Protein AF-0000000078960563 (afdb_homodimer)

Solvent-accessible surface area (backbone atoms only — not comparable to full-atom values): 40072 Å² total; per-residue (Å²): 140,73,87,80,63,81,76,69,83,75,74,80,77,63,75,64,65,69,50,65,76,62,58,70,76,70,68,79,70,72,67,72,71,74,77,72,70,44,61,44,62,70,74,85,68,85,67,76,83,75,88,74,78,86,80,68,83,91,73,51,47,57,34,28,35,35,28,43,32,47,38,6,56,62,42,49,52,45,48,50,51,44,36,58,54,59,65,54,68,64,42,76,47,76,32,71,73,55,59,25,87,86,74,74,37,65,25,67,65,56,54,50,45,35,56,72,46,26,30,30,37,38,39,25,53,56,68,72,50,44,52,47,46,31,61,77,54,44,32,47,31,36,37,35,51,26,50,45,48,61,64,51,76,41,84,46,86,52,36,54,30,34,35,36,20,35,61,52,43,23,55,62,58,58,46,66,45,76,78,45,94,56,35,25,29,32,37,27,38,36,38,48,69,62,30,37,55,50,27,52,48,53,54,45,35,31,60,41,38,70,42,58,37,39,34,42,36,33,52,36,91,58,35,51,61,28,37,29,48,42,51,47,28,39,52,58,46,47,67,78,42,66,92,69,44,48,79,44,80,37,47,42,42,55,45,46,21,41,49,63,64,43,38,60,76,42,39,32,38,35,24,50,24,66,60,22,48,38,49,45,29,37,44,14,17,41,36,37,29,44,38,58,22,18,24,33,35,36,31,94,55,33,41,37,25,26,44,60,46,66,35,53,65,88,51,36,92,63,47,45,61,59,48,52,2,46,51,45,14,47,22,53,50,26,47,64,70,68,37,49,69,53,17,47,49,49,46,48,23,53,44,45,42,32,56,76,44,82,76,26,28,51,87,65,76,33,78,35,33,29,65,54,51,41,49,50,36,33,52,47,39,51,57,68,76,104,138,73,85,80,63,83,73,70,84,77,73,80,76,62,75,64,64,70,49,65,76,62,56,70,76,71,67,78,70,73,65,74,71,74,77,70,68,43,64,46,62,69,74,83,67,88,68,76,83,74,89,75,79,85,79,68,84,92,71,52,47,57,35,29,34,35,29,43,31,46,37,6,57,61,42,49,51,44,47,52,50,43,36,57,55,59,64,52,67,63,43,74,47,77,34,70,74,54,60,25,86,86,75,74,38,63,24,65,66,56,53,50,44,35,56,72,45,26,31,30,38,38,39,25,53,56,68,71,50,44,52,47,47,30,61,77,54,44,32,47,32,35,38,35,52,26,50,44,48,63,64,51,76,43,84,45,86,53,37,54,30,33,36,36,19,35,60,52,43,22,56,62,57,59,46,66,46,76,77,45,93,56,35,23,31,31,37,27,38,36,40,48,70,61,30,36,53,50,27,52,48,52,55,45,36,30,61,42,38,70,43,57,38,41,34,42,37,34,50,38,90,59,36,50,61,28,38,29,46,42,50,48,28,40,50,57,48,47,66,77,41,67,90,70,40,48,78,45,81,37,46,42,41,55,44,44,21,40,49,63,65,43,38,59,77,43,40,34,39,34,24,50,24,66,60,22,48,38,50,44,30,37,44,14,18,41,35,39,29,44,37,57,22,18,26,33,34,38,29,94,56,34,40,37,26,26,44,60,46,66,34,52,64,89,50,36,91,63,47,44,61,57,49,53,2,46,50,45,14,46,22,54,50,26,45,65,70,70,37,49,68,54,16,48,48,51,45,48,23,52,44,45,42,34,56,75,44,84,76,26,27,50,87,67,74,33,80,34,32,30,65,54,51,43,49,51,36,30,50,46,41,54,55,69,75,105

pLDDT: mean 85.2, std 23.64, range [19.58, 98.81]

Radius of gyration: 28.05 Å; Cα contacts (8 Å, |Δi|>4): 1538; chains: 2; bounding box: 62×88×78 Å

Organism: Drosophila grimshawi (NCBI:txid7222)

Nearest PDB structures (foldseek):
  8grd-assembly1_A  TM=9.483E-01  e=1.585E-38  Homo sapiens
  8grb-assembly3_K  TM=9.244E-01  e=5.266E-38  Homo sapiens
  6l59-assembly1_A  TM=9.302E-01  e=7.009E-38  Homo sapiens
  6l57-assembly1_A  TM=9.479E-01  e=1.030E-36  Homo sapiens
  5gre-assembly1_A  TM=9.416E-01  e=6.519E-37  Homo sapiens

InterPro domains:
  IPR024084 Isopropylmalate dehydrogenase-like domain [PF00180] (63-377)
  IPR024084 Isopropylmalate dehydrogenase-like domain [SM01329] (62-377)

Sequence (772 aa):
MNTIRKIRSIRRIDASQLLYYSTEKGSKESKKCSDLKAIAVPKPDKKKPQKKEPPKSKDQKRVTLIQGDGVGCELTTALRQVFESAKVPVKWEVFVDYKDCETNKISPKLVESLKRNKVGIKGPMDPVFLKQLRKAFDLYAFVAVCRNLKGQKSVYDKLDCVVIRDVIEGEYSGIEHNVVPGILQSIKVCTSLNADRIARYVFKYAKENQRKKITVAHKANIMQLTDGNFLESMRQEATKHFGSVTFEERYMDTACLNLVMQPGLSDVLVASSMYGDVLVMMASGIMGGKSLCPGFGVSKHGLIYDTLNKINMNLAGKDIINPTGMFLSAALMLRTLKLNSHADIIQCAVEQLFQDTDIRTPDVGGTAKCSELTKAVCDIISNMEEMNTIRKIRSIRRIDASQLLYYSTEKGSKESKKCSDLKAIAVPKPDKKKPQKKEPPKSKDQKRVTLIQGDGVGCELTTALRQVFESAKVPVKWEVFVDYKDCETNKISPKLVESLKRNKVGIKGPMDPVFLKQLRKAFDLYAFVAVCRNLKGQKSVYDKLDCVVIRDVIEGEYSGIEHNVVPGILQSIKVCTSLNADRIARYVFKYAKENQRKKITVAHKANIMQLTDGNFLESMRQEATKHFGSVTFEERYMDTACLNLVMQPGLSDVLVASSMYGDVLVMMASGIMGGKSLCPGFGVSKHGLIYDTLNKINMNLAGKDIINPTGMFLSAALMLRTLKLNSHADIIQCAVEQLFQDTDIRTPDVGGTAKCSELTKAVCDIISNMEE

Structure (mmCIF, N/CA/C/O backbone):
data_AF-0000000078960563-model_v1
#
loop_
_entity.id
_entity.type
_entity.pdbx_description
1 polymer 'isocitrate dehydrogenase (NAD(+))'
#
loop_
_atom_site.group_PDB
_atom_site.id
_atom_site.type_symbol
_atom_site.label_atom_id
_atom_site.label_alt_id
_atom_site.label_comp_id
_atom_site.label_asym_id
_atom_site.label_entity_id
_atom_site.label_seq_id
_atom_site.pdbx_PDB_ins_code
_atom_site.Cartn_x
_atom_site.Cartn_y
_atom_site.Cartn_z
_atom_site.occupancy
_atom_site.B_iso_or_equiv
_atom_site.auth_seq_id
_atom_site.auth_comp_id
_atom_site.auth_asym_id
_atom_site.auth_atom_id
_atom_site.pdbx_PDB_model_num
ATOM 1 N N . MET A 1 1 ? -33.438 -2.762 -22.031 1 19.91 1 MET A N 1
ATOM 2 C CA . MET A 1 1 ? -32.812 -2.734 -23.359 1 19.91 1 MET A CA 1
ATOM 3 C C . MET A 1 1 ? -31.828 -1.59 -23.484 1 19.91 1 MET A C 1
ATOM 5 O O . MET A 1 1 ? -30.641 -1.812 -23.781 1 19.91 1 MET A O 1
ATOM 9 N N . ASN A 1 2 ? -32.219 -0.371 -24.031 1 19.58 2 ASN A N 1
ATOM 10 C CA . ASN A 1 2 ? -31.578 0.59 -24.938 1 19.58 2 ASN A CA 1
ATOM 11 C C . ASN A 1 2 ? -30.734 1.604 -24.172 1 19.58 2 ASN A C 1
ATOM 13 O O . ASN A 1 2 ? -30.422 2.672 -24.688 1 19.58 2 ASN A O 1
ATOM 17 N N . THR A 1 3 ? -30.938 1.777 -22.922 1 22.33 3 THR A N 1
ATOM 18 C CA . THR A 1 3 ? -30.625 3.049 -22.281 1 22.33 3 THR A CA 1
ATOM 19 C C . THR A 1 3 ? -29.109 3.281 -22.234 1 22.33 3 THR A C 1
ATOM 21 O O . THR A 1 3 ? -28.625 4.008 -21.375 1 22.33 3 THR A O 1
ATOM 24 N N . ILE A 1 4 ? -28.297 2.322 -22.859 1 21.42 4 ILE A N 1
ATOM 25 C CA . ILE A 1 4 ? -26.844 2.336 -22.828 1 21.42 4 ILE A CA 1
ATOM 26 C C . ILE A 1 4 ? -26.312 3.512 -23.656 1 21.42 4 ILE A C 1
ATOM 28 O O . ILE A 1 4 ? -25.109 3.613 -23.906 1 21.42 4 ILE A O 1
ATOM 32 N N . ARG A 1 5 ? -27.219 4.18 -24.531 1 22.69 5 ARG A N 1
ATOM 33 C CA . ARG A 1 5 ? -26.766 4.902 -25.703 1 22.69 5 ARG A CA 1
ATOM 34 C C . ARG A 1 5 ? -25.922 6.109 -25.328 1 22.69 5 ARG A C 1
ATOM 36 O O . ARG A 1 5 ? -24.938 6.43 -26.016 1 22.69 5 ARG A O 1
ATOM 43 N N . LYS A 1 6 ? -26.469 7.129 -24.672 1 23.02 6 LYS A N 1
ATOM 44 C CA . LYS A 1 6 ? -26.109 8.508 -25 1 23.02 6 LYS A CA 1
ATOM 45 C C . LYS A 1 6 ? -24.766 8.875 -24.406 1 23.02 6 LYS A C 1
ATOM 47 O O . LYS A 1 6 ? -24.688 9.391 -23.281 1 23.02 6 LYS A O 1
ATOM 52 N N . ILE A 1 7 ? -23.75 8.047 -24.422 1 22.47 7 ILE A N 1
ATOM 53 C CA . ILE A 1 7 ? -22.453 8.477 -23.906 1 22.47 7 ILE A CA 1
ATOM 54 C C . ILE A 1 7 ? -21.922 9.617 -24.766 1 22.47 7 ILE A C 1
ATOM 56 O O . ILE A 1 7 ? -21.406 9.383 -25.875 1 22.47 7 ILE A O 1
ATOM 60 N N . ARG A 1 8 ? -22.75 10.703 -25.016 1 21.91 8 ARG A N 1
ATOM 61 C CA . ARG A 1 8 ? -22.469 11.82 -25.906 1 21.91 8 ARG A CA 1
ATOM 62 C C . ARG A 1 8 ? -21.016 12.258 -25.781 1 21.91 8 ARG A C 1
ATOM 64 O O . ARG A 1 8 ? -20.297 11.812 -24.891 1 21.91 8 ARG A O 1
ATOM 71 N N . SER A 1 9 ? -20.844 13.703 -25.984 1 23.17 9 SER A N 1
ATOM 72 C CA . SER A 1 9 ? -19.891 14.648 -26.562 1 23.17 9 SER A CA 1
ATOM 73 C C . SER A 1 9 ? -18.672 14.828 -25.672 1 23.17 9 SER A C 1
ATOM 75 O O . SER A 1 9 ? -18.781 15.305 -24.547 1 23.17 9 SER A O 1
ATOM 77 N N . ILE A 1 10 ? -17.844 13.992 -25.656 1 26.47 10 ILE A N 1
ATOM 78 C CA . ILE A 1 10 ? -16.562 14.062 -24.938 1 26.47 10 ILE A CA 1
ATOM 79 C C . ILE A 1 10 ? -15.773 15.281 -25.422 1 26.47 10 ILE A C 1
ATOM 81 O O . ILE A 1 10 ? -15.398 15.367 -26.594 1 26.47 10 ILE A O 1
ATOM 85 N N . ARG A 1 11 ? -16.047 16.484 -24.859 1 26.12 11 ARG A N 1
ATOM 86 C CA . ARG A 1 11 ? -15.336 17.719 -25.188 1 26.12 11 ARG A CA 1
ATOM 87 C C . ARG A 1 11 ? -13.828 17.484 -25.219 1 26.12 11 ARG A C 1
ATOM 89 O O . ARG A 1 11 ? -13.281 16.797 -24.344 1 26.12 11 ARG A O 1
ATOM 96 N N . ARG A 1 12 ? -13.234 17.609 -26.422 1 27.34 12 ARG A N 1
ATOM 97 C CA . ARG A 1 12 ? -11.805 17.75 -26.672 1 27.34 12 ARG A CA 1
ATOM 98 C C . ARG A 1 12 ? -11.156 18.719 -25.688 1 27.34 12 ARG A C 1
ATOM 100 O O . ARG A 1 12 ? -11.453 19.906 -25.703 1 27.34 12 ARG A O 1
ATOM 107 N N . ILE A 1 13 ? -11.062 18.438 -24.531 1 26.47 13 ILE A N 1
ATOM 108 C CA . ILE A 1 13 ? -10.391 19.375 -23.641 1 26.47 13 ILE A CA 1
ATOM 109 C C . ILE A 1 13 ? -9 19.703 -24.188 1 26.47 13 ILE A C 1
ATOM 111 O O . ILE A 1 13 ? -8.195 18.797 -24.453 1 26.47 13 ILE A O 1
ATOM 115 N N . ASP A 1 14 ? -8.828 20.906 -24.906 1 25.84 14 ASP A N 1
ATOM 116 C CA . ASP A 1 14 ? -7.672 21.594 -25.469 1 25.84 14 ASP A CA 1
ATOM 117 C C . ASP A 1 14 ? -6.508 21.609 -24.484 1 25.84 14 ASP A C 1
ATOM 119 O O . ASP A 1 14 ? -6.711 21.734 -23.266 1 25.84 14 ASP A O 1
ATOM 123 N N . ALA A 1 15 ? -5.398 21.094 -24.891 1 29.17 15 ALA A N 1
ATOM 124 C CA . ALA A 1 15 ? -4.07 21.156 -24.297 1 29.17 15 ALA A CA 1
ATOM 125 C C . ALA A 1 15 ? -3.797 22.531 -23.688 1 29.17 15 ALA A C 1
ATOM 127 O O . ALA A 1 15 ? -2.84 22.703 -22.938 1 29.17 15 ALA A O 1
ATOM 128 N N . SER A 1 16 ? -4.508 23.609 -24.219 1 28.78 16 SER A N 1
ATOM 129 C CA . SER A 1 16 ? -4.238 24.969 -23.781 1 28.78 16 SER A CA 1
ATOM 130 C C . SER A 1 16 ? -4.488 25.141 -22.297 1 28.78 16 SER A C 1
ATOM 132 O O . SER A 1 16 ? -4.023 26.109 -21.688 1 28.78 16 SER A O 1
ATOM 134 N N . GLN A 1 17 ? -5.34 24.359 -21.797 1 28.91 17 GLN A N 1
ATOM 135 C CA . GLN A 1 17 ? -5.645 24.609 -20.391 1 28.91 17 GLN A CA 1
ATOM 136 C C . GLN A 1 17 ? -4.477 24.203 -19.484 1 28.91 17 GLN A C 1
ATOM 138 O O . GLN A 1 17 ? -4.453 24.531 -18.297 1 28.91 17 GLN A O 1
ATOM 143 N N . LEU A 1 18 ? -3.65 23.391 -20.047 1 29.67 18 LEU A N 1
ATOM 144 C CA . LEU A 1 18 ? -2.484 23.047 -19.234 1 29.67 18 LEU A CA 1
ATOM 145 C C . LEU A 1 18 ? -1.569 24.25 -19.062 1 29.67 18 LEU A C 1
ATOM 147 O O . LEU A 1 18 ? -0.781 24.297 -18.109 1 29.67 18 LEU A O 1
ATOM 151 N N . LEU A 1 19 ? -1.663 25.281 -20.062 1 28.66 19 LEU A N 1
ATOM 152 C CA . LEU A 1 19 ? -0.785 26.453 -20.062 1 28.66 19 LEU A CA 1
ATOM 153 C C . LEU A 1 19 ? -1.168 27.406 -18.938 1 28.66 19 LEU A C 1
ATOM 155 O O . LEU A 1 19 ? -0.469 28.391 -18.703 1 28.66 19 LEU A O 1
ATOM 159 N N . TYR A 1 20 ? -2.438 27.391 -18.594 1 29.56 20 TYR A N 1
ATOM 160 C CA . TYR A 1 20 ? -2.82 28.469 -17.703 1 29.56 20 TYR A CA 1
ATOM 161 C C . TYR A 1 20 ? -1.971 28.469 -16.438 1 29.56 20 TYR A C 1
ATOM 163 O O . TYR A 1 20 ? -1.915 29.469 -15.711 1 29.56 20 TYR A O 1
ATOM 171 N N . TYR A 1 21 ? -1.549 27.312 -16.094 1 27.97 21 TYR A N 1
ATOM 172 C CA . TYR A 1 21 ? -0.861 27.453 -14.82 1 27.97 21 TYR A CA 1
ATOM 173 C C . TYR A 1 21 ? 0.483 28.156 -14.992 1 27.97 21 TYR A C 1
ATOM 175 O O . TYR A 1 21 ? 1.097 28.578 -14.016 1 27.97 21 TYR A O 1
ATOM 183 N N . SER A 1 22 ? 0.985 28.141 -16.312 1 27.16 22 SER A N 1
ATOM 184 C CA . SER A 1 22 ? 2.396 28.516 -16.344 1 27.16 22 SER A CA 1
ATOM 185 C C . SER A 1 22 ? 2.568 30.031 -16.438 1 27.16 22 SER A C 1
ATOM 187 O O . SER A 1 22 ? 3.688 30.531 -16.359 1 27.16 22 SER A O 1
ATOM 189 N N . THR A 1 23 ? 1.604 30.734 -17.062 1 27.66 23 THR A N 1
ATOM 190 C CA . THR A 1 23 ? 2.125 31.984 -17.594 1 27.66 23 THR A CA 1
ATOM 191 C C . THR A 1 23 ? 2.318 33.031 -16.484 1 27.66 23 THR A C 1
ATOM 193 O O . THR A 1 23 ? 2.555 34.188 -16.766 1 27.66 23 THR A O 1
ATOM 196 N N . GLU A 1 24 ? 1.789 32.938 -15.391 1 23.72 24 GLU A N 1
ATOM 197 C CA . GLU A 1 24 ? 2.102 34.219 -14.758 1 23.72 24 GLU A CA 1
ATOM 198 C C . GLU A 1 24 ? 3.602 34.5 -14.789 1 23.72 24 GLU A C 1
ATOM 200 O O . GLU A 1 24 ? 4.406 33.656 -14.398 1 23.72 24 GLU A O 1
ATOM 205 N N . LYS A 1 25 ? 4.094 35.312 -15.742 1 26.19 25 LYS A N 1
ATOM 206 C CA . LYS A 1 25 ? 5.418 35.906 -15.75 1 26.19 25 LYS A CA 1
ATOM 207 C C . LYS A 1 25 ? 5.859 36.281 -14.336 1 26.19 25 LYS A C 1
ATOM 209 O O . LYS A 1 25 ? 5.242 37.156 -13.695 1 26.19 25 LYS A O 1
ATOM 214 N N . GLY A 1 26 ? 6.316 35.312 -13.555 1 23.12 26 GLY A N 1
ATOM 215 C CA . GLY A 1 26 ? 6.898 35.531 -12.242 1 23.12 26 GLY A CA 1
ATOM 216 C C . GLY A 1 26 ? 7.895 36.688 -12.227 1 23.12 26 GLY A C 1
ATOM 217 O O . GLY A 1 26 ? 8.828 36.719 -13.023 1 23.12 26 GLY A O 1
ATOM 218 N N . SER A 1 27 ? 7.414 37.969 -12.266 1 23.64 27 SER A N 1
ATOM 219 C CA . SER A 1 27 ? 8.414 38.938 -11.859 1 23.64 27 SER A CA 1
ATOM 220 C C . SER A 1 27 ? 9.398 38.344 -10.859 1 23.64 27 SER A C 1
ATOM 222 O O . SER A 1 27 ? 9.008 37.594 -9.969 1 23.64 27 SER A O 1
ATOM 224 N N . LYS A 1 28 ? 10.656 38.25 -11.305 1 27.05 28 LYS A N 1
ATOM 225 C CA . LYS A 1 28 ? 11.828 37.781 -10.57 1 27.05 28 LYS A CA 1
ATOM 226 C C . LYS A 1 28 ? 11.875 38.406 -9.172 1 27.05 28 LYS A C 1
ATOM 228 O O . LYS A 1 28 ? 12.953 38.5 -8.578 1 27.05 28 LYS A O 1
ATOM 233 N N . GLU A 1 29 ? 10.773 39.156 -8.844 1 22.45 29 GLU A N 1
ATOM 234 C CA . GLU A 1 29 ? 11.133 39.594 -7.496 1 22.45 29 GLU A CA 1
ATOM 235 C C . GLU A 1 29 ? 11.234 38.406 -6.543 1 22.45 29 GLU A C 1
ATOM 237 O O . GLU A 1 29 ? 10.305 37.625 -6.434 1 22.45 29 GLU A O 1
ATOM 242 N N . SER A 1 30 ? 12.336 37.844 -6.344 1 25.12 30 SER A N 1
ATOM 243 C CA . SER A 1 30 ? 12.82 36.906 -5.344 1 25.12 30 SER A CA 1
ATOM 244 C C . SER A 1 30 ? 12.18 37.156 -3.984 1 25.12 30 SER A C 1
ATOM 246 O O . SER A 1 30 ? 12.688 37.938 -3.191 1 25.12 30 SER A O 1
ATOM 248 N N . LYS A 1 31 ? 10.906 37.5 -3.945 1 27.44 31 LYS A N 1
ATOM 249 C CA . LYS A 1 31 ? 10.57 37.625 -2.529 1 27.44 31 LYS A CA 1
ATOM 250 C C . LYS A 1 31 ? 10.93 36.344 -1.773 1 27.44 31 LYS A C 1
ATOM 252 O O . LYS A 1 31 ? 10.656 35.25 -2.244 1 27.44 31 LYS A O 1
ATOM 257 N N . LYS A 1 32 ? 11.883 36.406 -0.937 1 24.36 32 LYS A N 1
ATOM 258 C CA . LYS A 1 32 ? 12.312 35.469 0.098 1 24.36 32 LYS A CA 1
ATOM 259 C C . LYS A 1 32 ? 11.117 34.719 0.701 1 24.36 32 LYS A C 1
ATOM 261 O O . LYS A 1 32 ? 10.172 35.344 1.188 1 24.36 32 LYS A O 1
ATOM 266 N N . CYS A 1 33 ? 10.602 33.719 -0.028 1 26.53 33 CYS A N 1
ATOM 267 C CA . CYS A 1 33 ? 9.68 32.812 0.642 1 26.53 33 CYS A CA 1
ATOM 268 C C . CYS A 1 33 ? 9.883 32.844 2.152 1 26.53 33 CYS A C 1
ATOM 270 O O . CYS A 1 33 ? 10.977 32.562 2.643 1 26.53 33 CYS A O 1
ATOM 272 N N . SER A 1 34 ? 9.227 33.719 2.779 1 25.78 34 SER A N 1
ATOM 273 C CA . SER A 1 34 ? 9.266 33.719 4.238 1 25.78 34 SER A CA 1
ATOM 274 C C . SER A 1 34 ? 9.414 32.281 4.785 1 25.78 34 SER A C 1
ATOM 276 O O . SER A 1 34 ? 8.758 31.359 4.316 1 25.78 34 SER A O 1
ATOM 278 N N . ASP A 1 35 ? 10.562 31.953 5.27 1 28.11 35 ASP A N 1
ATOM 279 C CA . ASP A 1 35 ? 11.078 30.766 5.953 1 28.11 35 ASP A CA 1
ATOM 280 C C . ASP A 1 35 ? 10.031 30.188 6.906 1 28.11 35 ASP A C 1
ATOM 282 O O . ASP A 1 35 ? 9.836 30.703 8.008 1 28.11 35 ASP A O 1
ATOM 286 N N . LEU A 1 36 ? 8.875 29.844 6.449 1 28.94 36 LEU A N 1
ATOM 287 C CA . LEU A 1 36 ? 8.047 29.141 7.414 1 28.94 36 LEU A CA 1
ATOM 288 C C . LEU A 1 36 ? 8.844 28.031 8.094 1 28.94 36 LEU A C 1
ATOM 290 O O . LEU A 1 36 ? 9.359 27.125 7.426 1 28.94 36 LEU A O 1
ATOM 294 N N . LYS A 1 37 ? 9.359 28.312 9.188 1 31.06 37 LYS A N 1
ATOM 295 C CA . LYS A 1 37 ? 10.062 27.359 10.039 1 31.06 37 LYS A CA 1
ATOM 296 C C . LYS A 1 37 ? 9.273 26.062 10.18 1 31.06 37 LYS A C 1
ATOM 298 O O . LYS A 1 37 ? 8.062 26.078 10.398 1 31.06 37 LYS A O 1
ATOM 303 N N . ALA A 1 38 ? 9.742 25.109 9.555 1 31.84 38 ALA A N 1
ATOM 304 C CA . ALA A 1 38 ? 9.234 23.75 9.781 1 31.84 38 ALA A CA 1
ATOM 305 C C . ALA A 1 38 ? 9.016 23.484 11.266 1 31.84 38 ALA A C 1
ATOM 307 O O . ALA A 1 38 ? 9.922 23.703 12.078 1 31.84 38 ALA A O 1
ATOM 308 N N . ILE A 1 39 ? 7.895 23.5 11.695 1 32.81 39 ILE A N 1
ATOM 309 C CA . ILE A 1 39 ? 7.551 23.297 13.102 1 32.81 39 ILE A CA 1
ATOM 310 C C . ILE A 1 39 ? 8.164 22 13.602 1 32.81 39 ILE A C 1
ATOM 312 O O . ILE A 1 39 ? 7.949 20.938 13.008 1 32.81 39 ILE A O 1
ATOM 316 N N . ALA A 1 40 ? 9.195 22.109 14.344 1 32.84 40 ALA A N 1
ATOM 317 C CA . ALA A 1 40 ? 9.773 21 15.094 1 32.84 40 ALA A CA 1
ATOM 318 C C . ALA A 1 40 ? 8.727 20.312 15.961 1 32.84 40 ALA A C 1
ATOM 320 O O . ALA A 1 40 ? 8.031 20.969 16.734 1 32.84 40 ALA A O 1
ATOM 321 N N . VAL A 1 41 ? 8.242 19.297 15.57 1 34.16 41 VAL A N 1
ATOM 322 C CA . VAL A 1 41 ? 7.43 18.547 16.531 1 34.16 41 VAL A CA 1
ATOM 323 C C . VAL A 1 41 ? 8.305 18.078 17.688 1 34.16 41 VAL A C 1
ATOM 325 O O . VAL A 1 41 ? 9.18 17.219 17.5 1 34.16 41 VAL A O 1
ATOM 328 N N . PRO A 1 42 ? 8.516 18.875 18.703 1 34.5 42 PRO A N 1
ATOM 329 C CA . PRO A 1 42 ? 9.391 18.453 19.797 1 34.5 42 PRO A CA 1
ATOM 330 C C . PRO A 1 42 ? 8.938 17.141 20.438 1 34.5 42 PRO A C 1
ATOM 332 O O . PRO A 1 42 ? 7.746 16.828 20.453 1 34.5 42 PRO A O 1
ATOM 335 N N . LYS A 1 43 ? 9.812 16.266 20.688 1 36 43 LYS A N 1
ATOM 336 C CA . LYS A 1 43 ? 9.539 15.141 21.578 1 36 43 LYS A CA 1
ATOM 337 C C . LYS A 1 43 ? 8.992 15.625 22.922 1 36 43 LYS A C 1
ATOM 339 O O . LYS A 1 43 ? 9.391 16.672 23.422 1 36 43 LYS A O 1
ATOM 344 N N . PRO A 1 44 ? 7.934 14.961 23.422 1 34.34 44 PRO A N 1
ATOM 345 C CA . PRO A 1 44 ? 7.391 15.406 24.703 1 34.34 44 PRO A CA 1
ATOM 346 C C . PRO A 1 44 ? 8.438 15.43 25.812 1 34.34 44 PRO A C 1
ATOM 348 O O . PRO A 1 44 ? 9.18 14.453 25.984 1 34.34 44 PRO A O 1
ATOM 351 N N . ASP A 1 45 ? 9.016 16.516 26.156 1 35.25 45 ASP A N 1
ATOM 352 C CA . ASP A 1 45 ? 9.773 16.578 27.406 1 35.25 45 ASP A CA 1
ATOM 353 C C . ASP A 1 45 ? 8.906 16.203 28.594 1 35.25 45 ASP A C 1
ATOM 355 O O . ASP A 1 45 ? 7.75 16.609 28.688 1 35.25 45 ASP A O 1
ATOM 359 N N . LYS A 1 46 ? 9.203 15.219 29.375 1 38.34 46 LYS A N 1
ATOM 360 C CA . LYS A 1 46 ? 8.57 14.75 30.609 1 38.34 46 LYS A CA 1
ATOM 361 C C . LYS A 1 46 ? 8.32 15.898 31.578 1 38.34 46 LYS A C 1
ATOM 363 O O . LYS A 1 46 ? 8.102 15.688 32.75 1 38.34 46 LYS A O 1
ATOM 368 N N . LYS A 1 47 ? 8.781 17.016 31.344 1 37.31 47 LYS A N 1
ATOM 369 C CA . LYS A 1 47 ? 8.648 17.875 32.5 1 37.31 47 LYS A CA 1
ATOM 370 C C . LYS A 1 47 ? 7.191 18.266 32.75 1 37.31 47 LYS A C 1
ATOM 372 O O . LYS A 1 47 ? 6.449 18.5 31.781 1 37.31 47 LYS A O 1
ATOM 377 N N . LYS A 1 48 ? 6.723 18.203 33.938 1 40.97 48 LYS A N 1
ATOM 378 C CA . LYS A 1 48 ? 5.422 18.562 34.469 1 40.97 48 LYS A CA 1
ATOM 379 C C . LYS A 1 48 ? 4.98 19.953 34 1 40.97 48 LYS A C 1
ATOM 381 O O . LYS A 1 48 ? 5.738 20.922 34.094 1 40.97 48 LYS A O 1
ATOM 386 N N . PRO A 1 49 ? 3.928 20.016 33.25 1 37.72 49 PRO A N 1
ATOM 387 C CA . PRO A 1 49 ? 3.43 21.297 32.75 1 37.72 49 PRO A CA 1
ATOM 388 C C . PRO A 1 49 ? 3.182 22.312 33.844 1 37.72 49 PRO A C 1
ATOM 390 O O . PRO A 1 49 ? 2.59 21.984 34.875 1 37.72 49 PRO A O 1
ATOM 393 N N . GLN A 1 50 ? 4.078 23.281 34.062 1 35.91 50 GLN A N 1
ATOM 394 C CA . GLN A 1 50 ? 3.871 24.328 35.062 1 35.91 50 GLN A CA 1
ATOM 395 C C . GLN A 1 50 ? 2.58 25.094 34.781 1 35.91 50 GLN A C 1
ATOM 397 O O . GLN A 1 50 ? 2.211 25.312 33.625 1 35.91 50 GLN A O 1
ATOM 402 N N . LYS A 1 51 ? 1.751 25.344 35.75 1 38.69 51 LYS A N 1
ATOM 403 C CA . LYS A 1 51 ? 0.47 26.031 35.812 1 38.69 51 LYS A CA 1
ATOM 404 C C . LYS A 1 51 ? 0.583 27.453 35.281 1 38.69 51 LYS A C 1
ATOM 406 O O . LYS A 1 51 ? 1.222 28.312 35.906 1 38.69 51 LYS A O 1
ATOM 411 N N . LYS A 1 52 ? 0.781 27.812 34.031 1 43.91 52 LYS A N 1
ATOM 412 C CA . LYS A 1 52 ? 0.915 29.234 33.719 1 43.91 52 LYS A CA 1
ATOM 413 C C . LYS A 1 52 ? -0.43 29.938 33.844 1 43.91 52 LYS A C 1
ATOM 415 O O . LYS A 1 52 ? -1.483 29.312 33.719 1 43.91 52 LYS A O 1
ATOM 420 N N . GLU A 1 53 ? -0.504 31.266 34.25 1 39.97 53 GLU A N 1
ATOM 421 C CA . GLU A 1 53 ? -1.502 32.312 34.438 1 39.97 53 GLU A CA 1
ATOM 422 C C . GLU A 1 53 ? -2.305 32.562 33.156 1 39.97 53 GLU A C 1
ATOM 424 O O . GLU A 1 53 ? -1.787 32.375 32.062 1 39.97 53 GLU A O 1
ATOM 429 N N . PRO A 1 54 ? -3.646 32.719 33.156 1 44.34 54 PRO A N 1
ATOM 430 C CA . PRO A 1 54 ? -4.527 32.969 32 1 44.34 54 PRO A CA 1
ATOM 431 C C . PRO A 1 54 ? -4.043 34.125 31.141 1 44.34 54 PRO A C 1
ATOM 433 O O . PRO A 1 54 ? -3.613 35.156 31.656 1 44.34 54 PRO A O 1
ATOM 436 N N . PRO A 1 55 ? -3.666 33.969 29.828 1 45.09 55 PRO A N 1
ATOM 437 C CA . PRO A 1 55 ? -3.166 35.031 28.969 1 45.09 55 PRO A CA 1
ATOM 438 C C . PRO A 1 55 ? -4.117 36.219 28.891 1 45.09 55 PRO A C 1
ATOM 440 O O . PRO A 1 55 ? -5.332 36.062 29.031 1 45.09 55 PRO A O 1
ATOM 443 N N . LYS A 1 56 ? -3.725 37.438 28.953 1 46.16 56 LYS A N 1
ATOM 444 C CA . LYS A 1 56 ? -4.457 38.656 28.719 1 46.16 56 LYS A CA 1
ATOM 445 C C . LYS A 1 56 ? -5.074 38.688 27.328 1 46.16 56 LYS A C 1
ATOM 447 O O . LYS A 1 56 ? -4.578 38 26.406 1 46.16 56 LYS A O 1
ATOM 452 N N . SER A 1 57 ? -6.379 39.25 27.031 1 48.47 57 SER A N 1
ATOM 453 C CA . SER A 1 57 ? -7.277 39.406 25.891 1 48.47 57 SER A CA 1
ATOM 454 C C . SER A 1 57 ? -6.504 39.719 24.609 1 48.47 57 SER A C 1
ATOM 456 O O . SER A 1 57 ? -6.848 39.219 23.547 1 48.47 57 SER A O 1
ATOM 458 N N . LYS A 1 58 ? -5.621 40.656 24.516 1 53.19 58 LYS A N 1
ATOM 459 C CA . LYS A 1 58 ? -4.992 41.219 23.328 1 53.19 58 LYS A CA 1
ATOM 460 C C . LYS A 1 58 ? -4.129 40.188 22.609 1 53.19 58 LYS A C 1
ATOM 462 O O . LYS A 1 58 ? -3.727 40.406 21.469 1 53.19 58 LYS A O 1
ATOM 467 N N . ASP A 1 59 ? -3.809 39.031 23.172 1 63.16 59 ASP A N 1
ATOM 468 C CA . ASP A 1 59 ? -2.742 38.156 22.688 1 63.16 59 ASP A CA 1
ATOM 469 C C . ASP A 1 59 ? -3.309 36.844 22.141 1 63.16 59 ASP A C 1
ATOM 471 O O . ASP A 1 59 ? -2.578 35.875 22 1 63.16 59 ASP A O 1
ATOM 475 N N . GLN A 1 60 ? -4.637 36.875 21.703 1 78.88 60 GLN A N 1
ATOM 476 C CA . GLN A 1 60 ? -5.184 35.625 21.219 1 78.88 60 GLN A CA 1
ATOM 477 C C . GLN A 1 60 ? -4.828 35.406 19.766 1 78.88 60 GLN A C 1
ATOM 479 O O . GLN A 1 60 ? -4.863 36.344 18.953 1 78.88 60 GLN A O 1
ATOM 484 N N . LYS A 1 61 ? -4.43 34.188 19.484 1 91.19 61 LYS A N 1
ATOM 485 C CA . LYS A 1 61 ? -4.113 33.781 18.125 1 91.19 61 LYS A CA 1
ATOM 486 C C . LYS A 1 61 ? -5.379 33.406 17.359 1 91.19 61 LYS A C 1
ATOM 488 O O . LYS A 1 61 ? -6.227 32.688 17.875 1 91.19 61 LYS A O 1
ATOM 493 N N . ARG A 1 62 ? -5.574 33.969 16.219 1 95.75 62 ARG A N 1
ATOM 494 C CA . ARG A 1 62 ? -6.73 33.656 15.391 1 95.75 62 ARG A CA 1
ATOM 495 C C . ARG A 1 62 ? -6.488 32.375 14.578 1 95.75 62 ARG A C 1
ATOM 497 O O . ARG A 1 62 ? -5.422 32.219 13.984 1 95.75 62 ARG A O 1
ATOM 504 N N . VAL A 1 63 ? -7.449 31.484 14.586 1 98.12 63 VAL A N 1
ATOM 505 C CA . VAL A 1 63 ? -7.352 30.234 13.859 1 98.12 63 VAL A CA 1
ATOM 506 C C . VAL A 1 63 ? -8.625 30 13.047 1 98.12 63 VAL A C 1
ATOM 508 O O . VAL A 1 63 ? -9.734 30.203 13.547 1 98.12 63 VAL A O 1
ATOM 511 N N . THR A 1 64 ? -8.477 29.625 11.789 1 98.38 64 THR A N 1
ATOM 512 C CA . THR A 1 64 ? -9.625 29.266 10.953 1 98.38 64 THR A CA 1
ATOM 513 C C . THR A 1 64 ? -10.078 27.844 11.234 1 98.38 64 THR A C 1
ATOM 515 O O . THR A 1 64 ? -9.273 26.906 11.18 1 98.38 64 THR A O 1
ATOM 518 N N . LEU A 1 65 ? -11.336 27.672 11.602 1 98.5 65 LEU A N 1
ATOM 519 C CA . LEU A 1 65 ? -11.922 26.359 11.828 1 98.5 65 LEU A CA 1
ATOM 520 C C . LEU A 1 65 ? -12.961 26.031 10.75 1 98.5 65 LEU A C 1
ATOM 522 O O . LEU A 1 65 ? -13.938 26.766 10.594 1 98.5 65 LEU A O 1
ATOM 526 N N . ILE A 1 66 ? -12.711 24.969 10.008 1 98.06 66 ILE A N 1
ATOM 527 C CA . ILE A 1 66 ? -13.68 24.469 9.039 1 98.06 66 ILE A CA 1
ATOM 528 C C . ILE A 1 66 ? -14.383 23.234 9.594 1 98.06 66 ILE A C 1
ATOM 530 O O . ILE A 1 66 ? -13.75 22.188 9.805 1 98.06 66 ILE A O 1
ATOM 534 N N . GLN A 1 67 ? -15.617 23.312 9.773 1 97 67 GLN A N 1
ATOM 535 C CA . GLN A 1 67 ? -16.344 22.203 10.391 1 97 67 GLN A CA 1
ATOM 536 C C . GLN A 1 67 ? -16.297 20.953 9.516 1 97 67 GLN A C 1
ATOM 538 O O . GLN A 1 67 ? -16.109 19.844 10.016 1 97 67 GLN A O 1
ATOM 543 N N . GLY A 1 68 ? -16.453 21.188 8.211 1 95.62 68 GLY A N 1
ATOM 544 C CA . GLY A 1 68 ? -16.469 20.062 7.289 1 95.62 68 GLY A CA 1
ATOM 545 C C . GLY A 1 68 ? -17.828 19.391 7.199 1 95.62 68 GLY A C 1
ATOM 546 O O . GLY A 1 68 ? -18.859 20 7.508 1 95.62 68 GLY A O 1
ATOM 547 N N . ASP A 1 69 ? -17.844 18.172 6.715 1 95.44 69 ASP A N 1
ATOM 548 C CA . ASP A 1 69 ? -19.078 17.453 6.398 1 95.44 69 ASP A CA 1
ATOM 549 C C . ASP A 1 69 ? -19.188 16.172 7.234 1 95.44 69 ASP A C 1
ATOM 551 O O . ASP A 1 69 ? -18.203 15.727 7.828 1 95.44 69 ASP A O 1
ATOM 555 N N . GLY A 1 70 ? -20.438 15.633 7.277 1 95.88 70 GLY A N 1
ATOM 556 C CA . GLY A 1 70 ? -20.656 14.367 7.961 1 95.88 70 GLY A CA 1
ATOM 557 C C . GLY A 1 70 ? -20.281 14.414 9.43 1 95.88 70 GLY A C 1
ATOM 558 O O . GLY A 1 70 ? -20.812 15.242 10.18 1 95.88 70 GLY A O 1
ATOM 559 N N . VAL A 1 71 ? -19.25 13.664 9.766 1 97.12 71 VAL A N 1
ATOM 560 C CA . VAL A 1 71 ? -18.859 13.539 11.172 1 97.12 71 VAL A CA 1
ATOM 561 C C . VAL A 1 71 ? -18.062 14.773 11.594 1 97.12 71 VAL A C 1
ATOM 563 O O . VAL A 1 71 ? -17.594 14.852 12.734 1 97.12 71 VAL A O 1
ATOM 566 N N . GLY A 1 72 ? -17.938 15.711 10.711 1 97.06 72 GLY A N 1
ATOM 567 C CA . GLY A 1 72 ? -17.188 16.922 11.016 1 97.06 72 GLY A CA 1
ATOM 568 C C . GLY A 1 72 ? -17.734 17.688 12.195 1 97.06 72 GLY A C 1
ATOM 569 O O . GLY A 1 72 ? -16.984 18.281 12.969 1 97.06 72 GLY A O 1
ATOM 570 N N . CYS A 1 73 ? -19.031 17.719 12.336 1 96.12 73 CYS A N 1
ATOM 571 C CA . CYS A 1 73 ? -19.672 18.438 13.43 1 96.12 73 CYS A CA 1
ATOM 572 C C . CYS A 1 73 ? -19.281 17.844 14.773 1 96.12 73 CYS A C 1
ATOM 574 O O . CYS A 1 73 ? -18.891 18.578 15.688 1 96.12 73 CYS A O 1
ATOM 576 N N . GLU A 1 74 ? -19.328 16.531 14.883 1 97.88 74 GLU A N 1
ATOM 577 C CA . GLU A 1 74 ? -18.938 15.859 16.125 1 97.88 74 GLU A CA 1
ATOM 578 C C . GLU A 1 74 ? -17.469 16.078 16.438 1 97.88 74 GLU A C 1
ATOM 580 O O . GLU A 1 74 ? -17.109 16.359 17.578 1 97.88 74 GLU A O 1
ATOM 585 N N . LEU A 1 75 ? -16.656 16.031 15.422 1 98.31 75 LEU A N 1
ATOM 586 C CA . LEU A 1 75 ? -15.211 16.172 15.609 1 98.31 75 LEU A CA 1
ATOM 587 C C . LEU A 1 75 ? -14.859 17.578 16.062 1 98.31 75 LEU A C 1
ATOM 589 O O . LEU A 1 75 ? -14.07 17.75 17 1 98.31 75 LEU A O 1
ATOM 593 N N . THR A 1 76 ? -15.445 18.594 15.438 1 97.75 76 THR A N 1
ATOM 594 C CA . THR A 1 76 ? -15.078 19.969 15.758 1 97.75 76 THR A CA 1
ATOM 595 C C . THR A 1 76 ? -15.703 20.406 17.078 1 97.75 76 THR A C 1
ATOM 597 O O . THR A 1 76 ? -15.117 21.203 17.812 1 97.75 76 THR A O 1
ATOM 600 N N . THR A 1 77 ? -16.844 19.875 17.391 1 97.56 77 THR A N 1
ATOM 601 C CA . THR A 1 77 ? -17.438 20.125 18.703 1 97.56 77 THR A CA 1
ATOM 602 C C . THR A 1 77 ? -16.562 19.547 19.812 1 97.56 77 THR A C 1
ATOM 604 O O . THR A 1 77 ? -16.297 20.219 20.812 1 97.56 77 THR A O 1
ATOM 607 N N . ALA A 1 78 ? -16.141 18.344 19.594 1 98.56 78 ALA A N 1
ATOM 608 C CA . ALA A 1 78 ? -15.234 17.703 20.547 1 98.56 78 ALA A CA 1
ATOM 609 C C . ALA A 1 78 ? -13.961 18.531 20.719 1 98.56 78 ALA A C 1
ATOM 611 O O . ALA A 1 78 ? -13.484 18.719 21.828 1 98.56 78 ALA A O 1
ATOM 612 N N . LEU A 1 79 ? -13.461 18.953 19.609 1 98.56 79 LEU A N 1
ATOM 613 C CA . LEU A 1 79 ? -12.242 19.766 19.625 1 98.56 79 LEU A CA 1
ATOM 614 C C . LEU A 1 79 ? -12.43 21.016 20.484 1 98.56 79 LEU A C 1
ATOM 616 O O . LEU A 1 79 ? -11.57 21.328 21.312 1 98.56 79 LEU A O 1
ATOM 620 N N . ARG A 1 80 ? -13.469 21.703 20.312 1 97.81 80 ARG A N 1
ATOM 621 C CA . ARG A 1 80 ? -13.711 22.953 21.031 1 97.81 80 ARG A CA 1
ATOM 622 C C . ARG A 1 80 ? -13.875 22.703 22.531 1 97.81 80 ARG A C 1
ATOM 624 O O . ARG A 1 80 ? -13.445 23.516 23.344 1 97.81 80 ARG A O 1
ATOM 631 N N . GLN A 1 81 ? -14.477 21.609 22.844 1 98.38 81 GLN A N 1
ATOM 632 C CA . GLN A 1 81 ? -14.617 21.25 24.25 1 98.38 81 GLN A CA 1
ATOM 633 C C . GLN A 1 81 ? -13.25 21.047 24.906 1 98.38 81 GLN A C 1
ATOM 635 O O . GLN A 1 81 ? -13.016 21.5 26.031 1 98.38 81 GLN A O 1
ATOM 640 N N . VAL A 1 82 ? -12.43 20.344 24.219 1 98.69 82 VAL A N 1
ATOM 641 C CA . VAL A 1 82 ? -11.094 20.078 24.75 1 98.69 82 VAL A CA 1
ATOM 642 C C . VAL A 1 82 ? -10.305 21.375 24.875 1 98.69 82 VAL A C 1
ATOM 644 O O . VAL A 1 82 ? -9.57 21.562 25.844 1 98.69 82 VAL A O 1
ATOM 647 N N . PHE A 1 83 ? -10.461 22.281 23.922 1 98.31 83 PHE A N 1
ATOM 648 C CA . PHE A 1 83 ? -9.781 23.562 23.969 1 98.31 83 PHE A CA 1
ATOM 649 C C . PHE A 1 83 ? -10.258 24.391 25.156 1 98.31 83 PHE A C 1
ATOM 651 O O . PHE A 1 83 ? -9.461 25.062 25.812 1 98.31 83 PHE A O 1
ATOM 658 N N . GLU A 1 84 ? -11.547 24.312 25.406 1 97.31 84 GLU A N 1
ATOM 659 C CA . GLU A 1 84 ? -12.102 25.031 26.562 1 97.31 84 GLU A CA 1
ATOM 660 C C . GLU A 1 84 ? -11.555 24.469 27.875 1 97.31 84 GLU A C 1
ATOM 662 O O . GLU A 1 84 ? -11.156 25.219 28.75 1 97.31 84 GLU A O 1
ATOM 667 N N . SER A 1 85 ? -11.531 23.203 27.891 1 97.75 85 SER A N 1
ATOM 668 C CA . SER A 1 85 ? -11.039 22.547 29.094 1 97.75 85 SER A CA 1
ATOM 669 C C . SER A 1 85 ? -9.57 22.875 29.344 1 97.75 85 SER A C 1
ATOM 671 O O . SER A 1 85 ? -9.141 23.016 30.484 1 97.75 85 SER A O 1
ATOM 673 N N . ALA A 1 86 ? -8.812 22.984 28.281 1 97.62 86 ALA A N 1
ATOM 674 C CA . ALA A 1 86 ? -7.379 23.25 28.391 1 97.62 86 ALA A CA 1
ATOM 675 C C . ALA A 1 86 ? -7.098 24.734 28.422 1 97.62 86 ALA A C 1
ATOM 677 O O . ALA A 1 86 ? -5.938 25.156 28.469 1 97.62 86 ALA A O 1
ATOM 678 N N . LYS A 1 87 ? -8.125 25.609 28.375 1 96.06 87 LYS A N 1
ATOM 679 C CA . LYS A 1 87 ? -8.039 27.062 28.422 1 96.06 87 LYS A CA 1
ATOM 680 C C . LYS A 1 87 ? -7.094 27.594 27.359 1 96.06 87 LYS A C 1
ATOM 682 O O . LYS A 1 87 ? -6.211 28.406 27.641 1 96.06 87 LYS A O 1
ATOM 687 N N . VAL A 1 88 ? -7.23 27.047 26.172 1 97 88 VAL A N 1
ATOM 688 C CA . VAL A 1 88 ? -6.379 27.453 25.062 1 97 88 VAL A CA 1
ATOM 689 C C . VAL A 1 88 ? -6.762 28.859 24.609 1 97 88 VAL A C 1
ATOM 691 O O . VAL A 1 88 ? -7.934 29.141 24.344 1 97 88 VAL A O 1
ATOM 694 N N . PRO A 1 89 ? -5.789 29.766 24.5 1 96.06 89 PRO A N 1
ATOM 695 C CA . PRO A 1 89 ? -6.082 31.156 24.125 1 96.06 89 PRO A CA 1
ATOM 696 C C . PRO A 1 89 ? -6.164 31.359 22.609 1 96.06 89 PRO A C 1
ATOM 698 O O . PRO A 1 89 ? -5.344 32.062 22.031 1 96.06 89 PRO A O 1
ATOM 701 N N . VAL A 1 90 ? -7.234 30.797 22 1 95.88 90 VAL A N 1
ATOM 702 C CA . VAL A 1 90 ? -7.426 30.953 20.562 1 95.88 90 VAL A CA 1
ATOM 703 C C . VAL A 1 90 ? -8.805 31.547 20.281 1 95.88 90 VAL A C 1
ATOM 705 O O . VAL A 1 90 ? -9.773 31.25 21 1 95.88 90 VAL A O 1
ATOM 708 N N . LYS A 1 91 ? -8.758 32.438 19.312 1 96.25 91 LYS A N 1
ATOM 709 C CA . LYS A 1 91 ? -10.016 32.938 18.766 1 96.25 91 LYS A CA 1
ATOM 710 C C . LYS A 1 91 ? -10.352 32.219 17.453 1 96.25 91 LYS A C 1
ATOM 712 O O . LYS A 1 91 ? -9.617 32.344 16.469 1 96.25 91 LYS A O 1
ATOM 717 N N . TRP A 1 92 ? -11.469 31.625 17.406 1 97 92 TRP A N 1
ATOM 718 C CA . TRP A 1 92 ? -11.859 30.828 16.25 1 97 92 TRP A CA 1
ATOM 719 C C . TRP A 1 92 ? -12.57 31.703 15.211 1 97 92 TRP A C 1
ATOM 721 O O . TRP A 1 92 ? -13.406 32.531 15.57 1 97 92 TRP A O 1
ATOM 731 N N . GLU A 1 93 ? -12.227 31.531 14.016 1 97.56 93 GLU A N 1
ATOM 732 C CA . GLU A 1 93 ? -13.07 31.891 12.883 1 97.56 93 GLU A CA 1
ATOM 733 C C . GLU A 1 93 ? -13.695 30.656 12.242 1 97.56 93 GLU A C 1
ATOM 735 O O . GLU A 1 93 ? -13.039 29.969 11.453 1 97.56 93 GLU A O 1
ATOM 740 N N . VAL A 1 94 ? -14.945 30.5 12.547 1 97.12 94 VAL A N 1
ATOM 741 C CA . VAL A 1 94 ? -15.57 29.203 12.258 1 97.12 94 VAL A CA 1
ATOM 742 C C . VAL A 1 94 ? -16.328 29.281 10.93 1 97.12 94 VAL A C 1
ATOM 744 O O . VAL A 1 94 ? -17.062 30.234 10.688 1 97.12 94 VAL A O 1
ATOM 747 N N . PHE A 1 95 ? -16.078 28.312 10.094 1 97 95 PHE A N 1
ATOM 748 C CA . PHE A 1 95 ? -16.812 28.141 8.852 1 97 95 PHE A CA 1
ATOM 749 C C . PHE A 1 95 ? -17.594 26.828 8.867 1 97 95 PHE A C 1
ATOM 751 O O . PHE A 1 95 ? -17.031 25.75 8.633 1 97 95 PHE A O 1
ATOM 758 N N . VAL A 1 96 ? -18.906 26.969 9.062 1 93.5 96 VAL A N 1
ATOM 759 C CA . VAL A 1 96 ? -19.812 25.812 8.984 1 93.5 96 VAL A CA 1
ATOM 760 C C . VAL A 1 96 ? -20.188 25.547 7.527 1 93.5 96 VAL A C 1
ATOM 762 O O . VAL A 1 96 ? -20.125 24.406 7.066 1 93.5 96 VAL A O 1
ATOM 765 N N . ASP A 1 97 ? -20.609 26.594 6.895 1 88.38 97 ASP A N 1
ATOM 766 C CA . ASP A 1 97 ? -20.812 26.547 5.453 1 88.38 97 ASP A CA 1
ATOM 767 C C . ASP A 1 97 ? -19.609 27.125 4.703 1 88.38 97 ASP A C 1
ATOM 769 O O . ASP A 1 97 ? -19.328 28.312 4.816 1 88.38 97 ASP A O 1
ATOM 773 N N . TYR A 1 98 ? -18.922 26.266 3.996 1 90 98 TYR A N 1
ATOM 774 C CA . TYR A 1 98 ? -17.719 26.719 3.303 1 90 98 TYR A CA 1
ATOM 775 C C . TYR A 1 98 ? -17.984 26.875 1.81 1 90 98 TYR A C 1
ATOM 777 O O . TYR A 1 98 ? -17.047 27.094 1.029 1 90 98 TYR A O 1
ATOM 785 N N . LYS A 1 99 ? -19.219 26.719 1.442 1 89.5 99 LYS A N 1
ATOM 786 C CA . LYS A 1 99 ? -19.625 26.891 0.05 1 89.5 99 LYS A CA 1
ATOM 787 C C . LYS A 1 99 ? -20.141 28.312 -0.202 1 89.5 99 LYS A C 1
ATOM 789 O O . LYS A 1 99 ? -20.812 28.891 0.651 1 89.5 99 LYS A O 1
ATOM 794 N N . ASP A 1 100 ? -19.75 28.75 -1.318 1 86.75 100 ASP A N 1
ATOM 795 C CA . ASP A 1 100 ? -20.375 29.984 -1.782 1 86.75 100 ASP A CA 1
ATOM 796 C C . ASP A 1 100 ? -21.75 29.719 -2.377 1 86.75 100 ASP A C 1
ATOM 798 O O . ASP A 1 100 ? -21.875 28.938 -3.322 1 86.75 100 ASP A O 1
ATOM 802 N N . CYS A 1 101 ? -22.688 30.391 -1.934 1 81.94 101 CYS A N 1
ATOM 803 C CA . CYS A 1 101 ? -24.078 30.109 -2.305 1 81.94 101 CYS A CA 1
ATOM 804 C C . CYS A 1 101 ? -24.328 30.469 -3.766 1 81.94 101 CYS A C 1
ATOM 806 O O . CYS A 1 101 ? -25.188 29.859 -4.418 1 81.94 101 CYS A O 1
ATOM 808 N N . GLU A 1 102 ? -23.625 31.328 -4.277 1 83.5 102 GLU A N 1
ATOM 809 C CA . GLU A 1 102 ? -23.859 31.797 -5.637 1 83.5 102 GLU A CA 1
ATOM 810 C C . GLU A 1 102 ? -23.141 30.938 -6.66 1 83.5 102 GLU A C 1
ATOM 812 O O . GLU A 1 102 ? -23.719 30.562 -7.688 1 83.5 102 GLU A O 1
ATOM 817 N N . THR A 1 103 ? -21.953 30.5 -6.414 1 85.38 103 THR A N 1
ATOM 818 C CA . THR A 1 103 ? -21.109 29.844 -7.418 1 85.38 103 THR A CA 1
ATOM 819 C C . THR A 1 103 ? -21.016 28.344 -7.16 1 85.38 103 THR A C 1
ATOM 821 O O . THR A 1 103 ? -20.578 27.594 -8.023 1 85.38 103 THR A O 1
ATOM 824 N N . ASN A 1 104 ? -21.469 27.891 -6.027 1 84.69 104 ASN A N 1
ATOM 825 C CA . ASN A 1 104 ? -21.344 26.5 -5.613 1 84.69 104 ASN A CA 1
ATOM 826 C C . ASN A 1 104 ? -19.891 26.047 -5.617 1 84.69 104 ASN A C 1
ATOM 828 O O . ASN A 1 104 ? -19.578 24.922 -6.027 1 84.69 104 ASN A O 1
ATOM 832 N N . LYS A 1 105 ? -19.047 27.047 -5.344 1 91.62 105 LYS A N 1
ATOM 833 C CA . LYS A 1 105 ? -17.609 26.812 -5.176 1 91.62 105 LYS A CA 1
ATOM 834 C C . LYS A 1 105 ? -17.172 27.141 -3.754 1 91.62 105 LYS A C 1
ATOM 836 O O . LYS A 1 105 ? -17.984 27.562 -2.924 1 91.62 105 LYS A O 1
ATOM 841 N N . ILE A 1 106 ? -15.945 26.859 -3.447 1 94.19 106 ILE A N 1
ATOM 842 C CA . ILE A 1 106 ? -15.406 27.156 -2.127 1 94.19 106 ILE A CA 1
ATOM 843 C C . ILE A 1 106 ? -15.531 28.656 -1.853 1 94.19 106 ILE A C 1
ATOM 845 O O . ILE A 1 106 ? -15.352 29.484 -2.754 1 94.19 106 ILE A O 1
ATOM 849 N N . SER A 1 107 ? -15.883 29.047 -0.705 1 93.38 107 SER A N 1
ATOM 850 C CA . SER A 1 107 ? -16.109 30.438 -0.334 1 93.38 107 SER A CA 1
ATOM 851 C C . SER A 1 107 ? -14.812 31.234 -0.373 1 93.38 107 SER A C 1
ATOM 853 O O . SER A 1 107 ? -13.836 30.891 0.288 1 93.38 107 SER A O 1
ATOM 855 N N . PRO A 1 108 ? -14.836 32.344 -1.087 1 93.44 108 PRO A N 1
ATOM 856 C CA . PRO A 1 108 ? -13.656 33.219 -1.053 1 93.44 108 PRO A CA 1
ATOM 857 C C . PRO A 1 108 ? -13.336 33.719 0.352 1 93.44 108 PRO A C 1
ATOM 859 O O . PRO A 1 108 ? -12.172 33.938 0.681 1 93.44 108 PRO A O 1
ATOM 862 N N . LYS A 1 109 ? -14.359 33.875 1.142 1 95 109 LYS A N 1
ATOM 863 C CA . LYS A 1 109 ? -14.164 34.312 2.52 1 95 109 LYS A CA 1
ATOM 864 C C . LYS A 1 109 ? -13.336 33.312 3.309 1 95 109 LYS A C 1
ATOM 866 O O . LYS A 1 109 ? -12.523 33.688 4.152 1 95 109 LYS A O 1
ATOM 871 N N . LEU A 1 110 ? -13.617 32.094 3.068 1 96.62 110 LEU A N 1
ATOM 872 C CA . LEU A 1 110 ? -12.852 31.031 3.727 1 96.62 110 LEU A CA 1
ATOM 873 C C . LEU A 1 110 ? -11.383 31.094 3.32 1 96.62 110 LEU A C 1
ATOM 875 O O . LEU A 1 110 ? -10.5 31.016 4.172 1 96.62 110 LEU A O 1
ATOM 879 N N . VAL A 1 111 ? -11.172 31.234 2.045 1 96.25 111 VAL A N 1
ATOM 880 C CA . VAL A 1 111 ? -9.805 31.281 1.526 1 96.25 111 VAL A CA 1
ATOM 881 C C . VAL A 1 111 ? -9.078 32.5 2.088 1 96.25 111 VAL A C 1
ATOM 883 O O . VAL A 1 111 ? -7.91 32.406 2.463 1 96.25 111 VAL A O 1
ATOM 886 N N . GLU A 1 112 ? -9.75 33.594 2.164 1 96.62 112 GLU A N 1
ATOM 887 C CA . GLU A 1 112 ? -9.188 34.812 2.734 1 96.62 112 GLU A CA 1
ATOM 888 C C . GLU A 1 112 ? -8.844 34.625 4.211 1 96.62 112 GLU A C 1
ATOM 890 O O . GLU A 1 112 ? -7.801 35.062 4.676 1 96.62 112 GLU A O 1
ATOM 895 N N . SER A 1 113 ? -9.719 34 4.898 1 97.25 113 SER A N 1
ATOM 896 C CA . SER A 1 113 ? -9.477 33.719 6.309 1 97.25 113 SER A CA 1
ATOM 897 C C . SER A 1 113 ? -8.219 32.875 6.492 1 97.25 113 SER A C 1
ATOM 899 O O . SER A 1 113 ? -7.383 33.188 7.344 1 97.25 113 SER A O 1
ATOM 901 N N . LEU A 1 114 ? -8.102 31.859 5.703 1 97.69 114 LEU A N 1
ATOM 902 C CA . LEU A 1 114 ? -6.953 30.969 5.789 1 97.69 114 LEU A CA 1
ATOM 903 C C . LEU A 1 114 ? -5.66 31.703 5.465 1 97.69 114 LEU A C 1
ATOM 905 O O . LEU A 1 114 ? -4.645 31.5 6.137 1 97.69 114 LEU A O 1
ATOM 909 N N . LYS A 1 115 ? -5.707 32.531 4.434 1 96.75 115 LYS A N 1
ATOM 910 C CA . LYS A 1 115 ? -4.516 33.281 4.047 1 96.75 115 LYS A CA 1
ATOM 911 C C . LYS A 1 115 ? -4.121 34.281 5.125 1 96.75 115 LYS A C 1
ATOM 913 O O . LYS A 1 115 ? -2.932 34.5 5.371 1 96.75 115 LYS A O 1
ATOM 918 N N . ARG A 1 116 ? -5.098 34.875 5.746 1 97.06 116 ARG A N 1
ATOM 919 C CA . ARG A 1 116 ? -4.852 35.875 6.789 1 97.06 116 ARG A CA 1
ATOM 920 C C . ARG A 1 116 ? -4.32 35.219 8.055 1 97.06 116 ARG A C 1
ATOM 922 O O . ARG A 1 116 ? -3.328 35.656 8.633 1 97.06 116 ARG A O 1
ATOM 929 N N . ASN A 1 117 ? -4.914 34.125 8.469 1 97.12 117 ASN A N 1
ATOM 930 C CA . ASN A 1 117 ? -4.574 33.5 9.742 1 97.12 117 ASN A CA 1
ATOM 931 C C . ASN A 1 117 ? -3.373 32.562 9.602 1 97.12 117 ASN A C 1
ATOM 933 O O . ASN A 1 117 ? -2.705 32.25 10.586 1 97.12 117 ASN A O 1
ATOM 937 N N . LYS A 1 118 ? -3.166 32.031 8.438 1 97.38 118 LYS A N 1
ATOM 938 C CA . LYS A 1 118 ? -2.041 31.172 8.055 1 97.38 118 LYS A CA 1
ATOM 939 C C . LYS A 1 118 ? -2.131 29.797 8.727 1 97.38 118 LYS A C 1
ATOM 941 O O . LYS A 1 118 ? -1.307 28.922 8.469 1 97.38 118 LYS A O 1
ATOM 946 N N . VAL A 1 119 ? -3.066 29.688 9.648 1 97.94 119 VAL A N 1
ATOM 947 C CA . VAL A 1 119 ? -3.277 28.422 10.352 1 97.94 119 VAL A CA 1
ATOM 948 C C . VAL A 1 119 ? -4.766 28.078 10.367 1 97.94 119 VAL A C 1
ATOM 950 O O . VAL A 1 119 ? -5.602 28.953 10.625 1 97.94 119 VAL A O 1
ATOM 953 N N . GLY A 1 120 ? -5.059 26.875 10.031 1 98.38 120 GLY A N 1
ATOM 954 C CA . GLY A 1 120 ? -6.422 26.375 10.109 1 98.38 120 GLY A CA 1
ATOM 955 C C . GLY A 1 120 ? -6.504 24.922 10.523 1 98.38 120 GLY A C 1
ATOM 956 O O . GLY A 1 120 ? -5.488 24.219 10.539 1 98.38 120 GLY A O 1
ATOM 957 N N . ILE A 1 121 ? -7.637 24.516 10.938 1 98.62 121 ILE A N 1
ATOM 958 C CA . ILE A 1 121 ? -7.938 23.125 11.219 1 98.62 121 ILE A CA 1
ATOM 959 C C . ILE A 1 121 ? -9.32 22.766 10.68 1 98.62 121 ILE A C 1
ATOM 961 O O . ILE A 1 121 ? -10.234 23.594 10.711 1 98.62 121 ILE A O 1
ATOM 965 N N . LYS A 1 122 ? -9.391 21.578 10.094 1 98.25 122 LYS A N 1
ATOM 966 C CA . LYS A 1 122 ? -10.641 21.266 9.406 1 98.25 122 LYS A CA 1
ATOM 967 C C . LYS A 1 122 ? -11.109 19.844 9.734 1 98.25 122 LYS A C 1
ATOM 969 O O . LYS A 1 122 ? -10.297 18.969 10.047 1 98.25 122 LYS A O 1
ATOM 974 N N . GLY A 1 123 ? -12.469 19.625 9.648 1 97.5 123 GLY A N 1
ATOM 975 C CA . GLY A 1 123 ? -13.039 18.297 9.57 1 97.5 123 GLY A CA 1
ATOM 976 C C . GLY A 1 123 ? -13.047 17.734 8.156 1 97.5 123 GLY A C 1
ATOM 977 O O . GLY A 1 123 ? -12.57 18.375 7.227 1 97.5 123 GLY A O 1
ATOM 978 N N . PRO A 1 124 ? -13.547 16.5 8.055 1 96.62 124 PRO A N 1
ATOM 979 C CA . PRO A 1 124 ? -13.633 15.906 6.719 1 96.62 124 PRO A CA 1
ATOM 980 C C . PRO A 1 124 ? -14.516 16.719 5.77 1 96.62 124 PRO A C 1
ATOM 982 O O . PRO A 1 124 ? -15.555 17.234 6.184 1 96.62 124 PRO A O 1
ATOM 985 N N . MET A 1 125 ? -14.094 16.812 4.531 1 94.5 125 MET A N 1
ATOM 986 C CA . MET A 1 125 ? -14.805 17.625 3.549 1 94.5 125 MET A CA 1
ATOM 987 C C . MET A 1 125 ? -15.148 16.797 2.311 1 94.5 125 MET A C 1
ATOM 989 O O . MET A 1 125 ? -14.43 15.867 1.965 1 94.5 125 MET A O 1
ATOM 993 N N . ASP A 1 126 ? -16.172 17.219 1.685 1 91.38 126 ASP A N 1
ATOM 994 C CA . ASP A 1 126 ? -16.516 16.672 0.375 1 91.38 126 ASP A CA 1
ATOM 995 C C . ASP A 1 126 ? -15.328 16.781 -0.586 1 91.38 126 ASP A C 1
ATOM 997 O O . ASP A 1 126 ? -14.664 17.812 -0.647 1 91.38 126 ASP A O 1
ATOM 1001 N N . PRO A 1 127 ? -15.133 15.695 -1.371 1 85.75 127 PRO A N 1
ATOM 1002 C CA . PRO A 1 127 ? -13.93 15.641 -2.205 1 85.75 127 PRO A CA 1
ATOM 1003 C C . PRO A 1 127 ? -13.875 16.766 -3.242 1 85.75 127 PRO A C 1
ATOM 1005 O O . PRO A 1 127 ? -12.789 17.234 -3.594 1 85.75 127 PRO A O 1
ATOM 1008 N N . VAL A 1 128 ? -14.984 17.172 -3.746 1 86.31 128 VAL A N 1
ATOM 1009 C CA . VAL A 1 128 ? -15.031 18.203 -4.762 1 86.31 128 VAL A CA 1
ATOM 1010 C C . VAL A 1 128 ? -14.555 19.531 -4.168 1 86.31 128 VAL A C 1
ATOM 1012 O O . VAL A 1 128 ? -13.727 20.234 -4.766 1 86.31 128 VAL A O 1
ATOM 1015 N N . PHE A 1 129 ? -15.016 19.828 -3.039 1 91.56 129 PHE A N 1
ATOM 1016 C CA . PHE A 1 129 ? -14.648 21.094 -2.4 1 91.56 129 PHE A CA 1
ATOM 1017 C C . PHE A 1 129 ? -13.242 21.016 -1.826 1 91.56 129 PHE A C 1
ATOM 1019 O O . PHE A 1 129 ? -12.523 22.016 -1.801 1 91.56 129 PHE A O 1
ATOM 1026 N N . LEU A 1 130 ? -12.898 19.828 -1.345 1 92.19 130 LEU A N 1
ATOM 1027 C CA . LEU A 1 130 ? -11.523 19.656 -0.889 1 92.19 130 LEU A CA 1
ATOM 1028 C C . LEU A 1 130 ? -10.539 19.938 -2.014 1 92.19 130 LEU A C 1
ATOM 1030 O O . LEU A 1 130 ? -9.5 20.562 -1.789 1 92.19 130 LEU A O 1
ATOM 1034 N N . LYS A 1 131 ? -10.859 19.438 -3.15 1 88.62 131 LYS A N 1
ATOM 1035 C CA . LYS A 1 131 ? -10.016 19.703 -4.312 1 88.62 131 LYS A CA 1
ATOM 1036 C C . LYS A 1 131 ? -9.914 21.203 -4.594 1 88.62 131 LYS A C 1
ATOM 1038 O O . LYS A 1 131 ? -8.836 21.703 -4.918 1 88.62 131 LYS A O 1
ATOM 1043 N N . GLN A 1 132 ? -11.016 21.906 -4.504 1 91.94 132 GLN A N 1
ATOM 1044 C CA . GLN A 1 132 ? -11.039 23.344 -4.719 1 91.94 132 GLN A CA 1
ATOM 1045 C C . GLN A 1 132 ? -10.211 24.078 -3.662 1 91.94 132 GLN A C 1
ATOM 1047 O O . GLN A 1 132 ? -9.508 25.031 -3.971 1 91.94 132 GLN A O 1
ATOM 1052 N N . LEU A 1 133 ? -10.344 23.625 -2.457 1 94.69 133 LEU A N 1
ATOM 1053 C CA . LEU A 1 133 ? -9.586 24.234 -1.367 1 94.69 133 LEU A CA 1
ATOM 1054 C C . LEU A 1 133 ? -8.086 24.047 -1.584 1 94.69 133 LEU A C 1
ATOM 1056 O O . LEU A 1 133 ? -7.309 24.984 -1.363 1 94.69 133 LEU A O 1
ATOM 1060 N N . ARG A 1 134 ? -7.699 22.828 -1.965 1 92.75 134 ARG A N 1
ATOM 1061 C CA . ARG A 1 134 ? -6.293 22.531 -2.221 1 92.75 134 ARG A CA 1
ATOM 1062 C C . ARG A 1 134 ? -5.734 23.453 -3.307 1 92.75 134 ARG A C 1
ATOM 1064 O O . ARG A 1 134 ? -4.613 23.953 -3.188 1 92.75 134 ARG A O 1
ATOM 1071 N N . LYS A 1 135 ? -6.523 23.656 -4.297 1 90.31 135 LYS A N 1
ATOM 1072 C CA . LYS A 1 135 ? -6.105 24.531 -5.387 1 90.31 135 LYS A CA 1
ATOM 1073 C C . LYS A 1 135 ? -6.051 25.984 -4.934 1 90.31 135 LYS A C 1
ATOM 1075 O O . LYS A 1 135 ? -5.066 26.672 -5.184 1 90.31 135 LYS A O 1
ATOM 1080 N N . ALA A 1 136 ? -7.098 26.438 -4.285 1 93.25 136 ALA A N 1
ATOM 1081 C CA . ALA A 1 136 ? -7.227 27.844 -3.896 1 93.25 136 ALA A CA 1
ATOM 1082 C C . ALA A 1 136 ? -6.164 28.234 -2.871 1 93.25 136 ALA A C 1
ATOM 1084 O O . ALA A 1 136 ? -5.676 29.359 -2.871 1 93.25 136 ALA A O 1
ATOM 1085 N N . PHE A 1 137 ? -5.836 27.297 -2.004 1 95 137 PHE A N 1
ATOM 1086 C CA . PHE A 1 137 ? -4.879 27.562 -0.941 1 95 137 PHE A CA 1
ATOM 1087 C C . PHE A 1 137 ? -3.51 26.984 -1.284 1 95 137 PHE A C 1
ATOM 1089 O O . PHE A 1 137 ? -2.572 27.078 -0.489 1 95 137 PHE A O 1
ATOM 1096 N N . ASP A 1 138 ? -3.342 26.328 -2.354 1 94.12 138 ASP A N 1
ATOM 1097 C CA . ASP A 1 138 ? -2.117 25.719 -2.861 1 94.12 138 ASP A CA 1
ATOM 1098 C C . ASP A 1 138 ? -1.551 24.719 -1.863 1 94.12 138 ASP A C 1
ATOM 1100 O O . ASP A 1 138 ? -0.388 24.812 -1.466 1 94.12 138 ASP A O 1
ATOM 1104 N N . LEU A 1 139 ? -2.434 23.938 -1.421 1 96.06 139 LEU A N 1
ATOM 1105 C CA . LEU A 1 139 ? -2 22.844 -0.565 1 96.06 139 LEU A CA 1
ATOM 1106 C C . LEU A 1 139 ? -1.286 21.766 -1.379 1 96.06 139 LEU A C 1
ATOM 1108 O O . LEU A 1 139 ? -1.929 20.875 -1.935 1 96.06 139 LEU A O 1
ATOM 1112 N N . TYR A 1 140 ? 0.068 21.719 -1.287 1 96.38 140 TYR A N 1
ATOM 1113 C CA . TYR A 1 140 ? 0.789 20.875 -2.238 1 96.38 140 TYR A CA 1
ATOM 1114 C C . TYR A 1 140 ? 1.264 19.594 -1.579 1 96.38 140 TYR A C 1
ATOM 1116 O O . TYR A 1 140 ? 1.587 18.609 -2.264 1 96.38 140 TYR A O 1
ATOM 1124 N N . ALA A 1 141 ? 1.306 19.578 -0.281 1 98.06 141 ALA A N 1
ATOM 1125 C CA . ALA A 1 141 ? 1.765 18.375 0.424 1 98.06 141 ALA A CA 1
ATOM 1126 C C . ALA A 1 141 ? 0.903 18.109 1.652 1 98.06 141 ALA A C 1
ATOM 1128 O O . ALA A 1 141 ? 0.271 19.016 2.193 1 98.06 141 ALA A O 1
ATOM 1129 N N . PHE A 1 142 ? 0.795 16.922 2.006 1 98.19 142 PHE A N 1
ATOM 1130 C CA . PHE A 1 142 ? 0.148 16.469 3.234 1 98.19 142 PHE A CA 1
ATOM 1131 C C . PHE A 1 142 ? 1.123 15.688 4.105 1 98.19 142 PHE A C 1
ATOM 1133 O O . PHE A 1 142 ? 1.907 14.883 3.6 1 98.19 142 PHE A O 1
ATOM 1140 N N . VAL A 1 143 ? 1.089 15.961 5.387 1 98.75 143 VAL A N 1
ATOM 1141 C CA . VAL A 1 143 ? 1.949 15.297 6.359 1 98.75 143 VAL A CA 1
ATOM 1142 C C . VAL A 1 143 ? 1.096 14.492 7.344 1 98.75 143 VAL A C 1
ATOM 1144 O O . VAL A 1 143 ? 0.212 15.047 8 1 98.75 143 VAL A O 1
ATOM 1147 N N . ALA A 1 144 ? 1.296 13.234 7.414 1 98.69 144 ALA A N 1
ATOM 1148 C CA . ALA A 1 144 ? 0.684 12.375 8.422 1 98.69 144 ALA A CA 1
ATOM 1149 C C . ALA A 1 144 ? 1.708 11.938 9.469 1 98.69 144 ALA A C 1
ATOM 1151 O O . ALA A 1 144 ? 2.766 11.406 9.125 1 98.69 144 ALA A O 1
ATOM 1152 N N . VAL A 1 145 ? 1.422 12.172 10.719 1 98.31 145 VAL A N 1
ATOM 1153 C CA . VAL A 1 145 ? 2.324 11.812 11.805 1 98.31 145 VAL A CA 1
ATOM 1154 C C . VAL A 1 145 ? 1.818 10.539 12.492 1 98.31 145 VAL A C 1
ATOM 1156 O O . VAL A 1 145 ? 0.918 10.602 13.328 1 98.31 145 VAL A O 1
ATOM 1159 N N . CYS A 1 146 ? 2.445 9.414 12.164 1 96.94 146 CYS A N 1
ATOM 1160 C CA . CYS A 1 146 ? 1.984 8.117 12.633 1 96.94 146 CYS A CA 1
ATOM 1161 C C . CYS A 1 146 ? 2.881 7.59 13.75 1 96.94 146 CYS A C 1
ATOM 1163 O O . CYS A 1 146 ? 3.967 7.07 13.484 1 96.94 146 CYS A O 1
ATOM 1165 N N . ARG A 1 147 ? 2.373 7.691 14.898 1 95.31 147 ARG A N 1
ATOM 1166 C CA . ARG A 1 147 ? 3.088 7.215 16.078 1 95.31 147 ARG A CA 1
ATOM 1167 C C . ARG A 1 147 ? 2.172 6.391 16.969 1 95.31 147 ARG A C 1
ATOM 1169 O O . ARG A 1 147 ? 1.037 6.789 17.25 1 95.31 147 ARG A O 1
ATOM 1176 N N . ASN A 1 148 ? 2.689 5.281 17.391 1 93.81 148 ASN A N 1
ATOM 1177 C CA . ASN A 1 148 ? 1.905 4.445 18.297 1 93.81 148 ASN A CA 1
ATOM 1178 C C . ASN A 1 148 ? 1.534 5.191 19.578 1 93.81 148 ASN A C 1
ATOM 1180 O O . ASN A 1 148 ? 2.338 5.961 20.109 1 93.81 148 ASN A O 1
ATOM 1184 N N . LEU A 1 149 ? 0.315 5.027 19.984 1 92.56 149 LEU A N 1
ATOM 1185 C CA . LEU A 1 149 ? -0.132 5.469 21.312 1 92.56 149 LEU A CA 1
ATOM 1186 C C . LEU A 1 149 ? 0.033 4.355 22.344 1 92.56 149 LEU A C 1
ATOM 1188 O O . LEU A 1 149 ? -0.527 3.27 22.172 1 92.56 149 LEU A O 1
ATOM 1192 N N . LYS A 1 150 ? 0.827 4.656 23.359 1 89.56 150 LYS A N 1
ATOM 1193 C CA . LYS A 1 150 ? 0.978 3.65 24.422 1 89.56 150 LYS A CA 1
ATOM 1194 C C . LYS A 1 150 ? -0.376 3.264 25 1 89.56 150 LYS A C 1
ATOM 1196 O O . LYS A 1 150 ? -1.188 4.133 25.328 1 89.56 150 LYS A O 1
ATOM 1201 N N . GLY A 1 151 ? -0.715 2.029 25.031 1 88.31 151 GLY A N 1
ATOM 1202 C CA . GLY A 1 151 ? -1.979 1.534 25.562 1 88.31 151 GLY A CA 1
ATOM 1203 C C . GLY A 1 151 ? -2.945 1.104 24.469 1 88.31 151 GLY A C 1
ATOM 1204 O O . GLY A 1 151 ? -3.902 0.372 24.734 1 88.31 151 GLY A O 1
ATOM 1205 N N . GLN A 1 152 ? -2.709 1.608 23.344 1 88.06 152 GLN A N 1
ATOM 1206 C CA . GLN A 1 152 ? -3.527 1.169 22.219 1 88.06 152 GLN A CA 1
ATOM 1207 C C . GLN A 1 152 ? -2.928 -0.065 21.562 1 88.06 152 GLN A C 1
ATOM 1209 O O . GLN A 1 152 ? -1.729 -0.1 21.266 1 88.06 152 GLN A O 1
ATOM 1214 N N . LYS A 1 153 ? -3.76 -1.037 21.406 1 79.56 153 LYS A N 1
ATOM 1215 C CA . LYS A 1 153 ? -3.32 -2.268 20.766 1 79.56 153 LYS A CA 1
ATOM 1216 C C . LYS A 1 153 ? -2.918 -2.008 19.312 1 79.56 153 LYS A C 1
ATOM 1218 O O . LYS A 1 153 ? -3.627 -1.314 18.578 1 79.56 153 LYS A O 1
ATOM 1223 N N . SER A 1 154 ? -1.699 -2.354 19.078 1 78.06 154 SER A N 1
ATOM 1224 C CA . SER A 1 154 ? -1.197 -2.275 17.703 1 78.06 154 SER A CA 1
ATOM 1225 C C . SER A 1 154 ? -0.374 -3.508 17.344 1 78.06 154 SER A C 1
ATOM 1227 O O . SER A 1 154 ? 0.055 -4.254 18.234 1 78.06 154 SER A O 1
ATOM 1229 N N . VAL A 1 155 ? -0.33 -3.729 16.062 1 71.25 155 VAL A N 1
ATOM 1230 C CA . VAL A 1 155 ? 0.41 -4.891 15.586 1 71.25 155 VAL A CA 1
ATOM 1231 C C . VAL A 1 155 ? 1.897 -4.715 15.8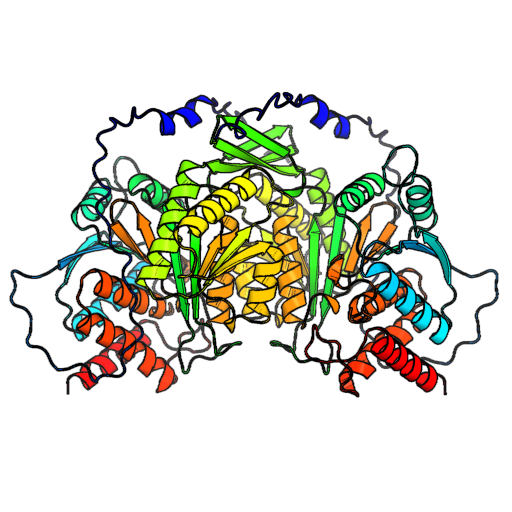83 1 71.25 155 VAL A C 1
ATOM 1233 O O . VAL A 1 155 ? 2.594 -5.684 16.188 1 71.25 155 VAL A O 1
ATOM 1236 N N . TYR A 1 156 ? 2.195 -3.441 15.773 1 76 156 TYR A N 1
ATOM 1237 C CA . TYR A 1 156 ? 3.584 -3.094 16.047 1 76 156 TYR A CA 1
ATOM 1238 C C . TYR A 1 156 ? 3.666 -1.996 17.109 1 76 156 TYR A C 1
ATOM 1240 O O . TYR A 1 156 ? 2.82 -1.1 17.141 1 76 156 TYR A O 1
ATOM 1248 N N . ASP A 1 157 ? 4.66 -2.105 17.969 1 76 157 ASP A N 1
ATOM 1249 C CA . ASP A 1 157 ? 4.684 -1.169 19.094 1 76 157 ASP A CA 1
ATOM 1250 C C . ASP A 1 157 ? 5.777 -0.119 18.906 1 76 157 ASP A C 1
ATOM 1252 O O . ASP A 1 157 ? 5.996 0.719 19.781 1 76 157 ASP A O 1
ATOM 1256 N N . LYS A 1 158 ? 6.32 -0.108 17.797 1 82.38 158 LYS A N 1
ATOM 1257 C CA . LYS A 1 158 ? 7.434 0.825 17.672 1 82.38 158 LYS A CA 1
ATOM 1258 C C . LYS A 1 158 ? 7.293 1.702 16.438 1 82.38 158 LYS A C 1
ATOM 1260 O O . LYS A 1 158 ? 8.289 2.094 15.828 1 82.38 158 LYS A O 1
ATOM 1265 N N . LEU A 1 159 ? 6.109 2.057 16.172 1 93 159 LEU A N 1
ATOM 1266 C CA . LEU A 1 159 ? 5.949 2.9 14.992 1 93 159 LEU A CA 1
ATOM 1267 C C . LEU A 1 159 ? 6.094 4.375 15.352 1 93 159 LEU A C 1
ATOM 1269 O O . LEU A 1 159 ? 5.441 4.859 16.281 1 93 159 LEU A O 1
ATOM 1273 N N . ASP A 1 160 ? 6.992 5.07 14.828 1 95.88 160 ASP A N 1
ATOM 1274 C CA . ASP A 1 160 ? 7.156 6.52 14.781 1 95.88 160 ASP A CA 1
ATOM 1275 C C . ASP A 1 160 ? 7.613 6.977 13.398 1 95.88 160 ASP A C 1
ATOM 1277 O O . ASP A 1 160 ? 8.805 7.156 13.156 1 95.88 160 ASP A O 1
ATOM 1281 N N . CYS A 1 161 ? 6.609 7.141 12.609 1 96.38 161 CYS A N 1
ATOM 1282 C CA . CYS A 1 161 ? 6.867 7.43 11.195 1 96.38 161 CYS A CA 1
ATOM 1283 C C . CYS A 1 161 ? 6.035 8.609 10.719 1 96.38 161 CYS A C 1
ATOM 1285 O O . CYS A 1 161 ? 4.906 8.805 11.18 1 96.38 161 CYS A O 1
ATOM 1287 N N . VAL A 1 162 ? 6.664 9.422 9.891 1 98.56 162 VAL A N 1
ATOM 1288 C CA . VAL A 1 162 ? 5.961 10.523 9.234 1 98.56 162 VAL A CA 1
ATOM 1289 C C . VAL A 1 162 ? 5.871 10.258 7.734 1 98.56 162 VAL A C 1
ATOM 1291 O O . VAL A 1 162 ? 6.871 9.906 7.102 1 98.56 162 VAL A O 1
ATOM 1294 N N . VAL A 1 163 ? 4.711 10.367 7.207 1 98.75 163 VAL A N 1
ATOM 1295 C CA . VAL A 1 163 ? 4.531 10.219 5.77 1 98.75 163 VAL A CA 1
ATOM 1296 C C . VAL A 1 163 ? 4.188 11.57 5.145 1 98.75 163 VAL A C 1
ATOM 1298 O O . VAL A 1 163 ? 3.242 12.234 5.574 1 98.75 163 VAL A O 1
ATOM 1301 N N . ILE A 1 164 ? 4.965 11.984 4.184 1 98.81 164 ILE A N 1
ATOM 1302 C CA . ILE A 1 164 ? 4.73 13.219 3.438 1 98.81 164 ILE A CA 1
ATOM 1303 C C . ILE A 1 164 ? 4.383 12.891 1.987 1 98.81 164 ILE A C 1
ATOM 1305 O O . ILE A 1 164 ? 5.117 12.156 1.319 1 98.81 164 ILE A O 1
ATOM 1309 N N . ARG A 1 165 ? 3.266 13.414 1.554 1 97.5 165 ARG A N 1
ATOM 1310 C CA . ARG A 1 165 ? 2.846 13.062 0.202 1 97.5 165 ARG A CA 1
ATOM 1311 C C . ARG A 1 165 ? 2.473 14.305 -0.602 1 97.5 165 ARG A C 1
ATOM 1313 O O . ARG A 1 165 ? 2 15.289 -0.04 1 97.5 165 ARG A O 1
ATOM 1320 N N . ASP A 1 166 ? 2.699 14.148 -1.938 1 96.38 166 ASP A N 1
ATOM 1321 C CA . ASP A 1 166 ? 2.123 15.07 -2.912 1 96.38 166 ASP A CA 1
ATOM 1322 C C . ASP A 1 166 ? 0.601 14.945 -2.947 1 96.38 166 ASP A C 1
ATOM 1324 O O . ASP A 1 166 ? 0.058 13.844 -2.869 1 96.38 166 ASP A O 1
ATOM 1328 N N . VAL A 1 167 ? -0.102 16.141 -3.051 1 94.19 167 VAL A N 1
ATOM 1329 C CA . VAL A 1 167 ? -1.555 16 -3.029 1 94.19 167 VAL A CA 1
ATOM 1330 C C . VAL A 1 167 ? -2.164 16.75 -4.215 1 94.19 167 VAL A C 1
ATOM 1332 O O . VAL A 1 167 ? -3.389 16.812 -4.352 1 94.19 167 VAL A O 1
ATOM 1335 N N . ILE A 1 168 ? -1.348 17.25 -5.121 1 91 168 ILE A N 1
ATOM 1336 C CA . ILE A 1 168 ? -1.972 18.062 -6.16 1 91 168 ILE A CA 1
ATOM 1337 C C . ILE A 1 168 ? -1.607 17.516 -7.535 1 91 168 ILE A C 1
ATOM 1339 O O . ILE A 1 168 ? -2.33 17.734 -8.508 1 91 168 ILE A O 1
ATOM 1343 N N . GLU A 1 169 ? -0.48 16.844 -7.645 1 94 169 GLU A N 1
ATOM 1344 C CA . GLU A 1 169 ? -0.099 16.281 -8.93 1 94 169 GLU A CA 1
ATOM 1345 C C . GLU A 1 169 ? -0.207 14.75 -8.914 1 94 169 GLU A C 1
ATOM 1347 O O . GLU A 1 169 ? -1.087 14.195 -8.25 1 94 169 GLU A O 1
ATOM 1352 N N . GLY A 1 170 ? 0.427 14.078 -9.797 1 93.06 170 GLY A N 1
ATOM 1353 C CA . GLY A 1 170 ? 0.289 12.633 -9.922 1 93.06 170 GLY A CA 1
ATOM 1354 C C . GLY A 1 170 ? -1.013 12.211 -10.578 1 93.06 170 GLY A C 1
ATOM 1355 O O . GLY A 1 170 ? -1.457 12.836 -11.539 1 93.06 170 GLY A O 1
ATOM 1356 N N . GLU A 1 171 ? -1.569 11.172 -10.094 1 89.94 171 GLU A N 1
ATOM 1357 C CA . GLU A 1 171 ? -2.838 10.648 -10.594 1 89.94 171 GLU A CA 1
ATOM 1358 C C . GLU A 1 171 ? -4 11.555 -10.203 1 89.94 171 GLU A C 1
ATOM 1360 O O . GLU A 1 171 ? -5.105 11.422 -10.734 1 89.94 171 GLU A O 1
ATOM 1365 N N . TYR A 1 172 ? -3.754 12.461 -9.352 1 80.69 172 TYR A N 1
ATOM 1366 C CA . TYR A 1 172 ? -4.793 13.344 -8.828 1 80.69 172 TYR A CA 1
ATOM 1367 C C . TYR A 1 172 ? -4.984 14.555 -9.727 1 80.69 172 TYR A C 1
ATOM 1369 O O . TYR A 1 172 ? -5.781 15.445 -9.414 1 80.69 172 TYR A O 1
ATOM 1377 N N . SER A 1 173 ? -4.273 14.547 -10.82 1 80.62 173 SER A N 1
ATOM 1378 C CA . SER A 1 173 ? -4.477 15.602 -11.812 1 80.62 173 SER A CA 1
ATOM 1379 C C . SER A 1 173 ? -5.875 15.531 -12.414 1 80.62 173 SER A C 1
ATOM 1381 O O . SER A 1 173 ? -6.375 16.516 -12.953 1 80.62 173 SER A O 1
ATOM 1383 N N . GLY A 1 174 ? -6.438 14.336 -12.398 1 80.38 174 GLY A N 1
ATOM 1384 C CA . GLY A 1 174 ? -7.805 14.133 -12.852 1 80.38 174 GLY A CA 1
ATOM 1385 C C . GLY A 1 174 ? -7.938 14.117 -14.367 1 80.38 174 GLY A C 1
ATOM 1386 O O . GLY A 1 174 ? -9.047 14.219 -14.898 1 80.38 174 GLY A O 1
ATOM 1387 N N . ILE A 1 175 ? -6.816 13.953 -15.039 1 88 175 ILE A N 1
ATOM 1388 C CA . ILE A 1 175 ? -6.832 13.969 -16.5 1 88 175 ILE A CA 1
ATOM 1389 C C . ILE A 1 175 ? -6.996 12.547 -17.031 1 88 175 ILE A C 1
ATOM 1391 O O . ILE A 1 175 ? -6.113 11.703 -16.844 1 88 175 ILE A O 1
ATOM 1395 N N . GLU A 1 176 ? -8.109 12.32 -17.625 1 93.5 176 GLU A N 1
ATOM 1396 C CA . GLU A 1 176 ? -8.406 11.023 -18.219 1 93.5 176 GLU A CA 1
ATOM 1397 C C . GLU A 1 176 ? -9.031 11.18 -19.609 1 93.5 176 GLU A C 1
ATOM 1399 O O . GLU A 1 176 ? -9.664 12.203 -19.891 1 93.5 176 GLU A O 1
ATOM 1404 N N . HIS A 1 177 ? -8.812 10.188 -20.453 1 93.06 177 HIS A N 1
ATOM 1405 C CA . HIS A 1 177 ? -9.344 10.227 -21.812 1 93.06 177 HIS A CA 1
ATOM 1406 C C . HIS A 1 177 ? -9.938 8.875 -22.203 1 93.06 177 HIS A C 1
ATOM 1408 O O . HIS A 1 177 ? -9.398 7.824 -21.844 1 93.06 177 HIS A O 1
ATOM 1414 N N . ASN A 1 178 ? -11.062 8.953 -22.844 1 93.31 178 ASN A N 1
ATOM 1415 C CA . ASN A 1 178 ? -11.531 7.844 -23.656 1 93.31 178 ASN A CA 1
ATOM 1416 C C . ASN A 1 178 ? -10.945 7.898 -25.062 1 93.31 178 ASN A C 1
ATOM 1418 O O . ASN A 1 178 ? -11.43 8.648 -25.922 1 93.31 178 ASN A O 1
ATOM 1422 N N . VAL A 1 179 ? -9.93 7.105 -25.328 1 87.94 179 VAL A N 1
ATOM 1423 C CA . VAL A 1 179 ? -9.234 7.188 -26.609 1 87.94 179 VAL A CA 1
ATOM 1424 C C . VAL A 1 179 ? -10.133 6.656 -27.734 1 87.94 179 VAL A C 1
ATOM 1426 O O . VAL A 1 179 ? -10.383 7.355 -28.719 1 87.94 179 VAL A O 1
ATOM 1429 N N . VAL A 1 180 ? -10.555 5.473 -27.609 1 87.31 180 VAL A N 1
ATOM 1430 C CA . VAL A 1 180 ? -11.609 4.812 -28.375 1 87.31 180 VAL A CA 1
ATOM 1431 C C . VAL A 1 180 ? -12.445 3.928 -27.453 1 87.31 180 VAL A C 1
ATOM 1433 O O . VAL A 1 180 ? -12.023 3.613 -26.328 1 87.31 180 VAL A O 1
ATOM 1436 N N . PRO A 1 181 ? -13.586 3.631 -27.938 1 85.62 181 PRO A N 1
ATOM 1437 C CA . PRO A 1 181 ? -14.406 2.799 -27.047 1 85.62 181 PRO A CA 1
ATOM 1438 C C . PRO A 1 181 ? -13.664 1.563 -26.547 1 85.62 181 PRO A C 1
ATOM 1440 O O . PRO A 1 181 ? -13.117 0.795 -27.344 1 85.62 181 PRO A O 1
ATOM 1443 N N . GLY A 1 182 ? -13.625 1.543 -25.219 1 89.44 182 GLY A N 1
ATOM 1444 C CA . GLY A 1 182 ? -13.008 0.371 -24.625 1 89.44 182 GLY A CA 1
ATOM 1445 C C . GLY A 1 182 ? -11.539 0.557 -24.328 1 89.44 182 GLY A C 1
ATOM 1446 O O . GLY A 1 182 ? -10.906 -0.302 -23.703 1 89.44 182 GLY A O 1
ATOM 1447 N N . ILE A 1 183 ? -11.008 1.581 -24.781 1 93.06 183 ILE A N 1
ATOM 1448 C CA . ILE A 1 183 ? -9.609 1.895 -24.5 1 93.06 183 ILE A CA 1
ATOM 1449 C C . ILE A 1 183 ? -9.523 3.238 -23.766 1 93.06 183 ILE A C 1
ATOM 1451 O O . ILE A 1 183 ? -9.742 4.289 -24.375 1 93.06 183 ILE A O 1
ATOM 1455 N N . LEU A 1 184 ? -9.188 3.154 -22.5 1 95.5 184 LEU A N 1
ATOM 1456 C CA . LEU A 1 184 ? -9.188 4.328 -21.625 1 95.5 184 LEU A CA 1
ATOM 1457 C C . LEU A 1 184 ? -7.793 4.617 -21.094 1 95.5 184 LEU A C 1
ATOM 1459 O O . LEU A 1 184 ? -6.98 3.699 -20.938 1 95.5 184 LEU A O 1
ATOM 1463 N N . GLN A 1 185 ? -7.555 5.891 -20.875 1 95.69 185 GLN A N 1
ATOM 1464 C CA . GLN A 1 185 ? -6.258 6.273 -20.312 1 95.69 185 GLN A CA 1
ATOM 1465 C C . GLN A 1 185 ? -6.414 7.305 -19.203 1 95.69 185 GLN A C 1
ATOM 1467 O O . GLN A 1 185 ? -7.328 8.133 -19.234 1 95.69 185 GLN A O 1
ATOM 1472 N N . SER A 1 186 ? -5.586 7.203 -18.219 1 95.12 186 SER A N 1
ATOM 1473 C CA . SER A 1 186 ? -5.418 8.203 -17.172 1 95.12 186 SER A CA 1
ATOM 1474 C C . SER A 1 186 ? -3.986 8.727 -17.125 1 95.12 186 SER A C 1
ATOM 1476 O O . SER A 1 186 ? -3.033 7.961 -17.297 1 95.12 186 SER A O 1
ATOM 1478 N N . ILE A 1 187 ? -3.842 10.023 -16.938 1 94.5 187 ILE A N 1
ATOM 1479 C CA . ILE A 1 187 ? -2.529 10.656 -17.031 1 94.5 187 ILE A CA 1
ATOM 1480 C C . ILE A 1 187 ? -2.016 10.992 -15.633 1 94.5 187 ILE A C 1
ATOM 1482 O O . ILE A 1 187 ? -2.701 11.664 -14.859 1 94.5 187 ILE A O 1
ATOM 1486 N N . LYS A 1 188 ? -0.937 10.484 -15.305 1 95.19 188 LYS A N 1
ATOM 1487 C CA . LYS A 1 188 ? -0.157 10.898 -14.141 1 95.19 188 LYS A CA 1
ATOM 1488 C C . LYS A 1 188 ? 0.794 12.039 -14.5 1 95.19 188 LYS A C 1
ATOM 1490 O O . LYS A 1 188 ? 1.612 11.914 -15.414 1 95.19 188 LYS A O 1
ATOM 1495 N N . VAL A 1 189 ? 0.694 13.172 -13.773 1 95.81 189 VAL A N 1
ATOM 1496 C CA . VAL A 1 189 ? 1.521 14.328 -14.086 1 95.81 189 VAL A CA 1
ATOM 1497 C C . VAL A 1 189 ? 2.564 14.531 -12.984 1 95.81 189 VAL A C 1
ATOM 1499 O O . VAL A 1 189 ? 2.277 14.328 -11.805 1 95.81 189 VAL A O 1
ATOM 1502 N N . CYS A 1 190 ? 3.768 14.836 -13.367 1 96.69 190 CYS A N 1
ATOM 1503 C CA . CYS A 1 190 ? 4.82 15.234 -12.445 1 96.69 190 CYS A CA 1
ATOM 1504 C C . CYS A 1 190 ? 5.59 16.438 -12.984 1 96.69 190 CYS A C 1
ATOM 1506 O O . CYS A 1 190 ? 6.164 16.375 -14.07 1 96.69 190 CYS A O 1
ATOM 1508 N N . THR A 1 191 ? 5.594 17.531 -12.273 1 96.94 191 THR A N 1
ATOM 1509 C CA . THR A 1 191 ? 6.383 18.688 -12.656 1 96.94 191 THR A CA 1
ATOM 1510 C C . THR A 1 191 ? 7.605 18.844 -11.758 1 96.94 191 THR A C 1
ATOM 1512 O O . THR A 1 191 ? 7.539 18.562 -10.562 1 96.94 191 THR A O 1
ATOM 1515 N N . SER A 1 192 ? 8.656 19.312 -12.383 1 97.62 192 SER A N 1
ATOM 1516 C CA . SER A 1 192 ? 9.859 19.578 -11.609 1 97.62 192 SER A CA 1
ATOM 1517 C C . SER A 1 192 ? 9.609 20.625 -10.531 1 97.62 192 SER A C 1
ATOM 1519 O O . SER A 1 192 ? 10.141 20.531 -9.422 1 97.62 192 SER A O 1
ATOM 1521 N N . LEU A 1 193 ? 8.836 21.594 -10.812 1 96.88 193 LEU A N 1
ATOM 1522 C CA . LEU A 1 193 ? 8.523 22.672 -9.875 1 96.88 193 LEU A CA 1
ATOM 1523 C C . LEU A 1 193 ? 7.906 22.109 -8.602 1 96.88 193 LEU A C 1
ATOM 1525 O O . LEU A 1 193 ? 8.352 22.438 -7.496 1 96.88 193 LEU A O 1
ATOM 1529 N N . ASN A 1 194 ? 6.898 21.312 -8.719 1 96.81 194 ASN A N 1
ATOM 1530 C CA . ASN A 1 194 ? 6.223 20.75 -7.551 1 96.81 194 ASN A CA 1
ATOM 1531 C C . ASN A 1 194 ? 7.098 19.719 -6.832 1 96.81 194 ASN A C 1
ATOM 1533 O O . ASN A 1 194 ? 7.133 19.688 -5.602 1 96.81 194 ASN A O 1
ATOM 1537 N N . ALA A 1 195 ? 7.766 18.875 -7.621 1 98.12 195 ALA A N 1
ATOM 1538 C CA . ALA A 1 195 ? 8.664 17.891 -7.027 1 98.12 195 ALA A CA 1
ATOM 1539 C C . ALA A 1 195 ? 9.758 18.578 -6.203 1 98.12 195 ALA A C 1
ATOM 1541 O O . ALA A 1 195 ? 10.07 18.125 -5.094 1 98.12 195 ALA A O 1
ATOM 1542 N N . ASP A 1 196 ? 10.266 19.656 -6.711 1 98.19 196 ASP A N 1
ATOM 1543 C CA . ASP A 1 196 ? 11.344 20.375 -6.035 1 98.19 196 ASP A CA 1
ATOM 1544 C C . ASP A 1 196 ? 10.852 21 -4.73 1 98.19 196 ASP A C 1
ATOM 1546 O O . ASP A 1 196 ? 11.547 20.953 -3.715 1 98.19 196 ASP A O 1
ATOM 1550 N N . ARG A 1 197 ? 9.734 21.625 -4.766 1 97.75 197 ARG A N 1
ATOM 1551 C CA . ARG A 1 197 ? 9.266 22.266 -3.545 1 97.75 197 ARG A CA 1
ATOM 1552 C C . ARG A 1 197 ? 8.922 21.234 -2.479 1 97.75 197 ARG A C 1
ATOM 1554 O O . ARG A 1 197 ? 9.117 21.469 -1.285 1 97.75 197 ARG A O 1
ATOM 1561 N N . ILE A 1 198 ? 8.398 20.062 -2.859 1 98.38 198 ILE A N 1
ATOM 1562 C CA . ILE A 1 198 ? 8.148 19 -1.898 1 98.38 198 ILE A CA 1
ATOM 1563 C C . ILE A 1 198 ? 9.477 18.516 -1.305 1 98.38 198 ILE A C 1
ATOM 1565 O O . ILE A 1 198 ? 9.578 18.312 -0.093 1 98.38 198 ILE A O 1
ATOM 1569 N N . ALA A 1 199 ? 10.469 18.359 -2.172 1 98.56 199 ALA A N 1
ATOM 1570 C CA . ALA A 1 199 ? 11.781 17.938 -1.689 1 98.56 199 ALA A CA 1
ATOM 1571 C C . ALA A 1 199 ? 12.328 18.922 -0.659 1 98.56 199 ALA A C 1
ATOM 1573 O O . ALA A 1 199 ? 12.789 18.516 0.411 1 98.56 199 ALA A O 1
ATOM 1574 N N . ARG A 1 200 ? 12.25 20.172 -0.994 1 98.12 200 ARG A N 1
ATOM 1575 C CA . ARG A 1 200 ? 12.727 21.188 -0.066 1 98.12 200 ARG A CA 1
ATOM 1576 C C . ARG A 1 200 ? 11.977 21.109 1.263 1 98.12 200 ARG A C 1
ATOM 1578 O O . ARG A 1 200 ? 12.594 21.188 2.33 1 98.12 200 ARG A O 1
ATOM 1585 N N . TYR A 1 201 ? 10.734 20.953 1.208 1 98.31 201 TYR A N 1
ATOM 1586 C CA . TYR A 1 201 ? 9.93 20.891 2.424 1 98.31 201 TYR A CA 1
ATOM 1587 C C . TYR A 1 201 ? 10.305 19.688 3.264 1 98.31 201 TYR A C 1
ATOM 1589 O O . TYR A 1 201 ? 10.391 19.766 4.488 1 98.31 201 TYR A O 1
ATOM 1597 N N . VAL A 1 202 ? 10.453 18.516 2.619 1 98.56 202 VAL A N 1
ATOM 1598 C CA . VAL A 1 202 ? 10.727 17.25 3.312 1 98.56 202 VAL A CA 1
ATOM 1599 C C . VAL A 1 202 ? 12.023 17.375 4.109 1 98.56 202 VAL A C 1
ATOM 1601 O O . VAL A 1 202 ? 12.078 16.984 5.277 1 98.56 202 VAL A O 1
ATOM 1604 N N . PHE A 1 203 ? 13.031 17.891 3.539 1 98.12 203 PHE A N 1
ATOM 1605 C CA . PHE A 1 203 ? 14.32 17.984 4.219 1 98.12 203 PHE A CA 1
ATOM 1606 C C . PHE A 1 203 ? 14.281 19.047 5.309 1 98.12 203 PHE A C 1
ATOM 1608 O O . PHE A 1 203 ? 14.875 18.875 6.371 1 98.12 203 PHE A O 1
ATOM 1615 N N . LYS A 1 204 ? 13.594 20.156 5.012 1 96.81 204 LYS A N 1
ATOM 1616 C CA . LYS A 1 204 ? 13.375 21.156 6.051 1 96.81 204 LYS A CA 1
ATOM 1617 C C . LYS A 1 204 ? 12.633 20.562 7.242 1 96.81 204 LYS A C 1
ATOM 1619 O O . LYS A 1 204 ? 13.023 20.766 8.391 1 96.81 204 LYS A O 1
ATOM 1624 N N . TYR A 1 205 ? 11.602 19.859 6.945 1 97.38 205 TYR A N 1
ATOM 1625 C CA . TYR A 1 205 ? 10.82 19.203 7.992 1 97.38 205 TYR A CA 1
ATOM 1626 C C . TYR A 1 205 ? 11.68 18.266 8.82 1 97.38 205 TYR A C 1
ATOM 1628 O O . TYR A 1 205 ? 11.602 18.266 10.055 1 97.38 205 TYR A O 1
ATOM 1636 N N . ALA A 1 206 ? 12.414 17.391 8.109 1 97.44 206 ALA A N 1
ATOM 1637 C CA . ALA A 1 206 ? 13.266 16.422 8.797 1 97.44 206 ALA A CA 1
ATOM 1638 C C . ALA A 1 206 ? 14.234 17.125 9.75 1 97.44 206 ALA A C 1
ATOM 1640 O O . ALA A 1 206 ? 14.414 16.688 10.883 1 97.44 206 ALA A O 1
ATOM 1641 N N . LYS A 1 207 ? 14.828 18.188 9.289 1 95.44 207 LYS A N 1
ATOM 1642 C CA . LYS A 1 207 ? 15.773 18.953 10.109 1 95.44 207 LYS A CA 1
ATOM 1643 C C . LYS A 1 207 ? 15.078 19.562 11.32 1 95.44 207 LYS A C 1
ATOM 1645 O O . LYS A 1 207 ? 15.539 19.406 12.453 1 95.44 207 LYS A O 1
ATOM 1650 N N . GLU A 1 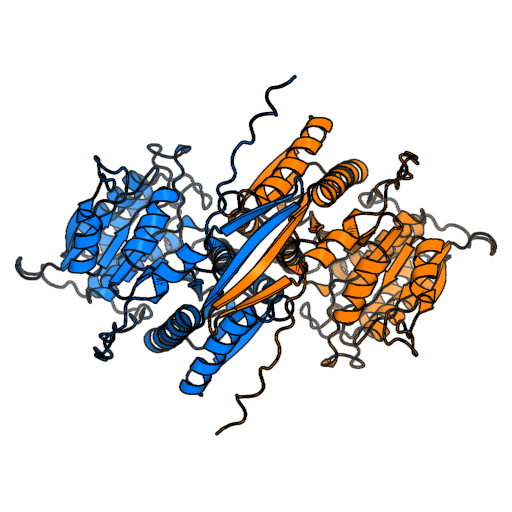208 ? 13.977 20.172 11.078 1 94.44 208 GLU A N 1
ATOM 1651 C CA . GLU A 1 208 ? 13.273 20.906 12.125 1 94.44 208 GLU A CA 1
ATOM 1652 C C . GLU A 1 208 ? 12.664 19.953 13.148 1 94.44 208 GLU A C 1
ATOM 1654 O O . GLU A 1 208 ? 12.453 20.328 14.305 1 94.44 208 GLU A O 1
ATOM 1659 N N . ASN A 1 209 ? 12.406 18.75 12.758 1 95.62 209 ASN A N 1
ATOM 1660 C CA . ASN A 1 209 ? 11.781 17.781 13.656 1 95.62 209 ASN A CA 1
ATOM 1661 C C . ASN A 1 209 ? 12.758 16.703 14.086 1 95.62 209 ASN A C 1
ATOM 1663 O O . ASN A 1 209 ? 12.352 15.664 14.617 1 95.62 209 ASN A O 1
ATOM 1667 N N . GLN A 1 210 ? 14.039 16.859 13.805 1 95.25 210 GLN A N 1
ATOM 1668 C CA . GLN A 1 210 ? 15.133 15.992 14.242 1 95.25 210 GLN A CA 1
ATOM 1669 C C . GLN A 1 210 ? 14.93 14.555 13.781 1 95.25 210 GLN A C 1
ATOM 1671 O O . GLN A 1 210 ? 15.086 13.617 14.562 1 95.25 210 GLN A O 1
ATOM 1676 N N . ARG A 1 211 ? 14.445 14.484 12.602 1 97.06 211 ARG A N 1
ATOM 1677 C CA . ARG A 1 211 ? 14.359 13.172 11.969 1 97.06 211 ARG A CA 1
ATOM 1678 C C . ARG A 1 211 ? 15.711 12.734 11.414 1 97.06 211 ARG A C 1
ATOM 1680 O O . ARG A 1 211 ? 16.547 13.578 11.086 1 97.06 211 ARG A O 1
ATOM 1687 N N . LYS A 1 212 ? 15.898 11.422 11.289 1 96.75 212 LYS A N 1
ATOM 1688 C CA . LYS A 1 212 ? 17.234 10.922 11.008 1 96.75 212 LYS A CA 1
ATOM 1689 C C . LYS A 1 212 ? 17.312 10.297 9.625 1 96.75 212 LYS A C 1
ATOM 1691 O O . LYS A 1 212 ? 18.391 10.125 9.062 1 96.75 212 LYS A O 1
ATOM 1696 N N . LYS A 1 213 ? 16.203 9.969 9.086 1 98 213 LYS A N 1
ATOM 1697 C CA . LYS A 1 213 ? 16.203 9.227 7.828 1 98 213 LYS A CA 1
ATOM 1698 C C . LYS A 1 213 ? 15.008 9.617 6.961 1 98 213 LYS A C 1
ATOM 1700 O O . LYS A 1 213 ? 13.891 9.773 7.465 1 98 213 LYS A O 1
ATOM 1705 N N . ILE A 1 214 ? 15.289 9.891 5.707 1 98.44 214 ILE A N 1
ATOM 1706 C CA . ILE A 1 214 ? 14.258 10.133 4.707 1 98.44 214 ILE A CA 1
ATOM 1707 C C . ILE A 1 214 ? 14.289 9.023 3.654 1 98.44 214 ILE A C 1
ATOM 1709 O O . ILE A 1 214 ? 15.336 8.742 3.074 1 98.44 214 ILE A O 1
ATOM 1713 N N . THR A 1 215 ? 13.203 8.367 3.453 1 98.62 215 THR A N 1
ATOM 1714 C CA . THR A 1 215 ? 13.047 7.359 2.408 1 98.62 215 THR A CA 1
ATOM 1715 C C . THR A 1 215 ? 12.047 7.824 1.354 1 98.62 215 THR A C 1
ATOM 1717 O O . THR A 1 215 ? 10.883 8.07 1.665 1 98.62 215 THR A O 1
ATOM 1720 N N . VAL A 1 216 ? 12.508 7.945 0.115 1 98.81 216 VAL A N 1
ATOM 1721 C CA . VAL A 1 216 ? 11.594 8.25 -0.985 1 98.81 216 VAL A CA 1
ATOM 1722 C C . VAL A 1 216 ? 11.109 6.957 -1.631 1 98.81 216 VAL A C 1
ATOM 1724 O O . VAL A 1 216 ? 11.922 6.125 -2.051 1 98.81 216 VAL A O 1
ATOM 1727 N N . ALA A 1 217 ? 9.82 6.766 -1.631 1 98.62 217 ALA A N 1
ATOM 1728 C CA . ALA A 1 217 ? 9.195 5.629 -2.301 1 98.62 217 ALA A CA 1
ATOM 1729 C C . ALA A 1 217 ? 8.766 5.996 -3.719 1 98.62 217 ALA A C 1
ATOM 1731 O O . ALA A 1 217 ? 8.125 7.023 -3.932 1 98.62 217 ALA A O 1
ATOM 1732 N N . HIS A 1 218 ? 9.133 5.188 -4.672 1 97.75 218 HIS A N 1
ATOM 1733 C CA . HIS A 1 218 ? 8.891 5.492 -6.078 1 97.75 218 HIS A CA 1
ATOM 1734 C C . HIS A 1 218 ? 8.844 4.219 -6.918 1 97.75 218 HIS A C 1
ATOM 1736 O O . HIS A 1 218 ? 9.062 3.121 -6.398 1 97.75 218 HIS A O 1
ATOM 1742 N N . LYS A 1 219 ? 8.43 4.355 -8.086 1 95.75 219 LYS A N 1
ATOM 1743 C CA . LYS A 1 219 ? 8.5 3.268 -9.055 1 95.75 219 LYS A CA 1
ATOM 1744 C C . LYS A 1 219 ? 9.188 3.721 -10.336 1 95.75 219 LYS A C 1
ATOM 1746 O O . LYS A 1 219 ? 8.641 3.564 -11.43 1 95.75 219 LYS A O 1
ATOM 1751 N N . ALA A 1 220 ? 10.383 4.207 -10.266 1 95.38 220 ALA A N 1
ATOM 1752 C CA . ALA A 1 220 ? 11.102 4.828 -11.375 1 95.38 220 ALA A CA 1
ATOM 1753 C C . ALA A 1 220 ? 11.625 3.771 -12.344 1 95.38 220 ALA A C 1
ATOM 1755 O O . ALA A 1 220 ? 12.016 4.094 -13.477 1 95.38 220 ALA A O 1
ATOM 1756 N N . ASN A 1 221 ? 11.617 2.531 -11.922 1 88.81 221 ASN A N 1
ATOM 1757 C CA . ASN A 1 221 ? 12.008 1.473 -12.844 1 88.81 221 ASN A CA 1
ATOM 1758 C C . ASN A 1 221 ? 10.938 1.234 -13.906 1 88.81 221 ASN A C 1
ATOM 1760 O O . ASN A 1 221 ? 11.234 0.734 -14.992 1 88.81 221 ASN A O 1
ATOM 1764 N N . ILE A 1 222 ? 9.711 1.584 -13.555 1 88.81 222 ILE A N 1
ATOM 1765 C CA . ILE A 1 222 ? 8.602 1.443 -14.492 1 88.81 222 ILE A CA 1
ATOM 1766 C C . ILE A 1 222 ? 8.273 2.801 -15.109 1 88.81 222 ILE A C 1
ATOM 1768 O O . ILE A 1 222 ? 8.102 2.914 -16.328 1 88.81 222 ILE A O 1
ATOM 1772 N N . MET A 1 223 ? 8.117 3.73 -14.234 1 94 223 MET A N 1
ATOM 1773 C CA . MET A 1 223 ? 7.848 5.098 -14.68 1 94 223 MET A CA 1
ATOM 1774 C C . MET A 1 223 ? 9.102 5.961 -14.562 1 94 223 MET A C 1
ATOM 1776 O O . MET A 1 223 ? 9.258 6.711 -13.602 1 94 223 MET A O 1
ATOM 1780 N N . GLN A 1 224 ? 9.836 5.957 -15.555 1 94.12 224 GLN A N 1
ATOM 1781 C CA . GLN A 1 224 ? 11.18 6.531 -15.547 1 94.12 224 GLN A CA 1
ATOM 1782 C C . GLN A 1 224 ? 11.125 8.055 -15.578 1 94.12 224 GLN A C 1
ATOM 1784 O O . GLN A 1 224 ? 11.969 8.727 -14.969 1 94.12 224 GLN A O 1
ATOM 1789 N N . LEU A 1 225 ? 10.125 8.57 -16.25 1 95.31 225 LEU A N 1
ATOM 1790 C CA . LEU A 1 225 ? 10.078 10.023 -16.406 1 95.31 225 LEU A CA 1
ATOM 1791 C C . LEU A 1 225 ? 9.398 10.68 -15.203 1 95.31 225 LEU A C 1
ATOM 1793 O O . LEU A 1 225 ? 10.008 11.492 -14.508 1 95.31 225 LEU A O 1
ATOM 1797 N N . THR A 1 226 ? 8.219 10.219 -14.93 1 96.06 226 THR A N 1
ATOM 1798 C CA . THR A 1 226 ? 7.461 10.891 -13.883 1 96.06 226 THR A CA 1
ATOM 1799 C C . THR A 1 226 ? 8.039 10.57 -12.508 1 96.06 226 THR A C 1
ATOM 1801 O O . THR A 1 226 ? 8.531 11.461 -11.812 1 96.06 226 THR A O 1
ATOM 1804 N N . ASP A 1 227 ? 8.086 9.328 -12.164 1 97 227 ASP A N 1
ATOM 1805 C CA . ASP A 1 227 ? 8.672 8.953 -10.875 1 97 227 ASP A CA 1
ATOM 1806 C C . ASP A 1 227 ? 10.164 9.289 -10.844 1 97 227 ASP A C 1
ATOM 1808 O O . ASP A 1 227 ? 10.703 9.617 -9.789 1 97 227 ASP A O 1
ATOM 1812 N N . GLY A 1 228 ? 10.773 9.133 -12 1 97.38 228 GLY A N 1
ATOM 1813 C CA . GLY A 1 228 ? 12.172 9.516 -12.07 1 97.38 228 GLY A CA 1
ATOM 1814 C C . GLY A 1 228 ? 12.406 10.977 -11.734 1 97.38 228 GLY A C 1
ATOM 1815 O O . GLY A 1 228 ? 13.367 11.312 -11.039 1 97.38 228 GLY A O 1
ATOM 1816 N N . ASN A 1 229 ? 11.578 11.828 -12.258 1 97.81 229 ASN A N 1
ATOM 1817 C CA . ASN A 1 229 ? 11.688 13.258 -11.969 1 97.81 229 ASN A CA 1
ATOM 1818 C C . ASN A 1 229 ? 11.484 13.547 -10.484 1 97.81 229 ASN A C 1
ATOM 1820 O O . ASN A 1 229 ? 12.219 14.352 -9.906 1 97.81 229 ASN A O 1
ATOM 1824 N N . PHE A 1 230 ? 10.508 12.938 -9.891 1 98.31 230 PHE A N 1
ATOM 1825 C CA . PHE A 1 230 ? 10.266 13.094 -8.461 1 98.31 230 PHE A CA 1
ATOM 1826 C C . PHE A 1 230 ? 11.469 12.633 -7.652 1 98.31 230 PHE A C 1
ATOM 1828 O O . PHE A 1 230 ? 11.906 13.32 -6.727 1 98.31 230 PHE A O 1
ATOM 1835 N N . LEU A 1 231 ? 12 11.484 -8.008 1 98.56 231 LEU A N 1
ATOM 1836 C CA . LEU A 1 231 ? 13.172 10.906 -7.355 1 98.56 231 LEU A CA 1
ATOM 1837 C C . LEU A 1 231 ? 14.383 11.82 -7.508 1 98.56 231 LEU A C 1
ATOM 1839 O O . LEU A 1 231 ? 15.141 12.016 -6.555 1 98.56 231 LEU A O 1
ATOM 1843 N N . GLU A 1 232 ? 14.562 12.352 -8.68 1 98.19 232 GLU A N 1
ATOM 1844 C CA . GLU A 1 232 ? 15.711 13.219 -8.938 1 98.19 232 GLU A CA 1
ATOM 1845 C C . GLU A 1 232 ? 15.648 14.484 -8.086 1 98.19 232 GLU A C 1
ATOM 1847 O O . GL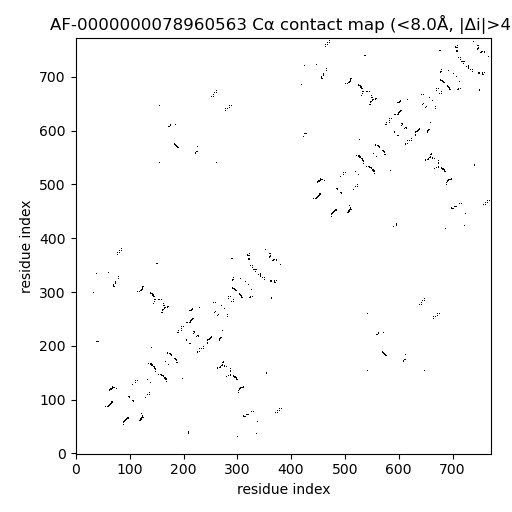U A 1 232 ? 16.672 14.953 -7.586 1 98.19 232 GLU A O 1
ATOM 1852 N N . SER A 1 233 ? 14.477 15.062 -7.965 1 98.19 233 SER A N 1
ATOM 1853 C CA . SER A 1 233 ? 14.312 16.234 -7.102 1 98.19 233 SER A CA 1
ATOM 1854 C C . SER A 1 233 ? 14.719 15.914 -5.668 1 98.19 233 SER A C 1
ATOM 1856 O O . SER A 1 233 ? 15.383 16.719 -5.012 1 98.19 233 SER A O 1
ATOM 1858 N N . MET A 1 234 ? 14.328 14.758 -5.18 1 98.38 234 MET A N 1
ATOM 1859 C CA . MET A 1 234 ? 14.695 14.32 -3.834 1 98.38 234 MET A CA 1
ATOM 1860 C C . MET A 1 234 ? 16.203 14.141 -3.715 1 98.38 234 MET A C 1
ATOM 1862 O O . MET A 1 234 ? 16.812 14.547 -2.721 1 98.38 234 MET A O 1
ATOM 1866 N N . ARG A 1 235 ? 16.797 13.547 -4.738 1 98 235 ARG A N 1
ATOM 1867 C CA . ARG A 1 235 ? 18.234 13.328 -4.762 1 98 235 ARG A CA 1
ATOM 1868 C C . ARG A 1 235 ? 19 14.648 -4.703 1 98 235 ARG A C 1
ATOM 1870 O O . ARG A 1 235 ? 19.953 14.789 -3.947 1 98 235 ARG A O 1
ATOM 1877 N N . GLN A 1 236 ? 18.531 15.5 -5.543 1 97.88 236 GLN A N 1
ATOM 1878 C CA . GLN A 1 236 ? 19.203 16.797 -5.605 1 97.88 236 GLN A CA 1
ATOM 1879 C C . GLN A 1 236 ? 19.141 17.516 -4.262 1 97.88 236 GLN A C 1
ATOM 1881 O O . GLN A 1 236 ? 20.125 18.078 -3.803 1 97.88 236 GLN A O 1
ATOM 1886 N N . GLU A 1 237 ? 18.016 17.5 -3.664 1 97.94 237 GLU A N 1
ATOM 1887 C CA . GLU A 1 237 ? 17.875 18.156 -2.363 1 97.94 237 GLU A CA 1
ATOM 1888 C C . GLU A 1 237 ? 18.719 17.453 -1.307 1 97.94 237 GLU A C 1
ATOM 1890 O O . GLU A 1 237 ? 19.297 18.094 -0.428 1 97.94 237 GLU A O 1
ATOM 1895 N N . ALA A 1 238 ? 18.781 16.141 -1.36 1 97.5 238 ALA A N 1
ATOM 1896 C CA . ALA A 1 238 ? 19.562 15.352 -0.417 1 97.5 238 ALA A CA 1
ATOM 1897 C C . ALA A 1 238 ? 21.031 15.773 -0.429 1 97.5 238 ALA A C 1
ATOM 1899 O O . ALA A 1 238 ? 21.688 15.758 0.61 1 97.5 238 ALA A O 1
ATOM 1900 N N . THR A 1 239 ? 21.547 16.141 -1.559 1 96.38 239 THR A N 1
ATOM 1901 C CA . THR A 1 239 ? 22.938 16.516 -1.688 1 96.38 239 THR A CA 1
ATOM 1902 C C . THR A 1 239 ? 23.234 17.781 -0.877 1 96.38 239 THR A C 1
ATOM 1904 O O . THR A 1 239 ? 24.375 17.984 -0.428 1 96.38 239 THR A O 1
ATOM 1907 N N . LYS A 1 240 ? 22.25 18.562 -0.672 1 94.44 240 LYS A N 1
ATOM 1908 C CA . LYS A 1 240 ? 22.422 19.812 0.074 1 94.44 240 LYS A CA 1
ATOM 1909 C C . LYS A 1 240 ? 22.422 19.547 1.578 1 94.44 240 LYS A C 1
ATOM 1911 O O . LYS A 1 240 ? 22.812 20.422 2.363 1 94.44 240 LYS A O 1
ATOM 1916 N N . HIS A 1 241 ? 22.016 18.391 1.974 1 90.81 241 HIS A N 1
ATOM 1917 C CA . HIS A 1 241 ? 21.859 18.078 3.389 1 90.81 241 HIS A CA 1
ATOM 1918 C C . HIS A 1 241 ? 22.719 16.891 3.789 1 90.81 241 HIS A C 1
ATOM 1920 O O . HIS A 1 241 ? 22.422 16.188 4.766 1 90.81 241 HIS A O 1
ATOM 1926 N N . PHE A 1 242 ? 23.719 16.672 3.111 1 82.5 242 PHE A N 1
ATOM 1927 C CA . PHE A 1 242 ? 24.609 15.523 3.322 1 82.5 242 PHE A CA 1
ATOM 1928 C C . PHE A 1 242 ? 25.141 15.516 4.746 1 82.5 242 PHE A C 1
ATOM 1930 O O . PHE A 1 242 ? 25.594 16.547 5.254 1 82.5 242 PHE A O 1
ATOM 1937 N N . GLY A 1 243 ? 25.047 14.312 5.469 1 85.31 243 GLY A N 1
ATOM 1938 C CA . GLY A 1 243 ? 25.578 14.148 6.809 1 85.31 243 GLY A CA 1
ATOM 1939 C C . GLY A 1 243 ? 24.562 14.43 7.898 1 85.31 243 GLY A C 1
ATOM 1940 O O . GLY A 1 243 ? 24.719 13.961 9.031 1 85.31 243 GLY A O 1
ATOM 1941 N N . SER A 1 244 ? 23.469 15.125 7.613 1 89.56 244 SER A N 1
ATOM 1942 C CA . SER A 1 244 ? 22.5 15.484 8.641 1 89.56 244 SER A CA 1
ATOM 1943 C C . SER A 1 244 ? 21.359 14.469 8.695 1 89.56 244 SER A C 1
ATOM 1945 O O . SER A 1 244 ? 20.797 14.219 9.766 1 89.56 244 SER A O 1
ATOM 1947 N N . VAL A 1 245 ? 21.016 13.969 7.57 1 94.81 245 VAL A N 1
ATOM 1948 C CA . VAL A 1 245 ? 19.922 13.016 7.461 1 94.81 245 VAL A CA 1
ATOM 1949 C C . VAL A 1 245 ? 20.297 11.914 6.473 1 94.81 245 VAL A C 1
ATOM 1951 O O . VAL A 1 245 ? 20.891 12.18 5.426 1 94.81 245 VAL A O 1
ATOM 1954 N N . THR A 1 246 ? 20.031 10.711 6.828 1 97 246 THR A N 1
ATOM 1955 C CA . THR A 1 246 ? 20.234 9.586 5.914 1 97 246 THR A CA 1
ATOM 1956 C C . THR A 1 246 ? 19.156 9.562 4.84 1 97 246 THR A C 1
ATOM 1958 O O . THR A 1 246 ? 17.953 9.648 5.145 1 97 246 THR A O 1
ATOM 1961 N N . PHE A 1 247 ? 19.641 9.562 3.615 1 97.81 247 PHE A N 1
ATOM 1962 C CA . PHE A 1 247 ? 18.719 9.523 2.492 1 97.81 247 PHE A CA 1
ATOM 1963 C C . PHE A 1 247 ? 18.703 8.133 1.858 1 97.81 247 PHE A C 1
ATOM 1965 O O . PHE A 1 247 ? 19.75 7.582 1.526 1 97.81 247 PHE A O 1
ATOM 1972 N N . GLU A 1 248 ? 17.422 7.578 1.675 1 97.56 248 GLU A N 1
ATOM 1973 C CA . GLU A 1 248 ? 17.234 6.254 1.094 1 97.56 248 GLU A CA 1
ATOM 1974 C C . GLU A 1 248 ? 16.172 6.273 0.003 1 97.56 248 GLU A C 1
ATOM 1976 O O . GLU A 1 248 ? 15.227 7.059 0.071 1 97.56 248 GLU A O 1
ATOM 1981 N N . GLU A 1 249 ? 16.438 5.43 -0.993 1 97.81 249 GLU A N 1
ATOM 1982 C CA . GLU A 1 249 ? 15.461 5.191 -2.055 1 97.81 249 GLU A CA 1
ATOM 1983 C C . GLU A 1 249 ? 14.906 3.771 -1.99 1 97.81 249 GLU A C 1
ATOM 1985 O O . GLU A 1 249 ? 15.648 2.822 -1.718 1 97.81 249 GLU A O 1
ATOM 1990 N N . ARG A 1 250 ? 13.609 3.719 -2.203 1 97.69 250 ARG A N 1
ATOM 1991 C CA . ARG A 1 250 ? 12.977 2.406 -2.238 1 97.69 250 ARG A CA 1
ATOM 1992 C C . ARG A 1 250 ? 11.875 2.357 -3.297 1 97.69 250 ARG A C 1
ATOM 1994 O O . ARG A 1 250 ? 11.133 3.324 -3.471 1 97.69 250 ARG A O 1
ATOM 2001 N N . TYR A 1 251 ? 11.852 1.179 -3.963 1 96.44 251 TYR A N 1
ATOM 2002 C CA . TYR A 1 251 ? 10.656 0.97 -4.777 1 96.44 251 TYR A CA 1
ATOM 2003 C C . TYR A 1 251 ? 9.406 0.934 -3.908 1 96.44 251 TYR A C 1
ATOM 2005 O O . TYR A 1 251 ? 9.438 0.441 -2.779 1 96.44 251 TYR A O 1
ATOM 2013 N N . MET A 1 252 ? 8.344 1.45 -4.477 1 97.31 252 MET A N 1
ATOM 2014 C CA . MET A 1 252 ? 7.086 1.587 -3.748 1 97.31 252 MET A CA 1
ATOM 2015 C C . MET A 1 252 ? 6.652 0.25 -3.156 1 97.31 252 MET A C 1
ATOM 2017 O O . MET A 1 252 ? 6.25 0.183 -1.993 1 97.31 252 MET A O 1
ATOM 2021 N N . ASP A 1 253 ? 6.707 -0.824 -3.953 1 93.94 253 ASP A N 1
ATOM 2022 C CA . ASP A 1 253 ? 6.316 -2.146 -3.469 1 93.94 253 ASP A CA 1
ATOM 2023 C C . ASP A 1 253 ? 7.199 -2.584 -2.303 1 93.94 253 ASP A C 1
ATOM 2025 O O . ASP A 1 253 ? 6.703 -3.125 -1.312 1 93.94 253 ASP A O 1
ATOM 2029 N N . THR A 1 254 ? 8.477 -2.285 -2.395 1 94.62 254 THR A N 1
ATOM 2030 C CA . THR A 1 254 ? 9.414 -2.637 -1.332 1 94.62 254 THR A CA 1
ATOM 2031 C C . THR A 1 254 ? 9.172 -1.776 -0.095 1 94.62 254 THR A C 1
ATOM 2033 O O . THR A 1 254 ? 9.328 -2.246 1.034 1 94.62 254 THR A O 1
ATOM 2036 N N . ALA A 1 255 ? 8.875 -0.521 -0.312 1 97.31 255 ALA A N 1
ATOM 2037 C CA . ALA A 1 255 ? 8.547 0.356 0.81 1 97.31 255 ALA A CA 1
ATOM 2038 C C . ALA A 1 255 ? 7.352 -0.177 1.594 1 97.31 255 ALA A C 1
ATOM 2040 O O . ALA A 1 255 ? 7.355 -0.163 2.826 1 97.31 255 ALA A O 1
ATOM 2041 N N . CYS A 1 256 ? 6.363 -0.638 0.894 1 96.5 256 CYS A N 1
ATOM 2042 C CA . CYS A 1 256 ? 5.184 -1.199 1.541 1 96.5 256 CYS A CA 1
ATOM 2043 C C . CYS A 1 256 ? 5.531 -2.482 2.287 1 96.5 256 CYS A C 1
ATOM 2045 O O . CYS A 1 256 ? 5.066 -2.701 3.406 1 96.5 256 CYS A O 1
ATOM 2047 N N . LEU A 1 257 ? 6.332 -3.307 1.625 1 94.75 257 LEU A N 1
ATOM 2048 C CA . LEU A 1 257 ? 6.793 -4.535 2.266 1 94.75 257 LEU A CA 1
ATOM 2049 C C . LEU A 1 257 ? 7.512 -4.227 3.574 1 94.75 257 LEU A C 1
ATOM 2051 O O . LEU A 1 257 ? 7.227 -4.84 4.605 1 94.75 257 LEU A O 1
ATOM 2055 N N . ASN A 1 258 ? 8.414 -3.27 3.527 1 93.88 258 ASN A N 1
ATOM 2056 C CA . ASN A 1 258 ? 9.203 -2.906 4.703 1 93.88 258 ASN A CA 1
ATOM 2057 C C . ASN A 1 258 ? 8.32 -2.334 5.809 1 93.88 258 ASN A C 1
ATOM 2059 O O . ASN A 1 258 ? 8.562 -2.58 6.992 1 93.88 258 ASN A O 1
ATOM 2063 N N . LEU A 1 259 ? 7.367 -1.565 5.391 1 94.38 259 LEU A N 1
ATOM 2064 C CA . LEU A 1 259 ? 6.484 -0.937 6.367 1 94.38 259 LEU A CA 1
ATOM 2065 C C . LEU A 1 259 ? 5.684 -1.986 7.133 1 94.38 259 LEU A C 1
ATOM 2067 O O . LEU A 1 259 ? 5.402 -1.815 8.32 1 94.38 259 LEU A O 1
ATOM 2071 N N . VAL A 1 260 ? 5.352 -3.049 6.48 1 91.12 260 VAL A N 1
ATOM 2072 C CA . VAL A 1 260 ? 4.57 -4.105 7.117 1 91.12 260 VAL A CA 1
ATOM 2073 C C . VAL A 1 260 ? 5.484 -4.984 7.965 1 91.12 260 VAL A C 1
ATOM 2075 O O . VAL A 1 260 ? 5.105 -5.414 9.055 1 91.12 260 VAL A O 1
ATOM 2078 N N . MET A 1 261 ? 6.656 -5.219 7.523 1 90.19 261 MET A N 1
ATOM 2079 C CA . MET A 1 261 ? 7.531 -6.191 8.172 1 90.19 261 MET A CA 1
ATOM 2080 C C . MET A 1 261 ? 8.312 -5.547 9.312 1 90.19 261 MET A C 1
ATOM 2082 O O . MET A 1 261 ? 8.562 -6.188 10.336 1 90.19 261 MET A O 1
ATOM 2086 N N . GLN A 1 262 ? 8.734 -4.273 9.039 1 90.31 262 GLN A N 1
ATOM 2087 C CA . GLN A 1 262 ? 9.602 -3.582 9.984 1 90.31 262 GLN A CA 1
ATOM 2088 C C . GLN A 1 262 ? 9.234 -2.104 10.086 1 90.31 262 GLN A C 1
ATOM 2090 O O . GLN A 1 262 ? 10.055 -1.235 9.789 1 90.31 262 GLN A O 1
ATOM 2095 N N . PRO A 1 263 ? 8.078 -1.863 10.586 1 91.62 263 PRO A N 1
ATOM 2096 C CA . PRO A 1 263 ? 7.617 -0.473 10.625 1 91.62 263 PRO A CA 1
ATOM 2097 C C . PRO A 1 263 ? 8.531 0.428 11.453 1 91.62 263 PRO A C 1
ATOM 2099 O O . PRO A 1 263 ? 8.617 1.632 11.195 1 91.62 263 PRO A O 1
ATOM 2102 N N . GLY A 1 264 ? 9.281 -0.114 12.391 1 92.06 264 GLY A N 1
ATOM 2103 C CA . GLY A 1 264 ? 10.164 0.662 13.25 1 92.06 264 GLY A CA 1
ATOM 2104 C C . GLY A 1 264 ? 11.352 1.248 12.508 1 92.06 264 GLY A C 1
ATOM 2105 O O . GLY A 1 264 ? 12.016 2.156 13.008 1 92.06 264 GLY A O 1
ATOM 2106 N N . LEU A 1 265 ? 11.562 0.793 11.336 1 91.5 265 LEU A N 1
ATOM 2107 C CA . LEU A 1 265 ? 12.719 1.255 10.57 1 91.5 265 LEU A CA 1
ATOM 2108 C C . LEU A 1 265 ? 12.359 2.463 9.719 1 91.5 265 LEU A C 1
ATOM 2110 O O . LEU A 1 265 ? 13.242 3.117 9.156 1 91.5 265 LEU A O 1
ATOM 2114 N N . SER A 1 266 ? 11.102 2.783 9.688 1 94.94 266 SER A N 1
ATOM 2115 C CA . SER A 1 266 ? 10.664 3.939 8.914 1 94.94 266 SER A CA 1
ATOM 2116 C C . SER A 1 266 ? 10.695 5.211 9.75 1 94.94 266 SER A C 1
ATOM 2118 O O . SER A 1 266 ? 10.344 5.191 10.938 1 94.94 266 SER A O 1
ATOM 2120 N N . ASP A 1 267 ? 11.227 6.23 9.203 1 97.69 267 ASP A N 1
ATOM 2121 C CA . ASP A 1 267 ? 11.281 7.531 9.867 1 97.69 267 ASP A CA 1
ATOM 2122 C C . ASP A 1 267 ? 10.469 8.57 9.102 1 97.69 267 ASP A C 1
ATOM 2124 O O . ASP A 1 267 ? 9.258 8.695 9.297 1 97.69 267 ASP A O 1
ATOM 2128 N N . VAL A 1 268 ? 11 9.117 8.016 1 98.62 268 VAL A N 1
ATOM 2129 C CA . VAL A 1 268 ? 10.227 9.961 7.109 1 98.62 268 VAL A CA 1
ATOM 2130 C C . VAL A 1 268 ? 10.062 9.258 5.762 1 98.62 268 VAL A C 1
ATOM 2132 O O . VAL A 1 268 ? 11.055 8.953 5.09 1 98.62 268 VAL A O 1
ATOM 2135 N N . LEU A 1 269 ? 8.836 8.984 5.43 1 98.75 269 LEU A N 1
ATOM 2136 C CA . LEU A 1 269 ? 8.508 8.445 4.113 1 98.75 269 LEU A CA 1
ATOM 2137 C C . LEU A 1 269 ? 7.918 9.523 3.215 1 98.75 269 LEU A C 1
ATOM 2139 O O . LEU A 1 269 ? 7.039 10.281 3.639 1 98.75 269 LEU A O 1
ATOM 2143 N N . VAL A 1 270 ? 8.438 9.641 2.004 1 98.81 270 VAL A N 1
ATOM 2144 C CA . VAL A 1 270 ? 7.91 10.617 1.063 1 98.81 270 VAL A CA 1
ATOM 2145 C C . VAL A 1 270 ? 7.566 9.938 -0.258 1 98.81 270 VAL A C 1
ATOM 2147 O O . VAL A 1 270 ? 8.289 9.047 -0.711 1 98.81 270 VAL A O 1
ATOM 2150 N N . ALA A 1 271 ? 6.484 10.297 -0.809 1 98.5 271 ALA A N 1
ATOM 2151 C CA . ALA A 1 271 ? 6.051 9.711 -2.072 1 98.5 271 ALA A CA 1
ATOM 2152 C C . ALA A 1 271 ? 5.094 10.641 -2.811 1 98.5 271 ALA A C 1
ATOM 2154 O O . ALA A 1 271 ? 4.609 11.625 -2.244 1 98.5 271 ALA A O 1
ATOM 2155 N N . SER A 1 272 ? 4.859 10.32 -4.074 1 96.19 272 SER A N 1
ATOM 2156 C CA . SER A 1 272 ? 3.859 11.039 -4.863 1 96.19 272 SER A CA 1
ATOM 2157 C C . SER A 1 272 ? 2.445 10.711 -4.387 1 96.19 272 SER A C 1
ATOM 2159 O O . SER A 1 272 ? 2.266 9.977 -3.418 1 96.19 272 SER A O 1
ATOM 2161 N N . SER A 1 273 ? 1.422 11.219 -5.035 1 93.81 273 SER A N 1
ATOM 2162 C CA . SER A 1 273 ? 0.058 11.344 -4.531 1 93.81 273 SER A CA 1
ATOM 2163 C C . SER A 1 273 ? -0.542 9.984 -4.203 1 93.81 273 SER A C 1
ATOM 2165 O O . SER A 1 273 ? -0.765 9.664 -3.033 1 93.81 273 SER A O 1
ATOM 2167 N N . MET A 1 274 ? -0.604 9.094 -5.141 1 94.38 274 MET A N 1
ATOM 2168 C CA . MET A 1 274 ? -1.237 7.797 -4.91 1 94.38 274 MET A CA 1
ATOM 2169 C C . MET A 1 274 ? -0.39 6.934 -3.982 1 94.38 274 MET A C 1
ATOM 2171 O O . MET A 1 274 ? -0.92 6.27 -3.09 1 94.38 274 MET A O 1
ATOM 2175 N N . TYR A 1 275 ? 0.892 6.961 -4.18 1 97.12 275 TYR A N 1
ATOM 2176 C CA . TYR A 1 275 ? 1.807 6.207 -3.328 1 97.12 275 TYR A CA 1
ATOM 2177 C C . TYR A 1 275 ? 1.707 6.668 -1.879 1 97.12 275 TYR A C 1
ATOM 2179 O O . TYR A 1 275 ? 1.642 5.844 -0.962 1 97.12 275 TYR A O 1
ATOM 2187 N N . GLY A 1 276 ? 1.68 7.949 -1.781 1 97.69 276 GLY A N 1
ATOM 2188 C CA . GLY A 1 276 ? 1.578 8.516 -0.446 1 97.69 276 GLY A CA 1
ATOM 2189 C C . GLY A 1 276 ? 0.268 8.188 0.244 1 97.69 276 GLY A C 1
ATOM 2190 O O . GLY A 1 276 ? 0.238 7.957 1.455 1 97.69 276 GLY A O 1
ATOM 2191 N N . ASP A 1 277 ? -0.756 8.219 -0.487 1 96.31 277 ASP A N 1
ATOM 2192 C CA . ASP A 1 277 ? -2.061 7.855 0.06 1 96.31 277 ASP A CA 1
ATOM 2193 C C . ASP A 1 277 ? -2.041 6.438 0.631 1 96.31 277 ASP A C 1
ATOM 2195 O O . ASP A 1 277 ? -2.543 6.203 1.731 1 96.31 277 ASP A O 1
ATOM 2199 N N . VAL A 1 278 ? -1.454 5.551 -0.053 1 97.25 278 VAL A N 1
ATOM 2200 C CA . VAL A 1 278 ? -1.33 4.156 0.368 1 97.25 278 VAL A CA 1
ATOM 2201 C C . VAL A 1 278 ? -0.467 4.074 1.625 1 97.25 278 VAL A C 1
ATOM 2203 O O . VAL A 1 278 ? -0.849 3.43 2.605 1 97.25 278 VAL A O 1
ATOM 2206 N N . LEU A 1 279 ? 0.626 4.75 1.613 1 98.25 279 LEU A N 1
ATOM 2207 C CA . LEU A 1 279 ? 1.567 4.688 2.725 1 98.25 279 LEU A CA 1
ATOM 2208 C C . LEU A 1 279 ? 0.958 5.285 3.99 1 98.25 279 LEU A C 1
ATOM 2210 O O . LEU A 1 279 ? 1.171 4.77 5.09 1 98.25 279 LEU A O 1
ATOM 2214 N N . VAL A 1 280 ? 0.22 6.375 3.809 1 98 280 VAL A N 1
ATOM 2215 C CA . VAL A 1 280 ? -0.441 7.008 4.945 1 98 280 VAL A CA 1
ATOM 2216 C C . VAL A 1 280 ? -1.431 6.031 5.578 1 98 280 VAL A C 1
ATOM 2218 O O . VAL A 1 280 ? -1.461 5.875 6.801 1 98 280 VAL A O 1
ATOM 2221 N N . MET A 1 281 ? -2.162 5.359 4.781 1 97.19 281 MET A N 1
ATOM 2222 C CA . MET A 1 281 ? -3.178 4.445 5.293 1 97.19 281 MET A CA 1
ATOM 2223 C C . MET A 1 281 ? -2.533 3.223 5.934 1 97.19 281 MET A C 1
ATOM 2225 O O . MET A 1 281 ? -3.012 2.729 6.957 1 97.19 281 MET A O 1
ATOM 2229 N N . MET A 1 282 ? -1.488 2.773 5.312 1 96.19 282 MET A N 1
ATOM 2230 C CA . MET A 1 282 ? -0.768 1.654 5.91 1 96.19 282 MET A CA 1
ATOM 2231 C C . MET A 1 282 ? -0.196 2.041 7.27 1 96.19 282 MET A C 1
ATOM 2233 O O . MET A 1 282 ? -0.395 1.332 8.258 1 96.19 282 MET A O 1
ATOM 2237 N N . ALA A 1 283 ? 0.479 3.17 7.32 1 96.38 283 ALA A N 1
ATOM 2238 C CA . ALA A 1 283 ? 1.12 3.605 8.555 1 96.38 283 ALA A CA 1
ATOM 2239 C C . ALA A 1 283 ? 0.084 3.879 9.648 1 96.38 283 ALA A C 1
ATOM 2241 O O . ALA A 1 283 ? 0.279 3.508 10.805 1 96.38 283 ALA A O 1
ATOM 2242 N N . SER A 1 284 ? -0.991 4.512 9.258 1 96.06 284 SER A N 1
ATOM 2243 C CA . SER A 1 284 ? -2.035 4.797 10.234 1 96.06 284 SER A CA 1
ATOM 2244 C C . SER A 1 284 ? -2.701 3.514 10.719 1 96.06 284 SER A C 1
ATOM 2246 O O . SER A 1 284 ? -3.107 3.422 11.883 1 96.06 284 SER A O 1
ATOM 2248 N N . GLY A 1 285 ? -2.848 2.545 9.836 1 93.62 285 GLY A N 1
ATOM 2249 C CA . GLY A 1 285 ? -3.348 1.243 10.25 1 93.62 285 GLY A CA 1
ATOM 2250 C C . GLY A 1 285 ? -2.434 0.539 11.234 1 93.62 285 GLY A C 1
ATOM 2251 O O . GLY A 1 285 ? -2.9 -0.03 12.227 1 93.62 285 GLY A O 1
ATOM 2252 N N . ILE A 1 286 ? -1.183 0.584 10.914 1 92.69 286 ILE A N 1
ATOM 2253 C CA . ILE A 1 286 ? -0.187 -0.027 11.789 1 92.69 286 ILE A CA 1
ATOM 2254 C C . ILE A 1 286 ? -0.219 0.648 13.164 1 92.69 286 ILE A C 1
ATOM 2256 O O . ILE A 1 286 ? -0.039 -0.01 14.188 1 92.69 286 ILE A O 1
ATOM 2260 N N . MET A 1 287 ? -0.513 1.908 13.133 1 92.5 287 MET A N 1
ATOM 2261 C CA . MET A 1 287 ? -0.637 2.688 14.359 1 92.5 287 MET A CA 1
ATOM 2262 C C . MET A 1 287 ? -1.827 2.215 15.188 1 92.5 287 MET A C 1
ATOM 2264 O O . MET A 1 287 ? -1.882 2.449 16.391 1 92.5 287 MET A O 1
ATOM 2268 N N . GLY A 1 288 ? -2.781 1.655 14.57 1 91.5 288 GLY A N 1
ATOM 2269 C CA . GLY A 1 288 ? -3.961 1.169 15.266 1 91.5 288 GLY A CA 1
ATOM 2270 C C . GLY A 1 288 ? -5.262 1.662 14.656 1 91.5 288 GLY A C 1
ATOM 2271 O O . GLY A 1 288 ? -6.344 1.289 15.109 1 91.5 288 GLY A O 1
ATOM 2272 N N . GLY A 1 289 ? -5.098 2.545 13.703 1 93.12 289 GLY A N 1
ATOM 2273 C CA . GLY A 1 289 ? -6.285 3.059 13.039 1 93.12 289 GLY A CA 1
ATOM 2274 C C . GLY A 1 289 ? -6.09 4.449 12.469 1 93.12 289 GLY A C 1
ATOM 2275 O O . GLY A 1 289 ? -5.422 5.289 13.078 1 93.12 289 GLY A O 1
ATOM 2276 N N . LYS A 1 290 ? -6.793 4.695 11.352 1 95.25 290 LYS A N 1
ATOM 2277 C CA . LYS A 1 290 ? -6.609 5.977 10.68 1 95.25 290 LYS A CA 1
ATOM 2278 C C . LYS A 1 290 ? -7.164 7.125 11.516 1 95.25 290 LYS A C 1
ATOM 2280 O O . LYS A 1 290 ? -6.668 8.25 11.438 1 95.25 290 LYS A O 1
ATOM 2285 N N . SER A 1 291 ? -8.172 6.887 12.367 1 96.69 291 SER A N 1
ATOM 2286 C CA . SER A 1 291 ? -8.82 7.934 13.148 1 96.69 291 SER A CA 1
ATOM 2287 C C . SER A 1 291 ? -7.902 8.438 14.258 1 96.69 291 SER A C 1
ATOM 2289 O O . SER A 1 291 ? -8.164 9.477 14.867 1 96.69 291 SER A O 1
ATOM 2291 N N . LEU A 1 292 ? -6.875 7.734 14.523 1 96.75 292 LEU A N 1
ATOM 2292 C CA . LEU A 1 292 ? -5.93 8.109 15.57 1 96.75 292 LEU A CA 1
ATOM 2293 C C . LEU A 1 292 ? -4.848 9.031 15.016 1 96.75 292 LEU A C 1
ATOM 2295 O O . LEU A 1 292 ? -4.133 9.68 15.781 1 96.75 292 LEU A O 1
ATOM 2299 N N . CYS A 1 293 ? -4.703 9.062 13.758 1 97.5 293 CYS A N 1
ATOM 2300 C CA . CYS A 1 293 ? -3.52 9.633 13.125 1 97.5 293 CYS A CA 1
ATOM 2301 C C . CYS A 1 293 ? -3.711 11.125 12.859 1 97.5 293 CYS A C 1
ATOM 2303 O O . CYS A 1 293 ? -4.648 11.523 12.164 1 97.5 293 CYS A O 1
ATOM 2305 N N . PRO A 1 294 ? -2.818 12 13.398 1 98.44 294 PRO A N 1
ATOM 2306 C CA . PRO A 1 294 ? -2.867 13.422 13.062 1 98.44 294 PRO A CA 1
ATOM 2307 C C . PRO A 1 294 ? -2.17 13.75 11.742 1 98.44 294 PRO A C 1
ATOM 2309 O O . PRO A 1 294 ? -1.348 12.961 11.266 1 98.44 294 PRO A O 1
ATOM 2312 N N . GLY A 1 295 ? -2.551 14.852 11.172 1 98.38 295 GLY A N 1
ATOM 2313 C CA . GLY A 1 295 ? -1.915 15.305 9.945 1 98.38 295 GLY A CA 1
ATOM 2314 C C . GLY A 1 295 ? -2.227 16.75 9.609 1 98.38 295 GLY A C 1
ATOM 2315 O O . GLY A 1 295 ? -2.969 17.422 10.336 1 98.38 295 GLY A O 1
ATOM 2316 N N . PHE A 1 296 ? -1.569 17.266 8.586 1 98.62 296 PHE A N 1
ATOM 2317 C CA . PHE A 1 296 ? -1.825 18.625 8.133 1 98.62 296 PHE A CA 1
ATOM 2318 C C . PHE A 1 296 ? -1.358 18.812 6.699 1 98.62 296 PHE A C 1
ATOM 2320 O O . PHE A 1 296 ? -0.441 18.141 6.238 1 98.62 296 PHE A O 1
ATOM 2327 N N . GLY A 1 297 ? -2.064 19.703 6.043 1 98.25 297 GLY A N 1
ATOM 2328 C CA . GLY A 1 297 ? -1.685 20.125 4.707 1 98.25 297 GLY A CA 1
ATOM 2329 C C . GLY A 1 297 ? -0.745 21.312 4.699 1 98.25 297 GLY A C 1
ATOM 2330 O O . GLY A 1 297 ? -0.861 22.203 5.539 1 98.25 297 GLY A O 1
ATOM 2331 N N . VAL A 1 298 ? 0.122 21.312 3.691 1 98.38 298 VAL A N 1
ATOM 2332 C CA . VAL A 1 298 ? 1.172 22.328 3.602 1 98.38 298 VAL A CA 1
ATOM 2333 C C . VAL A 1 298 ? 0.932 23.203 2.383 1 98.38 298 VAL A C 1
ATOM 2335 O O . VAL A 1 298 ? 0.682 22.703 1.283 1 98.38 298 VAL A O 1
ATOM 2338 N N . SER A 1 299 ? 0.961 24.484 2.605 1 97.12 299 SER A N 1
ATOM 2339 C CA . SER A 1 299 ? 0.891 25.484 1.553 1 97.12 299 SER A CA 1
ATOM 2340 C C . SER A 1 299 ? 1.914 26.594 1.78 1 97.12 299 SER A C 1
ATOM 2342 O O . SER A 1 299 ? 2.471 26.719 2.873 1 97.12 299 SER A O 1
ATOM 2344 N N . LYS A 1 300 ? 2.16 27.344 0.689 1 93.56 300 LYS A N 1
ATOM 2345 C CA . LYS A 1 300 ? 3.033 28.516 0.835 1 93.56 300 LYS A CA 1
ATOM 2346 C C . LYS A 1 300 ? 2.412 29.547 1.759 1 93.56 300 LYS A C 1
ATOM 2348 O O . LYS A 1 300 ? 3.119 30.391 2.322 1 93.56 300 LYS A O 1
ATOM 2353 N N . HIS A 1 301 ? 1.097 29.469 1.978 1 95.5 301 HIS A N 1
ATOM 2354 C CA . HIS A 1 301 ? 0.377 30.5 2.73 1 95.5 301 HIS A CA 1
ATOM 2355 C C . HIS A 1 301 ? 0.229 30.094 4.195 1 95.5 301 HIS A C 1
ATOM 2357 O O . HIS A 1 301 ? -0.027 30.938 5.051 1 95.5 301 HIS A O 1
ATOM 2363 N N . GLY A 1 302 ? 0.348 28.859 4.43 1 97.12 302 GLY A N 1
ATOM 2364 C CA . GLY A 1 302 ? 0.127 28.375 5.789 1 97.12 302 GLY A CA 1
ATOM 2365 C C . GLY A 1 302 ? -0.167 26.891 5.859 1 97.12 302 GLY A C 1
ATOM 2366 O O . GLY A 1 302 ? 0.06 26.156 4.895 1 97.12 302 GLY A O 1
ATOM 2367 N N . LEU A 1 303 ? -0.593 26.453 7.074 1 98.44 303 LEU A N 1
ATOM 2368 C CA . LEU A 1 303 ? -0.86 25.047 7.344 1 98.44 303 LEU A CA 1
ATOM 2369 C C . LEU A 1 303 ? -2.326 24.828 7.699 1 98.44 303 LEU A C 1
ATOM 2371 O O . LEU A 1 303 ? -2.93 25.656 8.391 1 98.44 303 LEU A O 1
ATOM 2375 N N . ILE A 1 304 ? -2.867 23.75 7.199 1 98.62 304 ILE A N 1
ATOM 2376 C CA . ILE A 1 304 ? -4.211 23.344 7.598 1 98.62 304 ILE A CA 1
ATOM 2377 C C . ILE A 1 304 ? -4.16 21.969 8.258 1 98.62 304 ILE A C 1
ATOM 2379 O O . ILE A 1 304 ? -3.885 20.969 7.602 1 98.62 304 ILE A O 1
ATOM 2383 N N . TYR A 1 305 ? -4.449 21.938 9.492 1 98.62 305 TYR A N 1
ATOM 2384 C CA . TYR A 1 305 ? -4.449 20.688 10.242 1 98.62 305 TYR A CA 1
ATOM 2385 C C . TYR A 1 305 ? -5.746 19.922 10.023 1 98.62 305 TYR A C 1
ATOM 2387 O O . TYR A 1 305 ? -6.793 20.516 9.766 1 98.62 305 TYR A O 1
ATOM 2395 N N . ASP A 1 306 ? -5.535 18.562 10.055 1 95.75 306 ASP A N 1
ATOM 2396 C CA . ASP A 1 306 ? -6.59 17.672 9.562 1 95.75 306 ASP A CA 1
ATOM 2397 C C . ASP A 1 306 ? -6.574 16.344 10.305 1 95.75 306 ASP A C 1
ATOM 2399 O O . ASP A 1 306 ? -5.656 16.062 11.078 1 95.75 306 ASP A O 1
ATOM 2403 N N . THR A 1 307 ? -7.684 15.641 10.195 1 93.94 307 THR A N 1
ATOM 2404 C CA . THR A 1 307 ? -7.758 14.242 10.617 1 93.94 307 THR A CA 1
ATOM 2405 C C . THR A 1 307 ? -7.844 13.32 9.414 1 93.94 307 THR A C 1
ATOM 2407 O O . THR A 1 307 ? -8.148 13.758 8.305 1 93.94 307 THR A O 1
ATOM 2410 N N . LEU A 1 308 ? -7.523 12.047 9.602 1 95.31 308 LEU A N 1
ATOM 2411 C CA . LEU A 1 308 ? -7.629 11.086 8.508 1 95.31 308 LEU A CA 1
ATOM 2412 C C . LEU A 1 308 ? -9.016 10.461 8.469 1 95.31 308 LEU A C 1
ATOM 2414 O O . LEU A 1 308 ? -9.297 9.617 7.609 1 95.31 308 LEU A O 1
ATOM 2418 N N . ASN A 1 309 ? -9.875 10.953 9.367 1 94.69 309 ASN A N 1
ATOM 2419 C CA . ASN A 1 309 ? -11.266 10.523 9.281 1 94.69 309 ASN A CA 1
ATOM 2420 C C . ASN A 1 309 ? -11.883 10.867 7.926 1 94.69 309 ASN A C 1
ATOM 2422 O O . ASN A 1 309 ? -11.609 11.938 7.371 1 94.69 309 ASN A O 1
ATOM 2426 N N . LYS A 1 310 ? -12.672 9.953 7.441 1 91.81 310 LYS A N 1
ATOM 2427 C CA . LYS A 1 310 ? -13.469 10.25 6.254 1 91.81 310 LYS A CA 1
ATOM 2428 C C . LYS A 1 310 ? -14.781 10.938 6.633 1 91.81 310 LYS A C 1
ATOM 2430 O O . LYS A 1 310 ? -15.078 11.109 7.812 1 91.81 310 LYS A O 1
ATOM 2435 N N . ILE A 1 311 ? -15.484 11.344 5.641 1 92.31 311 ILE A N 1
ATOM 2436 C CA . ILE A 1 311 ? -16.703 12.125 5.863 1 92.31 311 ILE A CA 1
ATOM 2437 C C . ILE A 1 311 ? -17.719 11.289 6.637 1 92.31 311 ILE A C 1
ATOM 2439 O O . ILE A 1 311 ? -18.438 11.805 7.484 1 92.31 311 ILE A O 1
ATOM 2443 N N . ASN A 1 312 ? -17.797 9.984 6.266 1 91.88 312 ASN A N 1
ATOM 2444 C CA . ASN A 1 312 ? -18.672 9.023 6.93 1 91.88 312 ASN A CA 1
ATOM 2445 C C . ASN A 1 312 ? -20.062 9.609 7.152 1 91.88 312 ASN A C 1
ATOM 2447 O O . ASN A 1 312 ? -20.547 9.641 8.281 1 91.88 312 ASN A O 1
ATOM 2451 N N . MET A 1 313 ? -20.766 9.906 6.137 1 91.06 313 MET A N 1
ATOM 2452 C CA . MET A 1 313 ? -22.094 10.508 6.207 1 91.06 313 MET A CA 1
ATOM 2453 C C . MET A 1 313 ? -23.047 9.625 7.008 1 91.06 313 MET A C 1
ATOM 2455 O O . MET A 1 313 ? -23.906 10.133 7.73 1 91.06 313 MET A O 1
ATOM 2459 N N . ASN A 1 314 ? -22.844 8.367 6.922 1 92.62 314 ASN A N 1
ATOM 2460 C CA . ASN A 1 314 ? -23.719 7.41 7.574 1 92.62 314 ASN A CA 1
ATOM 2461 C C . ASN A 1 314 ? -23.5 7.379 9.086 1 92.62 314 ASN A C 1
ATOM 2463 O O . ASN A 1 314 ? -24.359 6.902 9.836 1 92.62 314 ASN A O 1
ATOM 2467 N N . LEU A 1 315 ? -22.406 7.875 9.555 1 94.81 315 LEU A N 1
ATOM 2468 C CA . LEU A 1 315 ? -22.094 7.867 10.977 1 94.81 315 LEU A CA 1
ATOM 2469 C C . LEU A 1 315 ? -22.406 9.227 11.609 1 94.81 315 LEU A C 1
ATOM 2471 O O . LEU A 1 315 ? -22.359 9.367 12.828 1 94.81 315 LEU A O 1
ATOM 2475 N N . ALA A 1 316 ? -22.797 10.18 10.75 1 95.38 316 ALA A N 1
ATOM 2476 C CA . ALA A 1 316 ? -23.078 11.523 11.25 1 95.38 316 ALA A CA 1
ATOM 2477 C C . ALA A 1 316 ? -24.203 11.5 12.281 1 95.38 316 ALA A C 1
ATOM 2479 O O . ALA A 1 316 ? -25.234 10.844 12.078 1 95.38 316 ALA A O 1
ATOM 2480 N N . GLY A 1 317 ? -23.969 12.188 13.406 1 95.56 317 GLY A N 1
ATOM 2481 C CA . GLY A 1 317 ? -25 12.312 14.43 1 95.56 317 GLY A CA 1
ATOM 2482 C C . GLY A 1 317 ? -25.094 11.109 15.344 1 95.56 317 GLY A C 1
ATOM 2483 O O . GLY A 1 317 ? -25.844 11.109 16.312 1 95.56 317 GLY A O 1
ATOM 2484 N N . LYS A 1 318 ? -24.266 10.117 15.141 1 96.94 318 LYS A N 1
ATOM 2485 C CA . LYS A 1 318 ? -24.375 8.875 15.906 1 96.94 318 LYS A CA 1
ATOM 2486 C C . LYS A 1 318 ? -23.422 8.875 17.094 1 96.94 318 LYS A C 1
ATOM 2488 O O . LYS A 1 318 ? -23.469 7.965 17.922 1 96.94 318 LYS A O 1
ATOM 2493 N N . ASP A 1 319 ? -22.562 9.836 17.172 1 97.75 319 ASP A N 1
ATOM 2494 C CA . ASP A 1 319 ? -21.688 10.023 18.328 1 97.75 319 ASP A CA 1
ATOM 2495 C C . ASP A 1 319 ? -20.719 8.859 18.469 1 97.75 319 ASP A C 1
ATOM 2497 O O . ASP A 1 319 ? -20.422 8.43 19.594 1 97.75 319 ASP A O 1
ATOM 2501 N N . ILE A 1 320 ? -20.219 8.336 17.328 1 96.94 320 ILE A N 1
ATOM 2502 C CA . ILE A 1 320 ? -19.391 7.133 17.406 1 96.94 320 ILE A CA 1
ATOM 2503 C C . ILE A 1 320 ? -18 7.43 16.875 1 96.94 320 ILE A C 1
ATOM 2505 O O . ILE A 1 320 ? -17.078 6.637 17.078 1 96.94 320 ILE A O 1
ATOM 2509 N N . ILE A 1 321 ? -17.781 8.562 16.172 1 97.88 321 ILE A N 1
ATOM 2510 C CA . ILE A 1 321 ? -16.531 8.859 15.492 1 97.88 321 ILE A CA 1
ATOM 2511 C C . ILE A 1 321 ? -15.422 9.086 16.531 1 97.88 321 ILE A C 1
ATOM 2513 O O . ILE A 1 321 ? -15.688 9.586 17.625 1 97.88 321 ILE A O 1
ATOM 2517 N N . ASN A 1 322 ? -14.227 8.664 16.266 1 98.31 322 ASN A N 1
ATOM 2518 C CA . ASN A 1 322 ? -13.047 8.812 17.109 1 98.31 322 ASN A CA 1
ATOM 2519 C C . ASN A 1 322 ? -12.383 10.172 16.906 1 98.31 322 ASN A C 1
ATOM 2521 O O . ASN A 1 322 ? -11.852 10.453 15.836 1 98.31 322 ASN A O 1
ATOM 2525 N N . PRO A 1 323 ? -12.344 11.008 17.922 1 98.5 323 PRO A N 1
ATOM 2526 C CA . PRO A 1 323 ? -11.805 12.359 17.734 1 98.5 323 PRO A CA 1
ATOM 2527 C C . PRO A 1 323 ? -10.305 12.445 18.016 1 98.5 323 PRO A C 1
ATOM 2529 O O . PRO A 1 323 ? -9.727 13.531 17.969 1 98.5 323 PRO A O 1
ATOM 2532 N N . THR A 1 324 ? -9.641 11.375 18.281 1 98.56 324 THR A N 1
ATOM 2533 C CA . THR A 1 324 ? -8.25 11.336 18.734 1 98.56 324 THR A CA 1
ATOM 2534 C C . THR A 1 324 ? -7.336 12.023 17.734 1 98.56 324 THR A C 1
ATOM 2536 O O . THR A 1 324 ? -6.516 12.867 18.109 1 98.56 324 THR A O 1
ATOM 2539 N N . GLY A 1 325 ? -7.488 11.633 16.453 1 98.44 325 GLY A N 1
ATOM 2540 C CA . GLY A 1 325 ? -6.664 12.266 15.43 1 98.44 325 GLY A CA 1
ATOM 2541 C C . GLY A 1 325 ? -6.836 13.766 15.375 1 98.44 325 GLY A C 1
ATOM 2542 O O . GLY A 1 325 ? -5.875 14.5 15.133 1 98.44 325 GLY A O 1
ATOM 2543 N N . MET A 1 326 ? -8.023 14.227 15.609 1 98.56 326 MET A N 1
ATOM 2544 C CA . MET A 1 326 ? -8.312 15.656 15.633 1 98.56 326 MET A CA 1
ATOM 2545 C C . MET A 1 326 ? -7.602 16.328 16.797 1 98.56 326 MET A C 1
ATOM 2547 O O . MET A 1 326 ? -7.039 17.422 16.656 1 98.56 326 MET A O 1
ATOM 2551 N N . PHE A 1 327 ? -7.629 15.727 18 1 98.81 327 PHE A N 1
ATOM 2552 C CA . PHE A 1 327 ? -6.969 16.281 19.172 1 98.81 327 PHE A CA 1
ATOM 2553 C C . PHE A 1 327 ? -5.461 16.359 18.969 1 98.81 327 PHE A C 1
ATOM 2555 O O . PHE A 1 327 ? -4.84 17.375 19.281 1 98.81 327 PHE A O 1
ATOM 2562 N N . LEU A 1 328 ? -4.953 15.328 18.375 1 98.69 328 LEU A N 1
ATOM 2563 C CA . LEU A 1 328 ? -3.512 15.297 18.156 1 98.69 328 LEU A CA 1
ATOM 2564 C C . LEU A 1 328 ? -3.102 16.281 17.078 1 98.69 328 LEU A C 1
ATOM 2566 O O . LEU A 1 328 ? -2.035 16.906 17.156 1 98.69 328 LEU A O 1
ATOM 2570 N N . SER A 1 329 ? -3.924 16.453 16.062 1 98.81 329 SER A N 1
ATOM 2571 C CA . SER A 1 329 ? -3.68 17.484 15.055 1 98.81 329 SER A CA 1
ATOM 2572 C C . SER A 1 329 ? -3.721 18.875 15.672 1 98.81 329 SER A C 1
ATOM 2574 O O . SER A 1 329 ? -2.932 19.75 15.305 1 98.81 329 SER A O 1
ATOM 2576 N N . ALA A 1 330 ? -4.633 19.047 16.562 1 98.75 330 ALA A N 1
ATOM 2577 C CA . ALA A 1 330 ? -4.734 20.312 17.266 1 98.75 330 ALA A CA 1
ATOM 2578 C C . ALA A 1 330 ? -3.48 20.594 18.094 1 98.75 330 ALA A C 1
ATOM 2580 O O . ALA A 1 330 ? -3.018 21.734 18.172 1 98.75 330 ALA A O 1
ATOM 2581 N N . ALA A 1 331 ? -2.992 19.578 18.734 1 98.56 331 ALA A N 1
ATOM 2582 C CA . ALA A 1 331 ? -1.75 19.734 19.484 1 98.56 331 ALA A CA 1
ATOM 2583 C C . ALA A 1 331 ? -0.607 20.172 18.578 1 98.56 331 ALA A C 1
ATOM 2585 O O . ALA A 1 331 ? 0.186 21.047 18.938 1 98.56 331 ALA A O 1
ATOM 2586 N N . LEU A 1 332 ? -0.558 19.562 17.391 1 98.38 332 LEU A N 1
ATOM 2587 C CA . LEU A 1 332 ? 0.439 19.969 16.406 1 98.38 332 LEU A CA 1
ATOM 2588 C C . LEU A 1 332 ? 0.24 21.438 16.016 1 98.38 332 LEU A C 1
ATOM 2590 O O . LEU A 1 332 ? 1.209 22.188 15.898 1 98.38 332 LEU A O 1
ATOM 2594 N N . MET A 1 333 ? -0.966 21.812 15.805 1 98.56 333 MET A N 1
ATOM 2595 C CA . MET A 1 333 ? -1.309 23.172 15.438 1 98.56 333 MET A CA 1
ATOM 2596 C C . MET A 1 333 ? -0.851 24.156 16.516 1 98.56 333 MET A C 1
ATOM 2598 O O . MET A 1 333 ? -0.291 25.219 16.188 1 98.56 333 MET A O 1
ATOM 2602 N N . LEU A 1 334 ? -1.028 23.828 17.75 1 98.25 334 LEU A N 1
ATOM 2603 C CA . LEU A 1 334 ? -0.665 24.703 18.859 1 98.25 334 LEU A CA 1
ATOM 2604 C C . LEU A 1 334 ? 0.848 24.891 18.938 1 98.25 334 LEU A C 1
ATOM 2606 O O . LEU A 1 334 ? 1.328 25.969 19.312 1 98.25 334 LEU A O 1
ATOM 2610 N N . ARG A 1 335 ? 1.55 23.875 18.578 1 96.81 335 ARG A N 1
ATOM 2611 C CA . ARG A 1 335 ? 3 24.016 18.531 1 96.81 335 ARG A CA 1
ATOM 2612 C C . ARG A 1 335 ? 3.412 25.016 17.453 1 96.81 335 ARG A C 1
ATOM 2614 O O . ARG A 1 335 ? 4.348 25.797 17.641 1 96.81 335 ARG A O 1
ATOM 2621 N N . THR A 1 336 ? 2.73 24.953 16.375 1 95.75 336 THR A N 1
ATOM 2622 C CA . THR A 1 336 ? 2.973 25.922 15.305 1 95.75 336 THR A CA 1
ATOM 2623 C C . THR A 1 336 ? 2.695 27.344 15.781 1 95.75 336 THR A C 1
ATOM 2625 O O . THR A 1 336 ? 3.373 28.281 15.367 1 95.75 336 THR A O 1
ATOM 2628 N N . LEU A 1 337 ? 1.762 27.516 16.656 1 96.56 337 LEU A N 1
ATOM 2629 C CA . LEU A 1 337 ? 1.364 28.812 17.172 1 96.56 337 LEU A CA 1
ATOM 2630 C C . LEU A 1 337 ? 2.213 29.188 18.391 1 96.56 337 LEU A C 1
ATOM 2632 O O . LEU A 1 337 ? 1.949 30.188 19.047 1 96.56 337 LEU A O 1
ATOM 2636 N N . LYS A 1 338 ? 3.176 28.391 18.766 1 95.94 338 LYS A N 1
ATOM 2637 C CA . LYS A 1 338 ? 4.078 28.594 19.906 1 95.94 338 LYS A CA 1
ATOM 2638 C C . LYS A 1 338 ? 3.312 28.578 21.219 1 95.94 338 LYS A C 1
ATOM 2640 O O . LYS A 1 338 ? 3.658 29.297 22.156 1 95.94 338 LYS A O 1
ATOM 2645 N N . LEU A 1 339 ? 2.24 27.906 21.203 1 97 339 LEU A N 1
ATOM 2646 C CA . LEU A 1 339 ? 1.491 27.609 22.422 1 97 339 LEU A CA 1
ATOM 2647 C C . LEU A 1 339 ? 1.819 26.219 22.938 1 97 339 LEU A C 1
ATOM 2649 O O . LEU A 1 339 ? 0.919 25.391 23.141 1 97 339 LEU A O 1
ATOM 2653 N N . ASN A 1 340 ? 3.051 25.969 23.312 1 97.06 340 ASN A N 1
ATOM 2654 C CA . ASN A 1 340 ? 3.619 24.656 23.594 1 97.06 340 ASN A CA 1
ATOM 2655 C C . ASN A 1 340 ? 3.029 24.031 24.844 1 97.06 340 ASN A C 1
ATOM 2657 O O . ASN A 1 340 ? 2.809 22.828 24.906 1 97.06 340 ASN A O 1
ATOM 2661 N N . SER A 1 341 ? 2.791 24.859 25.812 1 97.06 341 SER A N 1
ATOM 2662 C CA . SER A 1 341 ? 2.254 24.328 27.062 1 97.06 341 SER A CA 1
ATOM 2663 C C . SER A 1 341 ? 0.86 23.75 26.859 1 97.06 341 SER A C 1
ATOM 2665 O O . SER A 1 341 ? 0.551 22.672 27.375 1 97.06 341 SER A O 1
ATOM 2667 N N . HIS A 1 342 ? 0.089 24.469 26.109 1 97.44 342 HIS A N 1
ATOM 2668 C CA . HIS A 1 342 ? -1.252 23.984 25.812 1 97.44 342 HIS A CA 1
ATOM 2669 C C . HIS A 1 342 ? -1.201 22.734 24.938 1 97.44 342 HIS A C 1
ATOM 2671 O O . HIS A 1 342 ? -2.01 21.828 25.094 1 97.44 342 HIS A O 1
ATOM 2677 N N . ALA A 1 343 ? -0.273 22.688 23.969 1 98.25 343 ALA A N 1
ATOM 2678 C CA . ALA A 1 343 ? -0.061 21.516 23.125 1 98.25 343 ALA A CA 1
ATOM 2679 C C . ALA A 1 343 ? 0.28 20.297 23.969 1 98.25 343 ALA A C 1
ATOM 2681 O O . ALA A 1 343 ? -0.269 19.203 23.75 1 98.25 343 ALA A O 1
ATOM 2682 N N . ASP A 1 344 ? 1.112 20.469 24.938 1 97.94 344 ASP A N 1
ATOM 2683 C CA . ASP A 1 344 ? 1.535 19.391 25.828 1 97.94 344 ASP A CA 1
ATOM 2684 C C . ASP A 1 344 ? 0.364 18.859 26.656 1 97.94 344 ASP A C 1
ATOM 2686 O O . ASP A 1 344 ? 0.233 17.656 26.859 1 97.94 344 ASP A O 1
ATOM 2690 N N . ILE A 1 345 ? -0.43 19.812 27.109 1 98.12 345 ILE A N 1
ATOM 2691 C CA . ILE A 1 345 ? -1.571 19.438 27.953 1 98.12 345 ILE A CA 1
ATOM 2692 C C . ILE A 1 345 ? -2.502 18.516 27.156 1 98.12 345 ILE A C 1
ATOM 2694 O O . ILE A 1 345 ? -2.9 17.453 27.656 1 98.12 345 ILE A O 1
ATOM 2698 N N . ILE A 1 346 ? -2.773 18.844 25.969 1 98.44 346 ILE A N 1
ATOM 2699 C CA . ILE A 1 346 ? -3.709 18.078 25.156 1 98.44 346 ILE A CA 1
ATOM 2700 C C . ILE A 1 346 ? -3.078 16.75 24.75 1 98.44 346 ILE A C 1
ATOM 2702 O O . ILE A 1 346 ? -3.701 15.688 24.891 1 98.44 346 ILE A O 1
ATOM 2706 N N . GLN A 1 347 ? -1.884 16.781 24.266 1 98.06 347 GLN A N 1
ATOM 2707 C CA . GLN A 1 347 ? -1.187 15.562 23.859 1 98.06 347 GLN A CA 1
ATOM 2708 C C . GLN A 1 347 ? -1.062 14.594 25.031 1 98.06 347 GLN A C 1
ATOM 2710 O O . GLN A 1 347 ? -1.334 13.398 24.891 1 98.06 347 GLN A O 1
ATOM 2715 N N . CYS A 1 348 ? -0.694 15.078 26.172 1 97.75 348 CYS A N 1
ATOM 2716 C CA . CYS A 1 348 ? -0.529 14.242 27.359 1 97.75 348 CYS A CA 1
ATOM 2717 C C . CYS A 1 348 ? -1.865 13.656 27.797 1 97.75 348 CYS A C 1
ATOM 2719 O O . CYS A 1 348 ? -1.933 12.508 28.219 1 97.75 348 CYS A O 1
ATOM 2721 N N . ALA A 1 349 ? -2.85 14.477 27.734 1 98.44 349 ALA A N 1
ATOM 2722 C CA . ALA A 1 349 ? -4.172 14.008 28.141 1 98.44 349 ALA A CA 1
ATOM 2723 C C . ALA A 1 349 ? -4.629 12.844 27.266 1 98.44 349 ALA A C 1
ATOM 2725 O O . ALA A 1 349 ? -5.184 11.859 27.766 1 98.44 349 ALA A O 1
ATOM 2726 N N . VAL A 1 350 ? -4.387 12.914 25.984 1 98.31 350 VAL A N 1
ATOM 2727 C CA . VAL A 1 350 ? -4.75 11.844 25.047 1 98.31 350 VAL A CA 1
ATOM 2728 C C . VAL A 1 350 ? -3.928 10.594 25.359 1 98.31 350 VAL A C 1
ATOM 2730 O O . VAL A 1 350 ? -4.469 9.492 25.422 1 98.31 350 VAL A O 1
ATOM 2733 N N . GLU A 1 351 ? -2.664 10.781 25.531 1 97 351 GLU A N 1
ATOM 2734 C CA . GLU A 1 351 ? -1.784 9.648 25.828 1 97 351 GLU A CA 1
ATOM 2735 C C . GLU A 1 351 ? -2.18 8.969 27.125 1 97 351 GLU A C 1
ATOM 2737 O O . GLU A 1 351 ? -2.182 7.742 27.219 1 97 351 GLU A O 1
ATOM 2742 N N . GLN A 1 352 ? -2.518 9.773 28.125 1 97.56 352 GLN A N 1
ATOM 2743 C CA . GLN A 1 352 ? -2.939 9.242 29.406 1 97.56 352 GLN A CA 1
ATOM 2744 C C . GLN A 1 352 ? -4.258 8.477 29.281 1 97.56 352 GLN A C 1
ATOM 2746 O O . GLN A 1 352 ? -4.457 7.465 29.953 1 97.56 352 GLN A O 1
ATOM 2751 N N . LEU A 1 353 ? -5.141 8.992 28.516 1 97.94 353 LEU A N 1
ATOM 2752 C CA . LEU A 1 353 ? -6.398 8.289 28.281 1 97.94 353 LEU A CA 1
ATOM 2753 C C . LEU A 1 353 ? -6.141 6.867 27.781 1 97.94 353 LEU A C 1
ATOM 2755 O O . LEU A 1 353 ? -6.715 5.91 28.312 1 97.94 353 LEU A O 1
ATOM 2759 N N . PHE A 1 354 ? -5.289 6.715 26.812 1 96.12 354 PHE A N 1
ATOM 2760 C CA . PHE A 1 354 ? -5.027 5.418 26.203 1 96.12 354 PHE A CA 1
ATOM 2761 C C . PHE A 1 354 ? -4.215 4.531 27.156 1 96.12 354 PHE A C 1
ATOM 2763 O O . PHE A 1 354 ? -4.375 3.311 27.156 1 96.12 354 PHE A O 1
ATOM 2770 N N . GLN A 1 355 ? -3.408 5.113 27.922 1 95.38 355 GLN A N 1
ATOM 2771 C CA . GLN A 1 355 ? -2.539 4.359 28.828 1 95.38 355 GLN A CA 1
ATOM 2772 C C . GLN A 1 355 ? -3.297 3.898 30.062 1 95.38 355 GLN A C 1
ATOM 2774 O O . GLN A 1 355 ? -3.092 2.781 30.547 1 95.38 355 GLN A O 1
ATOM 2779 N N . ASP A 1 356 ? -4.195 4.75 30.516 1 95.38 356 ASP A N 1
ATOM 2780 C CA . ASP A 1 356 ? -4.695 4.551 31.875 1 95.38 356 ASP A CA 1
ATOM 2781 C C . ASP A 1 356 ? -6.152 4.09 31.875 1 95.38 356 ASP A C 1
ATOM 2783 O O . ASP A 1 356 ? -6.695 3.705 32.906 1 95.38 356 ASP A O 1
ATOM 2787 N N . THR A 1 357 ? -6.754 4.164 30.688 1 96.06 357 THR A N 1
ATOM 2788 C CA . THR A 1 357 ? -8.164 3.779 30.641 1 96.06 357 THR A CA 1
ATOM 2789 C C . THR A 1 357 ? -8.414 2.791 29.516 1 96.06 357 THR A C 1
ATOM 2791 O O . THR A 1 357 ? -7.539 2.557 28.672 1 96.06 357 THR A O 1
ATOM 2794 N N . ASP A 1 358 ? -9.664 2.244 29.547 1 95.44 358 ASP A N 1
ATOM 2795 C CA . ASP A 1 358 ? -10.086 1.335 28.484 1 95.44 358 ASP A CA 1
ATOM 2796 C C . ASP A 1 358 ? -11.102 2.004 27.562 1 95.44 358 ASP A C 1
ATOM 2798 O O . ASP A 1 358 ? -11.75 1.334 26.75 1 95.44 358 ASP A O 1
ATOM 2802 N N . ILE A 1 359 ? -11.203 3.291 27.703 1 97.38 359 ILE A N 1
ATOM 2803 C CA . ILE A 1 359 ? -12.148 4.027 26.859 1 97.38 359 ILE A CA 1
ATOM 2804 C C . ILE A 1 359 ? -11.656 4.055 25.422 1 97.38 359 ILE A C 1
ATOM 2806 O O . ILE A 1 359 ? -10.617 4.656 25.125 1 97.38 359 ILE A O 1
ATOM 2810 N N . ARG A 1 360 ? -12.398 3.322 24.562 1 97 360 ARG A N 1
ATOM 2811 C CA . ARG A 1 360 ? -12.109 3.223 23.141 1 97 360 ARG A CA 1
ATOM 2812 C C . ARG A 1 360 ? -13.383 3.318 22.312 1 97 360 ARG A C 1
ATOM 2814 O O . ARG A 1 360 ? -14.43 2.791 22.703 1 97 360 ARG A O 1
ATOM 2821 N N . THR A 1 361 ? -13.242 3.98 21.203 1 97.38 361 THR A N 1
ATOM 2822 C CA . THR A 1 361 ? -14.359 3.984 20.266 1 97.38 361 THR A CA 1
ATOM 2823 C C . THR A 1 361 ? -14.383 2.701 19.438 1 97.38 361 THR A C 1
ATOM 2825 O O . THR A 1 361 ? -13.422 1.926 19.469 1 97.38 361 THR A O 1
ATOM 2828 N N . PRO A 1 362 ? -15.469 2.441 18.703 1 95.56 362 PRO A N 1
ATOM 2829 C CA . PRO A 1 362 ? -15.641 1.17 18 1 95.56 362 PRO A CA 1
ATOM 2830 C C . PRO A 1 362 ? -14.555 0.927 16.953 1 95.56 362 PRO A C 1
ATOM 2832 O O . PRO A 1 362 ? -14.148 -0.217 16.734 1 95.56 362 PRO A O 1
ATOM 2835 N N . ASP A 1 363 ? -14.07 1.912 16.328 1 93.19 363 ASP A N 1
ATOM 2836 C CA . ASP A 1 363 ? -13.102 1.753 15.242 1 93.19 363 ASP A CA 1
ATOM 2837 C C . ASP A 1 363 ? -11.789 1.17 15.766 1 93.19 363 ASP A C 1
ATOM 2839 O O . ASP A 1 363 ? -11.016 0.592 15 1 93.19 363 ASP A O 1
ATOM 2843 N N . VAL A 1 364 ? -11.57 1.305 17.031 1 93.75 364 VAL A N 1
ATOM 2844 C CA . VAL A 1 364 ? -10.32 0.772 17.578 1 93.75 364 VAL A CA 1
ATOM 2845 C C . VAL A 1 364 ? -10.633 -0.262 18.656 1 93.75 364 VAL A C 1
ATOM 2847 O O . VAL A 1 364 ? -9.844 -0.452 19.594 1 93.75 364 VAL A O 1
ATOM 2850 N N . GLY A 1 365 ? -11.828 -0.791 18.625 1 91.44 365 GLY A N 1
ATOM 2851 C CA . GLY A 1 365 ? -12.109 -2.002 19.375 1 91.44 365 GLY A CA 1
ATOM 2852 C C . GLY A 1 365 ? -12.945 -1.75 20.625 1 91.44 365 GLY A C 1
ATOM 2853 O O . GLY A 1 365 ? -13.078 -2.631 21.469 1 91.44 365 GLY A O 1
ATOM 2854 N N . GLY A 1 366 ? -13.461 -0.567 20.797 1 95.38 366 GLY A N 1
ATOM 2855 C CA . GLY A 1 366 ? -14.266 -0.273 21.969 1 95.38 366 GLY A CA 1
ATOM 2856 C C . GLY A 1 366 ? -15.719 0.018 21.625 1 95.38 366 GLY A C 1
ATOM 2857 O O . GLY A 1 366 ? -16.203 -0.379 20.578 1 95.38 366 GLY A O 1
ATOM 2858 N N . THR A 1 367 ? -16.359 0.607 22.641 1 97.5 367 THR A N 1
ATOM 2859 C CA . THR A 1 367 ? -17.781 0.901 22.469 1 97.5 367 THR A CA 1
ATOM 2860 C C . THR A 1 367 ? -18.094 2.332 22.906 1 97.5 367 THR A C 1
ATOM 2862 O O . THR A 1 367 ? -19.25 2.764 22.844 1 97.5 367 THR A O 1
ATOM 2865 N N . ALA A 1 368 ? -17.078 3.053 23.266 1 98.12 368 ALA A N 1
ATOM 2866 C CA . ALA A 1 368 ? -17.281 4.41 23.766 1 98.12 368 ALA A CA 1
ATOM 2867 C C . ALA A 1 368 ? -17.781 5.332 22.656 1 98.12 368 ALA A C 1
ATOM 2869 O O . ALA A 1 368 ? -17.422 5.164 21.5 1 98.12 368 ALA A O 1
ATOM 2870 N N . LYS A 1 369 ? -18.516 6.262 23.062 1 98.38 369 LYS A N 1
ATOM 2871 C CA . LYS A 1 369 ? -18.984 7.305 22.156 1 98.38 369 LYS A CA 1
ATOM 2872 C C . LYS A 1 369 ? -17.938 8.406 22 1 98.38 369 LYS A C 1
ATOM 2874 O O . LYS A 1 369 ? -17.016 8.516 22.797 1 98.38 369 LYS A O 1
ATOM 2879 N N . CYS A 1 370 ? -18.141 9.18 20.906 1 98.44 370 CYS A N 1
ATOM 2880 C CA . CYS A 1 370 ? -17.281 10.344 20.688 1 98.44 370 CYS A CA 1
ATOM 2881 C C . CYS A 1 370 ? -17.328 11.273 21.906 1 98.44 370 CYS A C 1
ATOM 2883 O O . CYS A 1 370 ? -16.281 11.711 22.391 1 98.44 370 CYS A O 1
ATOM 2885 N N . SER A 1 371 ? -18.516 11.492 22.422 1 98.5 371 SER A N 1
ATOM 2886 C CA . SER A 1 371 ? -18.719 12.406 23.547 1 98.5 371 SER A CA 1
ATOM 2887 C C . SER A 1 371 ? -18.109 11.852 24.828 1 98.5 371 SER A C 1
ATOM 2889 O O . SER A 1 371 ? -17.578 12.609 25.641 1 98.5 371 SER A O 1
ATOM 2891 N N . GLU A 1 372 ? -18.156 10.555 24.938 1 98.62 372 GLU A N 1
ATOM 2892 C CA . GLU A 1 372 ? -17.578 9.922 26.125 1 98.62 372 GLU A CA 1
ATOM 2893 C C . GLU A 1 372 ? -16.062 10.016 26.125 1 98.62 372 GLU A C 1
ATOM 2895 O O . GLU A 1 372 ? -15.445 10.297 27.156 1 98.62 372 GLU A O 1
ATOM 2900 N N . LEU A 1 373 ? -15.516 9.781 25.016 1 98.69 373 LEU A N 1
ATOM 2901 C CA . LEU A 1 373 ? -14.07 9.914 24.891 1 98.69 373 LEU A CA 1
ATOM 2902 C C . LEU A 1 373 ? -13.633 11.352 25.125 1 98.69 373 LEU A C 1
ATOM 2904 O O . LEU A 1 373 ? -12.656 11.609 25.828 1 98.69 373 LEU A O 1
ATOM 2908 N N . THR A 1 374 ? -14.352 12.297 24.594 1 98.81 374 THR A N 1
ATOM 2909 C CA . THR A 1 374 ? -14.055 13.719 24.75 1 98.81 374 THR A CA 1
ATOM 2910 C C . THR A 1 374 ? -14.133 14.117 26.219 1 98.81 374 THR A C 1
ATOM 2912 O O . THR A 1 374 ? -13.242 14.805 26.734 1 98.81 374 THR A O 1
ATOM 2915 N N . LYS A 1 375 ? -15.141 13.688 26.875 1 98.69 375 LYS A N 1
ATOM 2916 C CA . LYS A 1 375 ? -15.305 13.984 28.297 1 98.69 375 LYS A CA 1
ATOM 2917 C C . LYS A 1 375 ? -14.148 13.43 29.125 1 98.69 375 LYS A C 1
ATOM 2919 O O . LYS A 1 375 ? -13.656 14.086 30.047 1 98.69 375 LYS A O 1
ATOM 2924 N N . ALA A 1 376 ? -13.789 12.25 28.75 1 98.62 376 ALA A N 1
ATOM 2925 C CA . ALA A 1 376 ? -12.68 11.617 29.469 1 98.62 376 ALA A CA 1
ATOM 2926 C C . ALA A 1 376 ? -11.391 12.43 29.312 1 98.62 376 ALA A C 1
ATOM 2928 O O . ALA A 1 376 ? -10.641 12.594 30.266 1 98.62 376 ALA A O 1
ATOM 2929 N N . VAL A 1 377 ? -11.141 12.891 28.109 1 98.75 377 VAL A N 1
ATOM 2930 C CA . VAL A 1 377 ? -9.961 13.719 27.875 1 98.75 377 VAL A CA 1
ATOM 2931 C C . VAL A 1 377 ? -10.07 15.016 28.672 1 98.75 377 VAL A C 1
ATOM 2933 O O . VAL A 1 377 ? -9.102 15.438 29.297 1 98.75 377 VAL A O 1
ATOM 2936 N N . CYS A 1 378 ? -11.203 15.641 28.703 1 98.62 378 CYS A N 1
ATOM 2937 C CA . CYS A 1 378 ? -11.422 16.875 29.453 1 98.62 378 CYS A CA 1
ATOM 2938 C C . CYS A 1 378 ? -11.211 16.641 30.953 1 98.62 378 CYS A C 1
ATOM 2940 O O . CYS A 1 378 ? -10.641 17.5 31.641 1 98.62 378 CYS A O 1
ATOM 2942 N N . ASP A 1 379 ? -11.672 15.516 31.391 1 98.19 379 ASP A N 1
ATOM 2943 C CA . ASP A 1 379 ? -11.516 15.195 32.812 1 98.19 379 ASP A CA 1
ATOM 2944 C C . ASP A 1 379 ? -10.047 15.055 33.188 1 98.19 379 ASP A C 1
ATOM 2946 O O . ASP A 1 379 ? -9.617 15.508 34.25 1 98.19 379 ASP A O 1
ATOM 2950 N N . ILE A 1 380 ? -9.344 14.422 32.312 1 98.19 380 ILE A N 1
ATOM 2951 C CA . ILE A 1 380 ? -7.914 14.258 32.562 1 98.19 380 ILE A CA 1
ATOM 2952 C C . ILE A 1 380 ? -7.234 15.625 32.594 1 98.19 380 ILE A C 1
ATOM 2954 O O . ILE A 1 380 ? -6.391 15.883 33.469 1 98.19 380 ILE A O 1
ATOM 2958 N N . ILE A 1 381 ? -7.594 16.5 31.703 1 98.19 381 ILE A N 1
ATOM 2959 C CA . ILE A 1 381 ? -7.023 17.828 31.641 1 98.19 381 ILE A CA 1
ATOM 2960 C C . ILE A 1 381 ? -7.328 18.594 32.938 1 98.19 381 ILE A C 1
ATOM 2962 O O . ILE A 1 381 ? -6.449 19.234 33.5 1 98.19 381 ILE A O 1
ATOM 2966 N N . SER A 1 382 ? -8.516 18.5 33.406 1 96.12 382 SER A N 1
ATOM 2967 C CA . SER A 1 382 ? -8.93 19.188 34.625 1 96.12 382 SER A CA 1
ATOM 2968 C C . SER A 1 382 ? -8.141 18.703 35.844 1 96.12 382 SER A C 1
ATOM 2970 O O . SER A 1 382 ? -7.855 19.469 36.75 1 96.12 382 SER A O 1
ATOM 2972 N N . ASN A 1 383 ? -7.832 17.5 35.781 1 93.31 383 ASN A N 1
ATOM 2973 C CA . ASN A 1 383 ? -7.098 16.906 36.875 1 93.31 383 ASN A CA 1
ATOM 2974 C C . ASN A 1 383 ? -5.617 17.281 36.844 1 93.31 383 ASN A C 1
ATOM 2976 O O . ASN A 1 383 ? -4.93 17.203 37.844 1 93.31 383 ASN A O 1
ATOM 2980 N N . MET A 1 384 ? -5.164 17.547 35.688 1 89.56 384 MET A N 1
ATOM 2981 C CA . MET A 1 384 ? -3.773 17.969 35.562 1 89.56 384 MET A CA 1
ATOM 2982 C C . MET A 1 384 ? -3.568 19.344 36.188 1 89.56 384 MET A C 1
ATOM 2984 O O . MET A 1 384 ? -2.465 19.688 36.594 1 89.56 384 MET A O 1
ATOM 2988 N N . GLU A 1 385 ? -4.492 20.203 36.156 1 77.94 385 GLU A N 1
ATOM 2989 C CA . GLU A 1 385 ? -4.434 21.562 36.688 1 77.94 385 GLU A CA 1
ATOM 2990 C C . GLU A 1 385 ? -4.52 21.547 38.219 1 77.94 385 GLU A C 1
ATOM 2992 O O . GLU A 1 385 ? -4.02 22.453 38.875 1 77.94 385 GLU A O 1
ATOM 2997 N N . GLU A 1 386 ? -5.176 20.516 38.781 1 60.09 386 GLU A N 1
ATOM 2998 C CA . GLU A 1 386 ? -5.242 20.406 40.219 1 60.09 386 GLU A CA 1
ATOM 2999 C C . GLU A 1 386 ? -3.961 19.812 40.781 1 60.09 386 GLU A C 1
ATOM 3001 O O . GLU A 1 386 ? -3.484 20.219 41.844 1 60.09 386 GLU A O 1
ATOM 3006 N N . MET B 1 1 ? 30.391 21.344 -15.57 1 19.72 1 MET B N 1
ATOM 3007 C CA . MET B 1 1 ? 29.531 22.344 -16.188 1 19.72 1 MET B CA 1
ATOM 3008 C C . MET B 1 1 ? 28.484 21.688 -17.078 1 19.72 1 MET B C 1
ATOM 3010 O O . MET B 1 1 ? 27.281 21.953 -16.938 1 19.72 1 MET B O 1
ATOM 3014 N N . ASN B 1 2 ? 28.766 21.406 -18.406 1 19.62 2 ASN B N 1
ATOM 3015 C CA . ASN B 1 2 ? 27.969 21.484 -19.625 1 19.62 2 ASN B CA 1
ATOM 3016 C C . ASN B 1 2 ? 27.188 20.203 -19.875 1 19.62 2 ASN B C 1
ATOM 3018 O O . ASN B 1 2 ? 26.703 19.969 -20.984 1 19.62 2 ASN B O 1
ATOM 3022 N N . THR B 1 3 ? 27.516 19.141 -19.281 1 22.09 3 THR B N 1
ATOM 3023 C CA . THR B 1 3 ? 27.25 17.828 -19.875 1 22.09 3 THR B CA 1
ATOM 3024 C C . THR B 1 3 ? 25.75 17.531 -19.844 1 22.09 3 THR B C 1
ATOM 3026 O O . THR B 1 3 ? 25.344 16.359 -19.859 1 22.09 3 THR B O 1
ATOM 3029 N N . ILE B 1 4 ? 24.906 18.531 -19.344 1 22.45 4 ILE B N 1
ATOM 3030 C CA . ILE B 1 4 ? 23.484 18.312 -19.141 1 22.45 4 ILE B CA 1
ATOM 3031 C C . ILE B 1 4 ? 22.781 18.188 -20.484 1 22.45 4 ILE B C 1
ATOM 3033 O O . ILE B 1 4 ? 21.547 18.141 -20.547 1 22.45 4 ILE B O 1
ATOM 3037 N N . ARG B 1 5 ? 23.422 18.516 -21.703 1 21.38 5 ARG B N 1
ATOM 3038 C CA . ARG B 1 5 ? 22.766 18.984 -22.922 1 21.38 5 ARG B CA 1
ATOM 3039 C C . ARG B 1 5 ? 22.016 17.844 -23.609 1 21.38 5 ARG B C 1
ATOM 3041 O O . ARG B 1 5 ? 21.078 18.078 -24.375 1 21.38 5 ARG B O 1
ATOM 3048 N N . LYS B 1 6 ? 22.609 16.719 -23.891 1 24.39 6 LYS B N 1
ATOM 3049 C CA . LYS B 1 6 ? 22.188 16.016 -25.094 1 24.39 6 LYS B CA 1
ATOM 3050 C C . LYS B 1 6 ? 20.859 15.312 -24.891 1 24.39 6 LYS B C 1
ATOM 3052 O O . LYS B 1 6 ? 20.812 14.125 -24.562 1 24.39 6 LYS B O 1
ATOM 3057 N N . ILE B 1 7 ? 19.938 15.812 -24.047 1 23.53 7 ILE B N 1
ATOM 3058 C CA . ILE B 1 7 ? 18.688 15.062 -23.953 1 23.53 7 ILE B CA 1
ATOM 3059 C C . ILE B 1 7 ? 17.922 15.172 -25.266 1 23.53 7 ILE B C 1
ATOM 3061 O O . ILE B 1 7 ? 17.281 16.188 -25.531 1 23.53 7 ILE B O 1
ATOM 3065 N N . ARG B 1 8 ? 18.594 14.875 -26.453 1 22.09 8 ARG B N 1
ATOM 3066 C CA . ARG B 1 8 ? 18.062 15.047 -27.797 1 22.09 8 ARG B CA 1
ATOM 3067 C C . ARG B 1 8 ? 16.609 14.586 -27.891 1 22.09 8 ARG B C 1
ATOM 3069 O O . ARG B 1 8 ? 16.094 14.008 -26.938 1 22.09 8 ARG B O 1
ATOM 3076 N N . SER B 1 9 ? 16.359 13.875 -29.125 1 23.72 9 SER B N 1
ATOM 3077 C CA . SER B 1 9 ? 15.281 13.742 -30.109 1 23.72 9 SER B CA 1
ATOM 3078 C C . SER B 1 9 ? 14.156 12.859 -29.562 1 23.72 9 SER B C 1
ATOM 3080 O O . SER B 1 9 ? 14.367 11.68 -29.281 1 23.72 9 SER B O 1
ATOM 3082 N N . ILE B 1 10 ? 13.391 13.328 -28.781 1 25.31 10 ILE B N 1
ATOM 3083 C CA . ILE B 1 10 ? 12.195 12.688 -28.266 1 25.31 10 ILE B CA 1
ATOM 3084 C C . ILE B 1 10 ? 11.273 12.289 -29.406 1 25.31 10 ILE B C 1
ATOM 3086 O O . ILE B 1 10 ? 10.781 13.141 -30.141 1 25.31 10 ILE B O 1
ATOM 3090 N N . ARG B 1 11 ? 11.586 11.18 -30.125 1 24.44 11 ARG B N 1
ATOM 3091 C CA . ARG B 1 11 ? 10.75 10.688 -31.203 1 24.44 11 ARG B CA 1
ATOM 3092 C C . ARG B 1 11 ? 9.273 10.727 -30.828 1 24.44 11 ARG B C 1
ATOM 3094 O O . ARG B 1 11 ? 8.906 10.375 -29.719 1 24.44 11 ARG B O 1
ATOM 3101 N N . ARG B 1 12 ? 8.477 11.547 -31.531 1 27.09 12 ARG B N 1
ATOM 3102 C CA . ARG B 1 12 ? 7.02 11.547 -31.641 1 27.09 12 ARG B CA 1
ATOM 3103 C C . ARG B 1 12 ? 6.473 10.125 -31.75 1 27.09 12 ARG B C 1
ATOM 3105 O O . ARG B 1 12 ? 6.711 9.438 -32.75 1 27.09 12 ARG B O 1
ATOM 3112 N N . ILE B 1 13 ? 6.547 9.367 -30.828 1 26.92 13 ILE B N 1
ATOM 3113 C CA . ILE B 1 13 ? 5.973 8.039 -30.984 1 26.92 13 ILE B CA 1
ATOM 3114 C C . ILE B 1 13 ? 4.508 8.156 -31.391 1 26.92 13 ILE B C 1
ATOM 3116 O O . ILE B 1 13 ? 3.717 8.812 -30.703 1 26.92 13 ILE B O 1
ATOM 3120 N N . ASP B 1 14 ? 4.191 7.98 -32.719 1 25.55 14 ASP B N 1
ATOM 3121 C CA . ASP B 1 14 ? 2.918 7.945 -33.438 1 25.55 14 ASP B CA 1
ATOM 3122 C C . ASP B 1 14 ? 1.904 7.062 -32.719 1 25.55 14 ASP B C 1
ATOM 3124 O O . ASP B 1 14 ? 2.262 6.02 -32.156 1 25.55 14 ASP B O 1
ATOM 3128 N N . ALA B 1 15 ? 0.783 7.637 -32.375 1 29.42 15 ALA B N 1
ATOM 3129 C CA . ALA B 1 15 ? -0.439 7.012 -31.875 1 29.42 15 ALA B CA 1
ATOM 3130 C C . ALA B 1 15 ? -0.718 5.699 -32.625 1 29.42 15 ALA B C 1
ATOM 3132 O O . ALA B 1 15 ? -1.569 4.914 -32.188 1 29.42 15 ALA B O 1
ATOM 3133 N N . SER B 1 16 ? -0.139 5.543 -33.875 1 28.22 16 SER B N 1
ATOM 3134 C CA . SER B 1 16 ? -0.426 4.371 -34.688 1 28.22 16 SER B CA 1
ATOM 3135 C C . SER B 1 16 ? 0.034 3.088 -34 1 28.22 16 SER B C 1
ATOM 3137 O O . SER B 1 16 ? -0.403 1.993 -34.375 1 28.22 16 SER B O 1
ATOM 3139 N N . GLN B 1 17 ? 1.014 3.217 -33.219 1 29.45 17 GLN B N 1
ATOM 3140 C CA . GLN B 1 17 ? 1.506 1.962 -32.656 1 29.45 17 GLN B CA 1
ATOM 3141 C C . GLN B 1 17 ? 0.53 1.397 -31.625 1 29.45 17 GLN B C 1
ATOM 3143 O O . GLN B 1 17 ? 0.656 0.243 -31.219 1 29.45 17 GLN B O 1
ATOM 3148 N N . LEU B 1 18 ? -0.273 2.273 -31.125 1 30.16 18 LEU B N 1
ATOM 3149 C CA . LEU B 1 18 ? -1.271 1.747 -30.203 1 30.16 18 LEU B CA 1
ATOM 3150 C C . LEU B 1 18 ? -2.25 0.827 -30.922 1 30.16 18 LEU B C 1
ATOM 3152 O O . LEU B 1 18 ? -2.902 -0.01 -30.297 1 30.16 18 LEU B O 1
ATOM 3156 N N . LEU B 1 19 ? -2.381 1.014 -32.344 1 28.81 19 LEU B N 1
ATOM 3157 C CA . LEU B 1 19 ? -3.336 0.254 -33.156 1 28.81 19 LEU B CA 1
ATOM 3158 C C . LEU B 1 19 ? -2.867 -1.185 -33.344 1 28.81 19 LEU B C 1
ATOM 3160 O O . LEU B 1 19 ? -3.598 -2.014 -33.875 1 28.81 19 LEU B O 1
ATOM 3164 N N . TYR B 1 20 ? -1.555 -1.342 -33.312 1 29.75 20 TYR B N 1
ATOM 3165 C CA . TYR B 1 20 ? -1.134 -2.676 -33.719 1 29.75 20 TYR B CA 1
ATOM 3166 C C . TYR B 1 20 ? -1.789 -3.746 -32.844 1 29.75 20 TYR B C 1
ATOM 3168 O O . TYR B 1 20 ? -1.846 -4.918 -33.25 1 29.75 20 TYR B O 1
ATOM 3176 N N . TYR B 1 21 ? -2.027 -3.377 -31.656 1 28.23 21 TYR B N 1
ATOM 3177 C CA . TYR B 1 21 ? -2.529 -4.531 -30.922 1 28.23 21 TYR B CA 1
ATOM 3178 C C . TYR B 1 21 ? -3.943 -4.887 -31.359 1 28.23 21 TYR B C 1
ATOM 3180 O O . TYR B 1 21 ? -4.453 -5.961 -31.031 1 28.23 21 TYR B O 1
ATOM 3188 N N . SER B 1 22 ? -4.613 -3.846 -32.031 1 27.25 22 SER B N 1
ATOM 3189 C CA . SER B 1 22 ? -6.039 -4.141 -32.125 1 27.25 22 SER B CA 1
ATOM 3190 C C . SER B 1 22 ? -6.348 -4.965 -33.375 1 27.25 22 SER B C 1
ATOM 3192 O O . SER B 1 22 ? -7.477 -5.426 -33.562 1 27.25 22 SER B O 1
ATOM 3194 N N . THR B 1 23 ? -5.543 -4.824 -34.438 1 27.73 23 THR B N 1
ATOM 3195 C CA . THR B 1 23 ? -6.23 -5.16 -35.688 1 27.73 23 THR B CA 1
ATOM 3196 C C . THR B 1 23 ? -6.312 -6.672 -35.844 1 27.73 23 THR B C 1
ATOM 3198 O O . THR B 1 23 ? -6.656 -7.16 -36.938 1 27.73 23 THR B O 1
ATOM 3201 N N . GLU B 1 24 ? -5.621 -7.461 -35.219 1 24.11 24 GLU B N 1
ATOM 3202 C CA . GLU B 1 24 ? -5.926 -8.742 -35.844 1 24.11 24 GLU B CA 1
ATOM 3203 C C . GLU B 1 24 ? -7.434 -8.984 -35.906 1 24.11 24 GLU B C 1
ATOM 3205 O O . GLU B 1 24 ? -8.125 -8.859 -34.906 1 24.11 24 GLU B O 1
ATOM 3210 N N . LYS B 1 25 ? -8.086 -8.758 -37.031 1 26.31 25 LYS B N 1
ATOM 3211 C CA . LYS B 1 25 ? -9.43 -9.211 -37.406 1 26.31 25 LYS B CA 1
ATOM 3212 C C . LYS B 1 25 ? -9.711 -10.586 -36.812 1 26.31 25 LYS B C 1
ATOM 3214 O O . LYS B 1 25 ? -9.039 -11.562 -37.125 1 26.31 25 LYS B O 1
ATOM 3219 N N . GLY B 1 26 ? -10.109 -10.625 -35.5 1 23.86 26 GLY B N 1
ATOM 3220 C CA . GLY B 1 26 ? -10.586 -11.82 -34.844 1 23.86 26 GLY B CA 1
ATOM 3221 C C . GLY B 1 26 ? -11.57 -12.617 -35.656 1 23.86 26 GLY B C 1
ATOM 3222 O O . GLY B 1 26 ? -12.602 -12.094 -36.094 1 23.86 26 GLY B O 1
ATOM 3223 N N . SER B 1 27 ? -11.086 -13.328 -36.75 1 24.58 27 SER B N 1
ATOM 3224 C CA . SER B 1 27 ? -12.031 -14.344 -37.219 1 24.58 27 SER B CA 1
ATOM 3225 C C . SER B 1 27 ? -12.844 -14.906 -36.062 1 24.58 27 SER B C 1
ATOM 3227 O O . SER B 1 27 ? -12.312 -15.125 -34.969 1 24.58 27 SER B O 1
ATOM 3229 N N . LYS B 1 28 ? -14.164 -14.609 -36.094 1 26.58 28 LYS B N 1
ATOM 3230 C CA . LYS B 1 28 ? -15.211 -15.062 -35.156 1 26.58 28 LYS B CA 1
ATOM 3231 C C . LYS B 1 28 ? -15.062 -16.547 -34.844 1 26.58 28 LYS B C 1
ATOM 3233 O O . LYS B 1 28 ? -16.031 -17.203 -34.438 1 26.58 28 LYS B O 1
ATOM 3238 N N . GLU B 1 29 ? -13.977 -17.141 -35.438 1 23.3 29 GLU B N 1
ATOM 3239 C CA . GLU B 1 29 ? -14.164 -18.516 -35 1 23.3 29 GLU B CA 1
ATOM 3240 C C . GLU B 1 29 ? -14.078 -18.609 -33.469 1 23.3 29 GLU B C 1
ATOM 3242 O O . GLU B 1 29 ? -13.094 -18.188 -32.875 1 23.3 29 GLU B O 1
ATOM 3247 N N . SER B 1 30 ? -15.156 -18.453 -32.812 1 25.94 30 SER B N 1
ATOM 3248 C CA . SER B 1 30 ? -15.445 -18.75 -31.406 1 25.94 30 SER B CA 1
ATOM 3249 C C . SER B 1 30 ? -14.68 -19.984 -30.938 1 25.94 30 SER B C 1
ATOM 3251 O O . SER B 1 30 ? -15.156 -21.125 -31.094 1 25.94 30 SER B O 1
ATOM 3253 N N . LYS B 1 31 ? -13.469 -20.188 -31.391 1 23.94 31 LYS B N 1
ATOM 3254 C CA . LYS B 1 31 ? -13.023 -21.391 -30.688 1 23.94 31 LYS B CA 1
ATOM 3255 C C . LYS B 1 31 ? -13.133 -21.203 -29.172 1 23.94 31 LYS B C 1
ATOM 3257 O O . LYS B 1 31 ? -12.734 -20.156 -28.641 1 23.94 31 LYS B O 1
ATOM 3262 N N . LYS B 1 32 ? -14.016 -21.891 -28.625 1 25.61 32 LYS B N 1
ATOM 3263 C CA . LYS B 1 32 ? -14.203 -22.141 -27.203 1 25.61 32 LYS B CA 1
ATOM 3264 C C . LYS B 1 32 ? -12.867 -22.172 -26.469 1 25.61 32 LYS B C 1
ATOM 3266 O O . LYS B 1 32 ? -11.984 -22.969 -26.812 1 25.61 32 LYS B O 1
ATOM 3271 N N . CYS B 1 33 ? -12.312 -20.906 -26.078 1 26.56 33 CYS B N 1
ATOM 3272 C CA . CYS B 1 33 ? -11.227 -20.906 -25.109 1 26.56 33 CYS B CA 1
ATOM 3273 C C . CYS B 1 33 ? -11.25 -22.172 -24.266 1 26.56 33 CYS B C 1
ATOM 3275 O O . CYS B 1 33 ? -12.266 -22.484 -23.641 1 26.56 33 CYS B O 1
ATOM 3277 N N . SER B 1 34 ? -10.547 -23.094 -24.688 1 26.16 34 SER B N 1
ATOM 3278 C CA . SER B 1 34 ? -10.422 -24.281 -23.859 1 26.16 34 SER B CA 1
ATOM 3279 C C . SER B 1 34 ? -10.414 -23.938 -22.375 1 26.16 34 SER B C 1
ATOM 3281 O O . SER B 1 34 ? -9.719 -23 -21.969 1 26.16 34 SER B O 1
ATOM 3283 N N . ASP B 1 35 ? -11.477 -24.188 -21.703 1 29.34 35 ASP B N 1
ATOM 3284 C CA . ASP B 1 35 ? -11.82 -24.109 -20.281 1 29.34 35 ASP B CA 1
ATOM 3285 C C . ASP B 1 35 ? -10.625 -24.484 -19.406 1 29.34 35 ASP B C 1
ATOM 3287 O O . ASP B 1 35 ? -10.312 -25.672 -19.266 1 29.34 35 ASP B O 1
ATOM 3291 N N . LEU B 1 36 ? -9.586 -23.797 -19.531 1 28.66 36 LEU B N 1
ATOM 3292 C CA . LEU B 1 36 ? -8.586 -24.109 -18.5 1 28.66 36 LEU B CA 1
ATOM 3293 C C . LEU B 1 36 ? -9.203 -24.047 -17.109 1 28.66 36 LEU B C 1
ATOM 3295 O O . LEU B 1 36 ? -9.75 -23.016 -16.719 1 28.66 36 LEU B O 1
ATOM 3299 N N . LYS B 1 37 ? -9.547 -25.078 -16.641 1 31.03 37 LYS B N 1
ATOM 3300 C CA . LYS B 1 37 ? -10.078 -25.25 -15.281 1 31.03 37 LYS B CA 1
ATOM 3301 C C . LYS B 1 37 ? -9.203 -24.547 -14.258 1 31.03 37 LYS B C 1
ATOM 3303 O O . LYS B 1 37 ? -7.973 -24.641 -14.305 1 31.03 37 LYS B O 1
ATOM 3308 N N . ALA B 1 38 ? -9.773 -23.5 -13.719 1 34.91 38 ALA B N 1
ATOM 3309 C CA . ALA B 1 38 ? -9.141 -22.891 -12.555 1 34.91 38 ALA B CA 1
ATOM 3310 C C . ALA B 1 38 ? -8.688 -23.938 -11.547 1 34.91 38 ALA B C 1
ATOM 3312 O O . ALA B 1 38 ? -9.477 -24.812 -11.156 1 34.91 38 ALA B O 1
ATOM 3313 N N . ILE B 1 39 ? -7.449 -24.266 -11.469 1 30.78 39 ILE B N 1
ATOM 3314 C CA . ILE B 1 39 ? -6.895 -25.281 -10.57 1 30.78 39 ILE B CA 1
ATOM 3315 C C . ILE B 1 39 ? -7.34 -24.984 -9.141 1 30.78 39 ILE B C 1
ATOM 3317 O O . ILE B 1 39 ? -7.125 -23.891 -8.625 1 30.78 39 ILE B O 1
ATOM 3321 N N . ALA B 1 40 ? -8.25 -25.766 -8.695 1 34.41 40 ALA B N 1
ATOM 3322 C CA . ALA B 1 40 ? -8.633 -25.781 -7.289 1 34.41 40 ALA B CA 1
ATOM 3323 C C . ALA B 1 40 ? -7.426 -26 -6.387 1 34.41 40 ALA B C 1
ATOM 3325 O O . ALA B 1 40 ? -6.68 -26.969 -6.559 1 34.41 40 ALA B O 1
ATOM 3326 N N . VAL B 1 41 ? -6.98 -25.047 -5.84 1 33.22 41 VAL B N 1
ATOM 3327 C CA . VAL B 1 41 ? -6.004 -25.297 -4.793 1 33.22 41 VAL B CA 1
ATOM 3328 C C . VAL B 1 41 ? -6.684 -25.984 -3.609 1 33.22 41 VAL B C 1
ATOM 3330 O O . VAL B 1 41 ? -7.508 -25.375 -2.924 1 33.22 41 VAL B O 1
ATOM 3333 N N . PRO B 1 42 ? -6.836 -27.234 -3.623 1 34.44 42 PRO B N 1
ATOM 3334 C CA . PRO B 1 42 ? -7.539 -27.891 -2.518 1 34.44 42 PRO B CA 1
ATOM 3335 C C . PRO B 1 42 ? -6.91 -27.594 -1.158 1 34.44 42 PRO B C 1
ATOM 3337 O O . PRO B 1 42 ? -5.707 -27.344 -1.071 1 34.44 42 PRO B O 1
ATOM 3340 N N . LYS B 1 43 ? -7.715 -27.328 -0.208 1 37.47 43 LYS B N 1
ATOM 3341 C CA . LYS B 1 43 ? -7.25 -27.312 1.176 1 37.47 43 LYS B CA 1
ATOM 3342 C C . LYS B 1 43 ? -6.578 -28.641 1.529 1 37.47 43 LYS B C 1
ATOM 3344 O O . LYS B 1 43 ? -7 -29.703 1.066 1 37.47 43 LYS B O 1
ATOM 3349 N N . PRO B 1 44 ? -5.418 -28.578 2.195 1 33.16 44 PRO B N 1
ATOM 3350 C CA . PRO B 1 44 ? -4.719 -29.812 2.547 1 33.16 44 PRO B CA 1
ATOM 3351 C C . PRO B 1 44 ? -5.613 -30.812 3.275 1 33.16 44 PRO B C 1
ATOM 3353 O O . PRO B 1 44 ? -6.285 -30.453 4.246 1 33.16 44 PRO B O 1
ATOM 3356 N N . ASP B 1 45 ? -6.207 -31.75 2.668 1 33.88 45 ASP B N 1
ATOM 3357 C CA . ASP B 1 45 ? -6.809 -32.844 3.447 1 33.88 45 ASP B CA 1
ATOM 3358 C C . ASP B 1 45 ? -5.77 -33.5 4.34 1 33.88 45 ASP B C 1
ATOM 3360 O O . ASP B 1 45 ? -4.648 -33.781 3.906 1 33.88 45 ASP B O 1
ATOM 3364 N N . LYS B 1 46 ? -5.938 -33.469 5.617 1 40 46 LYS B N 1
ATOM 3365 C CA . LYS B 1 46 ? -5.133 -34.125 6.637 1 40 46 LYS B CA 1
ATOM 3366 C C . LYS B 1 46 ? -4.859 -35.594 6.258 1 40 46 LYS B C 1
ATOM 3368 O O . LYS B 1 46 ? -4.484 -36.406 7.109 1 40 46 LYS B O 1
ATOM 3373 N N . LYS B 1 47 ? -5.32 -36.062 5.16 1 37.25 47 LYS B N 1
ATOM 3374 C CA . LYS B 1 47 ? -5.152 -37.531 5.137 1 37.25 47 LYS B CA 1
ATOM 3375 C C . LYS B 1 47 ? -3.729 -37.906 4.738 1 37.25 47 LYS B C 1
ATOM 3377 O O . LYS B 1 47 ? -3.125 -37.25 3.875 1 37.25 47 LYS B O 1
ATOM 3382 N N . LYS B 1 48 ? -3.027 -38.844 5.434 1 40.75 48 LYS B N 1
ATOM 3383 C CA . LYS B 1 48 ? -1.701 -39.469 5.336 1 40.75 48 LYS B CA 1
ATOM 3384 C C . LYS B 1 48 ? -1.394 -39.875 3.9 1 40.75 48 LYS B C 1
ATOM 3386 O O . LYS B 1 48 ? -2.201 -40.562 3.26 1 40.75 48 LYS B O 1
ATOM 3391 N N . PRO B 1 49 ? -0.486 -39.219 3.264 1 39.84 49 PRO B N 1
ATOM 3392 C CA . PRO B 1 49 ? -0.124 -39.594 1.892 1 39.84 49 PRO B CA 1
ATOM 3393 C C . PRO B 1 49 ? 0.169 -41.094 1.731 1 39.84 49 PRO B C 1
ATOM 3395 O O . PRO B 1 49 ? 0.829 -41.688 2.584 1 39.84 49 PRO B O 1
ATOM 3398 N N . GLN B 1 50 ? -0.718 -41.875 1.14 1 35.38 50 GLN B N 1
ATOM 3399 C CA . GLN B 1 50 ? -0.482 -43.281 0.845 1 35.38 50 GLN B CA 1
ATOM 3400 C C . GLN B 1 50 ? 0.708 -43.438 -0.095 1 35.38 50 GLN B C 1
ATOM 3402 O O . GLN B 1 50 ? 0.915 -42.625 -0.999 1 35.38 50 GLN B O 1
ATOM 3407 N N . LYS B 1 51 ? 1.642 -44.312 0.092 1 39.78 51 LYS B N 1
ATOM 3408 C CA . LYS B 1 51 ? 2.875 -44.719 -0.581 1 39.78 51 LYS B CA 1
ATOM 3409 C C . LYS B 1 51 ? 2.6 -45.156 -2.018 1 39.78 51 LYS B C 1
ATOM 3411 O O . LYS B 1 51 ? 2.068 -46.25 -2.25 1 39.78 51 LYS B O 1
ATOM 3416 N N . LYS B 1 52 ? 2.271 -44.375 -3.074 1 45.03 52 LYS B N 1
ATOM 3417 C CA . LYS B 1 52 ? 2.023 -45 -4.375 1 45.03 52 LYS B CA 1
ATOM 3418 C C . LYS B 1 52 ? 3.332 -45.406 -5.051 1 45.03 52 LYS B C 1
ATOM 3420 O O . LYS B 1 52 ? 4.387 -44.844 -4.754 1 45.03 52 LYS B O 1
ATOM 3425 N N . GLU B 1 53 ? 3.355 -46.469 -5.918 1 40.56 53 GLU B N 1
ATOM 3426 C CA . GLU B 1 53 ? 4.316 -47.156 -6.781 1 40.56 53 GLU B CA 1
ATOM 3427 C C . GLU B 1 53 ? 4.906 -46.188 -7.812 1 40.56 53 GLU B C 1
ATOM 3429 O O . GLU B 1 53 ? 4.254 -45.25 -8.227 1 40.56 53 GLU B O 1
ATOM 3434 N N . PRO B 1 54 ? 6.234 -46.219 -8.164 1 44.34 54 PRO B N 1
ATOM 3435 C CA . PRO B 1 54 ? 6.918 -45.344 -9.141 1 44.34 54 PRO B CA 1
ATOM 3436 C C . PRO B 1 54 ? 6.238 -45.375 -10.508 1 44.34 54 PRO B C 1
ATOM 3438 O O . PRO B 1 54 ? 5.828 -46.438 -10.992 1 44.34 54 PRO B O 1
ATOM 3441 N N . PRO B 1 55 ? 5.668 -44.281 -11.055 1 45.09 55 PRO B N 1
ATOM 3442 C CA . PRO B 1 55 ? 4.988 -44.25 -12.352 1 45.09 55 PRO B CA 1
ATOM 3443 C C . PRO B 1 55 ? 5.855 -44.812 -13.484 1 45.09 55 PRO B C 1
ATOM 3445 O O . PRO B 1 55 ? 7.086 -44.719 -13.422 1 45.09 55 PRO B O 1
ATOM 3448 N N . LYS B 1 56 ? 5.441 -45.594 -14.367 1 46.12 56 LYS B N 1
ATOM 3449 C CA . LYS B 1 56 ? 6.059 -46.094 -15.602 1 46.12 56 LYS B CA 1
ATOM 3450 C C . LYS B 1 56 ? 6.469 -44.906 -16.5 1 46.12 56 LYS B C 1
ATOM 3452 O O . LYS B 1 56 ? 5.891 -43.812 -16.422 1 46.12 56 LYS B O 1
ATOM 3457 N N . SER B 1 57 ? 7.676 -44.906 -17.328 1 48.38 57 SER B N 1
ATOM 3458 C CA . SER B 1 57 ? 8.398 -44.031 -18.219 1 48.38 57 SER B CA 1
ATOM 3459 C C . SER B 1 57 ? 7.438 -43.219 -19.094 1 48.38 57 SER B C 1
ATOM 3461 O O . SER B 1 57 ? 7.664 -42.031 -19.359 1 48.38 57 SER B O 1
ATOM 3463 N N . LYS B 1 58 ? 6.484 -43.75 -19.797 1 53.06 58 LYS B N 1
ATOM 3464 C CA . LYS B 1 58 ? 5.656 -43.156 -20.859 1 53.06 58 LYS B CA 1
ATOM 3465 C C . LYS B 1 58 ? 4.766 -42.062 -20.312 1 53.06 58 LYS B C 1
ATOM 3467 O O . LYS B 1 58 ? 4.191 -41.281 -21.094 1 53.06 58 LYS B O 1
ATOM 3472 N N . ASP B 1 59 ? 4.625 -41.844 -19 1 63.34 59 ASP B N 1
ATOM 3473 C CA . ASP B 1 59 ? 3.562 -41.031 -18.422 1 63.34 59 ASP B CA 1
ATOM 3474 C C . ASP B 1 59 ? 4.129 -39.781 -17.75 1 63.34 59 ASP B C 1
ATOM 3476 O O . ASP B 1 59 ? 3.453 -39.125 -16.953 1 63.34 59 ASP B O 1
ATOM 3480 N N . GLN B 1 60 ? 5.375 -39.344 -18.203 1 79.12 60 GLN B N 1
ATOM 3481 C CA . GLN B 1 60 ? 5.938 -38.156 -17.547 1 79.12 60 GLN B CA 1
ATOM 3482 C C . GLN B 1 60 ? 5.402 -36.875 -18.156 1 79.12 60 GLN B C 1
ATOM 3484 O O . GLN B 1 60 ? 5.266 -36.781 -19.391 1 79.12 60 GLN B O 1
ATOM 3489 N N . LYS B 1 61 ? 5.059 -35.969 -17.312 1 91.19 61 LYS B N 1
ATOM 3490 C CA . LYS B 1 61 ? 4.59 -34.656 -17.719 1 91.19 61 LYS B CA 1
ATOM 3491 C C . LYS B 1 61 ? 5.762 -33.75 -18.031 1 91.19 61 LYS B C 1
ATOM 3493 O O . LYS B 1 61 ? 6.727 -33.656 -17.266 1 91.19 61 LYS B O 1
ATOM 3498 N N . ARG B 1 62 ? 5.766 -33.156 -19.172 1 95.88 62 ARG B N 1
ATOM 3499 C CA . ARG B 1 62 ? 6.816 -32.219 -19.547 1 95.88 62 ARG B CA 1
ATOM 3500 C C . ARG B 1 62 ? 6.551 -30.828 -18.969 1 95.88 62 ARG B C 1
ATOM 3502 O O . ARG B 1 62 ? 5.43 -30.312 -19.031 1 95.88 62 ARG B O 1
ATOM 3509 N N . VAL B 1 63 ? 7.555 -30.234 -18.375 1 98.12 63 VAL B N 1
ATOM 3510 C CA . VAL B 1 63 ? 7.441 -28.906 -17.766 1 98.12 63 VAL B CA 1
ATOM 3511 C C . VAL B 1 63 ? 8.609 -28.031 -18.203 1 98.12 63 VAL B C 1
ATOM 3513 O O . VAL B 1 63 ? 9.758 -28.484 -18.234 1 98.12 63 VAL B O 1
ATOM 3516 N N . THR B 1 64 ? 8.328 -26.797 -18.609 1 98.38 64 THR B N 1
ATOM 3517 C CA . THR B 1 64 ? 9.367 -25.844 -18.953 1 98.38 64 THR B CA 1
ATOM 3518 C C . THR B 1 64 ? 9.953 -25.203 -17.703 1 98.38 64 THR B C 1
ATOM 3520 O O . THR B 1 64 ? 9.219 -24.656 -16.875 1 98.38 64 THR B O 1
ATOM 3523 N N . LEU B 1 65 ? 11.258 -25.312 -17.531 1 98.56 65 LEU B N 1
ATOM 3524 C CA . LEU B 1 65 ? 11.961 -24.688 -16.422 1 98.56 65 LEU B CA 1
ATOM 3525 C C . LEU B 1 65 ? 12.859 -23.562 -16.906 1 98.56 65 LEU B C 1
ATOM 3527 O O . LEU B 1 65 ? 13.758 -23.781 -17.734 1 98.56 65 LEU B O 1
ATOM 3531 N N . ILE B 1 66 ? 12.594 -22.344 -16.438 1 98.06 66 ILE B N 1
ATOM 3532 C CA . ILE B 1 66 ? 13.453 -21.203 -16.734 1 98.06 66 ILE B CA 1
ATOM 3533 C C . ILE B 1 66 ? 14.305 -20.891 -15.508 1 98.06 66 ILE B C 1
ATOM 3535 O O . ILE B 1 66 ? 13.781 -20.484 -14.461 1 98.06 66 ILE B O 1
ATOM 3539 N N . GLN B 1 67 ? 15.547 -21 -15.625 1 97.06 67 GLN B N 1
ATOM 3540 C CA . GLN B 1 67 ? 16.422 -20.797 -14.477 1 97.06 67 GLN B CA 1
ATOM 3541 C C . GLN B 1 67 ? 16.344 -19.359 -13.969 1 97.06 67 GLN B C 1
ATOM 3543 O O . GLN B 1 67 ? 16.297 -19.125 -12.758 1 97.06 67 GLN B O 1
ATOM 3548 N N . GLY B 1 68 ? 16.312 -18.422 -14.93 1 95.69 68 GLY B N 1
ATOM 3549 C CA . GLY B 1 68 ? 16.281 -17.016 -14.555 1 95.69 68 GLY B CA 1
ATOM 3550 C C . GLY B 1 68 ? 17.656 -16.453 -14.242 1 95.69 68 GLY B C 1
ATOM 3551 O O . GLY B 1 68 ? 18.656 -16.984 -14.711 1 95.69 68 GLY B O 1
ATOM 3552 N N . ASP B 1 69 ? 17.688 -15.359 -13.531 1 95.44 69 ASP B N 1
ATOM 3553 C CA . ASP B 1 69 ? 18.906 -14.594 -13.289 1 95.44 69 ASP B CA 1
ATOM 3554 C C . ASP B 1 69 ? 19.219 -14.508 -11.797 1 95.44 69 ASP B C 1
ATOM 3556 O O . ASP B 1 69 ? 18.359 -14.797 -10.961 1 95.44 69 ASP B O 1
ATOM 3560 N N . GLY B 1 70 ? 20.5 -14.133 -11.5 1 95.88 70 GLY B N 1
ATOM 3561 C CA . GLY B 1 70 ? 20.875 -13.93 -10.117 1 95.88 70 GLY B CA 1
ATOM 3562 C C . GLY B 1 70 ? 20.719 -15.172 -9.266 1 95.88 70 GLY B C 1
ATOM 3563 O O . GLY B 1 70 ? 21.297 -16.219 -9.562 1 95.88 70 GLY B O 1
ATOM 3564 N N . VAL B 1 71 ? 19.781 -15.078 -8.336 1 97.19 71 VAL B N 1
ATOM 3565 C CA . VAL B 1 71 ? 19.609 -16.172 -7.379 1 97.19 71 VAL B CA 1
ATOM 3566 C C . VAL B 1 71 ? 18.797 -17.297 -8.023 1 97.19 71 VAL B C 1
ATOM 3568 O O . VAL B 1 71 ? 18.469 -18.297 -7.371 1 97.19 71 VAL B O 1
ATOM 3571 N N . GLY B 1 72 ? 18.484 -17.141 -9.266 1 97.06 72 GLY B N 1
ATOM 3572 C CA . GLY B 1 72 ? 17.703 -18.141 -9.969 1 97.06 72 GLY B CA 1
ATOM 3573 C C . GLY B 1 72 ? 18.359 -19.516 -9.984 1 97.06 72 GLY B C 1
ATOM 3574 O O . GLY B 1 72 ? 17.672 -20.531 -9.914 1 97.06 72 GLY B O 1
ATOM 3575 N N . CYS B 1 73 ? 19.656 -19.547 -10.102 1 96.19 73 CYS B N 1
ATOM 3576 C CA . CYS B 1 73 ? 20.391 -20.812 -10.133 1 96.19 73 CYS B CA 1
ATOM 3577 C C . CYS B 1 73 ? 20.219 -21.578 -8.828 1 96.19 73 CYS B C 1
ATOM 3579 O O . CYS B 1 73 ? 19.906 -22.766 -8.844 1 96.19 73 CYS B O 1
ATOM 3581 N N . GLU B 1 74 ? 20.359 -20.891 -7.715 1 97.94 74 GLU B N 1
ATOM 3582 C CA . GLU B 1 74 ? 20.203 -21.531 -6.414 1 97.94 74 GLU B CA 1
ATOM 3583 C C . GLU B 1 74 ? 18.766 -22.016 -6.215 1 97.94 74 GLU B C 1
ATOM 3585 O O . GLU B 1 74 ? 18.547 -23.141 -5.738 1 97.94 74 GLU B O 1
ATOM 3590 N N . LEU B 1 75 ? 17.828 -21.219 -6.633 1 98.31 75 LEU B N 1
ATOM 3591 C CA . LEU B 1 75 ? 16.422 -21.547 -6.445 1 98.31 75 LEU B CA 1
ATOM 3592 C C . LEU B 1 75 ? 16.031 -22.766 -7.273 1 98.31 75 LEU B C 1
ATOM 3594 O O . LEU B 1 75 ? 15.375 -23.688 -6.773 1 98.31 75 LEU B O 1
ATOM 3598 N N . THR B 1 76 ? 16.469 -22.812 -8.531 1 97.81 76 THR B N 1
ATOM 3599 C CA . THR B 1 76 ? 16.047 -23.891 -9.414 1 97.81 76 THR B CA 1
ATOM 3600 C C . THR B 1 76 ? 16.812 -25.172 -9.094 1 97.81 76 THR B C 1
ATOM 3602 O O . THR B 1 76 ? 16.281 -26.281 -9.234 1 97.81 76 THR B O 1
ATOM 3605 N N . THR B 1 77 ? 18.016 -25.047 -8.633 1 97.62 77 THR B N 1
ATOM 3606 C CA . THR B 1 77 ? 18.766 -26.203 -8.164 1 97.62 77 THR B CA 1
ATOM 3607 C C . THR B 1 77 ? 18.078 -26.828 -6.949 1 97.62 77 THR B C 1
ATOM 3609 O O . THR B 1 77 ? 17.906 -28.047 -6.883 1 97.62 77 THR B O 1
ATOM 3612 N N . ALA B 1 78 ? 17.719 -25.969 -6.039 1 98.62 78 ALA B N 1
ATOM 3613 C CA . ALA B 1 78 ? 17 -26.438 -4.863 1 98.62 78 ALA B CA 1
ATOM 3614 C C . ALA B 1 78 ? 15.703 -27.141 -5.258 1 98.62 78 ALA B C 1
ATOM 3616 O O . ALA B 1 78 ? 15.375 -28.188 -4.707 1 98.62 78 ALA B O 1
ATOM 3617 N N . LEU B 1 79 ? 15.039 -26.531 -6.168 1 98.56 79 LEU B N 1
ATOM 3618 C CA . LEU B 1 79 ? 13.781 -27.094 -6.652 1 98.56 79 LEU B CA 1
ATOM 3619 C C . LEU B 1 79 ? 13.992 -28.516 -7.195 1 98.56 79 LEU B C 1
ATOM 3621 O O . LEU B 1 79 ? 13.234 -29.422 -6.859 1 98.56 79 LEU B O 1
ATOM 3625 N N . ARG B 1 80 ? 14.945 -28.703 -8 1 97.81 80 ARG B N 1
ATOM 3626 C CA . ARG B 1 80 ? 15.195 -30 -8.625 1 97.81 80 ARG B CA 1
ATOM 3627 C C . ARG B 1 80 ? 15.578 -31.047 -7.59 1 97.81 80 ARG B C 1
ATOM 3629 O O . ARG B 1 80 ? 15.211 -32.219 -7.715 1 97.81 80 ARG B O 1
ATOM 3636 N N . GLN B 1 81 ? 16.281 -30.625 -6.59 1 98.38 81 GLN B N 1
ATOM 3637 C CA . GLN B 1 81 ? 16.641 -31.547 -5.512 1 98.38 81 GLN B CA 1
ATOM 3638 C C . GLN B 1 81 ? 15.398 -32.031 -4.781 1 98.38 81 GLN B C 1
ATOM 3640 O O . GLN B 1 81 ? 15.273 -33.219 -4.484 1 98.38 81 GLN B O 1
ATOM 3645 N N . VAL B 1 82 ? 14.539 -31.141 -4.508 1 98.69 82 VAL B N 1
ATOM 3646 C CA . VAL B 1 82 ? 13.312 -31.5 -3.801 1 98.69 82 VAL B CA 1
ATOM 3647 C C . VAL B 1 82 ? 12.461 -32.406 -4.672 1 98.69 82 VAL B C 1
ATOM 3649 O O . VAL B 1 82 ? 11.852 -33.375 -4.168 1 98.69 82 VAL B O 1
ATOM 3652 N N . PHE B 1 83 ? 12.414 -32.156 -5.973 1 98.31 83 PHE B N 1
ATOM 3653 C CA . PHE B 1 83 ? 11.664 -33 -6.895 1 98.31 83 PHE B CA 1
ATOM 3654 C C . PHE B 1 83 ? 12.242 -34.406 -6.941 1 98.31 83 PHE B C 1
ATOM 3656 O O . PHE B 1 83 ? 11.492 -35.406 -7 1 98.31 83 PHE B O 1
ATOM 3663 N N . GLU B 1 84 ? 13.555 -34.5 -6.91 1 97.38 84 GLU B N 1
ATOM 3664 C CA . GLU B 1 84 ? 14.211 -35.781 -6.895 1 97.38 84 GLU B CA 1
ATOM 3665 C C . GLU B 1 84 ? 13.883 -36.562 -5.617 1 97.38 84 GLU B C 1
ATOM 3667 O O . GLU B 1 84 ? 13.562 -37.75 -5.664 1 97.38 84 GLU B O 1
ATOM 3672 N N . SER B 1 85 ? 13.961 -35.844 -4.574 1 97.75 85 SER B N 1
ATOM 3673 C CA . SER B 1 85 ? 13.672 -36.469 -3.287 1 97.75 85 SER B CA 1
ATOM 3674 C C . SER B 1 85 ? 12.234 -36.969 -3.219 1 97.75 85 SER B C 1
ATOM 3676 O O . SER B 1 85 ? 11.961 -38 -2.625 1 97.75 85 SER B O 1
ATOM 3678 N N . ALA B 1 86 ? 11.328 -36.219 -3.809 1 97.62 86 ALA B N 1
ATOM 3679 C CA . ALA B 1 86 ? 9.906 -36.562 -3.77 1 97.62 86 ALA B CA 1
ATOM 3680 C C . ALA B 1 86 ? 9.531 -37.5 -4.914 1 97.62 86 ALA B C 1
ATOM 3682 O O . ALA B 1 86 ? 8.359 -37.844 -5.074 1 97.62 86 ALA B O 1
ATOM 3683 N N . LYS B 1 87 ? 10.484 -37.875 -5.789 1 96.12 87 LYS B N 1
ATOM 3684 C CA . LYS B 1 87 ? 10.305 -38.781 -6.918 1 96.12 87 LYS B CA 1
ATOM 3685 C C . LYS B 1 87 ? 9.195 -38.281 -7.844 1 96.12 87 LYS B C 1
ATOM 3687 O O . LYS B 1 87 ? 8.312 -39.062 -8.219 1 96.12 87 LYS B O 1
ATOM 3692 N N . VAL B 1 88 ? 9.211 -37 -8.094 1 97.06 88 VAL B N 1
ATOM 3693 C CA . VAL B 1 88 ? 8.188 -36.406 -8.945 1 97.06 88 VAL B CA 1
ATOM 3694 C C . VAL B 1 88 ? 8.406 -36.844 -10.391 1 97.06 88 VAL B C 1
ATOM 3696 O O . VAL B 1 88 ? 9.508 -36.719 -10.93 1 97.06 88 VAL B O 1
ATOM 3699 N N . PRO B 1 89 ? 7.375 -37.344 -11.062 1 96.19 89 PRO B N 1
ATOM 3700 C CA . PRO B 1 89 ? 7.516 -37.812 -12.43 1 96.19 89 PRO B CA 1
ATOM 3701 C C . PRO B 1 89 ? 7.383 -36.719 -13.477 1 96.19 89 PRO B C 1
ATOM 3703 O O . PRO B 1 89 ? 6.449 -36.719 -14.281 1 96.19 89 PRO B O 1
ATOM 3706 N N . VAL B 1 90 ? 8.383 -35.812 -13.516 1 95.88 90 VAL B N 1
ATOM 3707 C CA . VAL B 1 90 ? 8.375 -34.719 -14.492 1 95.88 90 VAL B CA 1
ATOM 3708 C C . VAL B 1 90 ? 9.664 -34.75 -15.312 1 95.88 90 VAL B C 1
ATOM 3710 O O . VAL B 1 90 ? 10.734 -35.094 -14.789 1 95.88 90 VAL B O 1
ATOM 3713 N N . LYS B 1 91 ? 9.43 -34.5 -16.578 1 96.31 91 LYS B N 1
ATOM 3714 C CA . LYS B 1 91 ? 10.562 -34.25 -17.469 1 96.31 91 LYS B CA 1
ATOM 3715 C C . LYS B 1 91 ? 10.766 -32.75 -17.703 1 96.31 91 LYS B C 1
ATOM 3717 O O . LYS B 1 91 ? 9.891 -32.094 -18.25 1 96.31 91 LYS B O 1
ATOM 3722 N N . TRP B 1 92 ? 11.906 -32.281 -17.391 1 97.06 92 TRP B N 1
ATOM 3723 C CA . TRP B 1 92 ? 12.188 -30.859 -17.484 1 97.06 92 TRP B CA 1
ATOM 3724 C C . TRP B 1 92 ? 12.695 -30.5 -18.875 1 97.06 92 TRP B C 1
ATOM 3726 O O . TRP B 1 92 ? 13.508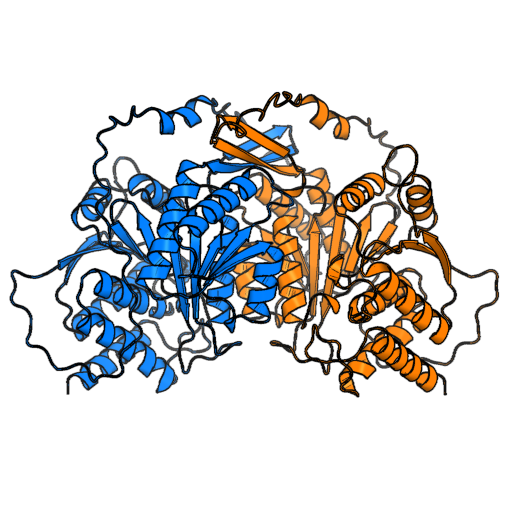 -31.219 -19.453 1 97.06 92 TRP B O 1
ATOM 3736 N N . GLU B 1 93 ? 12.195 -29.453 -19.375 1 97.56 93 GLU B N 1
ATOM 3737 C CA . GLU B 1 93 ? 12.852 -28.703 -20.438 1 97.56 93 GLU B CA 1
ATOM 3738 C C . GLU B 1 93 ? 13.469 -27.406 -19.875 1 97.56 93 GLU B C 1
ATOM 3740 O O . GLU B 1 93 ? 12.766 -26.422 -19.688 1 97.56 93 GLU B O 1
ATOM 3745 N N . VAL B 1 94 ? 14.758 -27.484 -19.75 1 97.12 94 VAL B N 1
ATOM 3746 C CA . VAL B 1 94 ? 15.43 -26.453 -18.969 1 97.12 94 VAL B CA 1
ATOM 3747 C C . VAL B 1 94 ? 15.984 -25.375 -19.891 1 97.12 94 VAL B C 1
ATOM 3749 O O . VAL B 1 94 ? 16.625 -25.672 -20.906 1 97.12 94 VAL B O 1
ATOM 3752 N N . PHE B 1 95 ? 15.703 -24.141 -19.562 1 97 95 PHE B N 1
ATOM 3753 C CA . PHE B 1 95 ? 16.266 -22.984 -20.219 1 97 95 PHE B CA 1
ATOM 3754 C C . PHE B 1 95 ? 17.141 -22.172 -19.266 1 97 95 PHE B C 1
ATOM 3756 O O . PHE B 1 95 ? 16.625 -21.406 -18.453 1 97 95 PHE B O 1
ATOM 3763 N N . VAL B 1 96 ? 18.453 -22.312 -19.438 1 93.62 96 VAL B N 1
ATOM 3764 C CA . VAL B 1 96 ? 19.406 -21.516 -18.672 1 93.62 96 VAL B CA 1
ATOM 3765 C C . VAL B 1 96 ? 19.594 -20.156 -19.344 1 93.62 96 VAL B C 1
ATOM 3767 O O . VAL B 1 96 ? 19.562 -19.125 -18.672 1 93.62 96 VAL B O 1
ATOM 3770 N N . ASP B 1 97 ? 19.859 -20.234 -20.594 1 88.56 97 ASP B N 1
ATOM 3771 C CA . ASP B 1 97 ? 19.875 -19.031 -21.422 1 88.56 97 ASP B CA 1
ATOM 3772 C C . ASP B 1 97 ? 18.547 -18.844 -22.156 1 88.56 97 ASP B C 1
ATOM 3774 O O . ASP B 1 97 ? 18.188 -19.656 -23 1 88.56 97 ASP B O 1
ATOM 3778 N N . TYR B 1 98 ? 17.828 -17.812 -21.766 1 90.12 98 TYR B N 1
ATOM 3779 C CA . TYR B 1 98 ? 16.516 -17.594 -22.375 1 90.12 98 TYR B CA 1
ATOM 3780 C C . TYR B 1 98 ? 16.562 -16.453 -23.391 1 90.12 98 TYR B C 1
ATOM 3782 O O . TYR B 1 98 ? 15.531 -16.031 -23.891 1 90.12 98 TYR B O 1
ATOM 3790 N N . LYS B 1 99 ? 17.75 -15.992 -23.641 1 89.56 99 LYS B N 1
ATOM 3791 C CA . LYS B 1 99 ? 17.953 -14.938 -24.625 1 89.56 99 LYS B CA 1
ATOM 3792 C C . LYS B 1 99 ? 18.344 -15.523 -25.984 1 89.56 99 LYS B C 1
ATOM 3794 O O . LYS B 1 99 ? 19.094 -16.5 -26.047 1 89.56 99 LYS B O 1
ATOM 3799 N N . ASP B 1 100 ? 17.781 -14.914 -26.938 1 86.62 100 ASP B N 1
ATOM 3800 C CA . ASP B 1 100 ? 18.234 -15.219 -28.281 1 86.62 100 ASP B CA 1
ATOM 3801 C C . ASP B 1 100 ? 19.547 -14.477 -28.594 1 86.62 100 ASP B C 1
ATOM 3803 O O . ASP B 1 100 ? 19.594 -13.25 -28.516 1 86.62 100 ASP B O 1
ATOM 3807 N N . CYS B 1 101 ? 20.484 -15.156 -29 1 82.06 101 CYS B N 1
ATOM 3808 C CA . CYS B 1 101 ? 21.812 -14.594 -29.188 1 82.06 101 CYS B CA 1
ATOM 3809 C C . CYS B 1 101 ? 21.844 -13.602 -30.344 1 82.06 101 CYS B C 1
ATOM 3811 O O . CYS B 1 101 ? 22.641 -12.664 -30.344 1 82.06 101 CYS B O 1
ATOM 3813 N N . GLU B 1 102 ? 21.031 -13.734 -31.234 1 83.81 102 GLU B N 1
ATOM 3814 C CA . GLU B 1 102 ? 21.047 -12.898 -32.438 1 83.81 102 GLU B CA 1
ATOM 3815 C C . GLU B 1 102 ? 20.25 -11.617 -32.219 1 83.81 102 GLU B C 1
ATOM 3817 O O . GLU B 1 102 ? 20.703 -10.531 -32.562 1 83.81 102 GLU B O 1
ATOM 3822 N N . THR B 1 103 ? 19.141 -11.656 -31.578 1 85.38 103 THR B N 1
ATOM 3823 C CA . THR B 1 103 ? 18.203 -10.531 -31.516 1 85.38 103 THR B CA 1
ATOM 3824 C C . THR B 1 103 ? 18.266 -9.867 -30.141 1 85.38 103 THR B C 1
ATOM 3826 O O . THR B 1 103 ? 17.75 -8.758 -29.969 1 85.38 103 THR B O 1
ATOM 3829 N N . ASN B 1 104 ? 18.891 -10.484 -29.188 1 84.5 104 ASN B N 1
ATOM 3830 C CA . ASN B 1 104 ? 18.922 -10.008 -27.812 1 84.5 104 ASN B CA 1
ATOM 3831 C C . ASN B 1 104 ? 17.516 -9.852 -27.25 1 84.5 104 ASN B C 1
ATOM 3833 O O . ASN B 1 104 ? 17.234 -8.891 -26.531 1 84.5 104 ASN B O 1
ATOM 3837 N N . LYS B 1 105 ? 16.656 -10.711 -27.781 1 91.62 105 LYS B N 1
ATOM 3838 C CA . LYS B 1 105 ? 15.273 -10.812 -27.312 1 91.62 105 LYS B CA 1
ATOM 3839 C C . LYS B 1 105 ? 15 -12.188 -26.703 1 91.62 105 LYS B C 1
ATOM 3841 O O . LYS B 1 105 ? 15.883 -13.047 -26.672 1 91.62 105 LYS B O 1
ATOM 3846 N N . ILE B 1 106 ? 13.852 -12.352 -26.125 1 94.12 106 ILE B N 1
ATOM 3847 C CA . ILE B 1 106 ? 13.469 -13.633 -25.547 1 94.12 106 ILE B CA 1
ATOM 3848 C C . ILE B 1 106 ? 13.531 -14.719 -26.609 1 94.12 106 ILE B C 1
ATOM 3850 O O . ILE B 1 106 ? 13.172 -14.484 -27.766 1 94.12 106 ILE B O 1
ATOM 3854 N N . SER B 1 107 ? 14.016 -15.852 -26.312 1 93.31 107 SER B N 1
ATOM 3855 C CA . SER B 1 107 ? 14.195 -16.953 -27.25 1 93.31 107 SER B CA 1
ATOM 3856 C C . SER B 1 107 ? 12.852 -17.484 -27.75 1 93.31 107 SER B C 1
ATOM 3858 O O . SER B 1 107 ? 12 -17.875 -26.953 1 93.31 107 SER B O 1
ATOM 3860 N N . PRO B 1 108 ? 12.695 -17.547 -29.047 1 93.38 108 PRO B N 1
ATOM 3861 C CA . PRO B 1 108 ? 11.477 -18.156 -29.578 1 93.38 108 PRO B CA 1
ATOM 3862 C C . PRO B 1 108 ? 11.312 -19.609 -29.125 1 93.38 108 PRO B C 1
ATOM 3864 O O . PRO B 1 108 ? 10.188 -20.094 -28.969 1 93.38 108 PRO B O 1
ATOM 3867 N N . LYS B 1 109 ? 12.414 -20.281 -28.938 1 95.06 109 LYS B N 1
ATOM 3868 C CA . LYS B 1 109 ? 12.375 -21.656 -28.484 1 95.06 109 LYS B CA 1
ATOM 3869 C C . LYS B 1 109 ? 11.727 -21.766 -27.094 1 95.06 109 LYS B C 1
ATOM 3871 O O . LYS B 1 109 ? 11.016 -22.734 -26.812 1 95.06 109 LYS B O 1
ATOM 3876 N N . LEU B 1 110 ? 12.062 -20.828 -26.297 1 96.69 110 LEU B N 1
ATOM 3877 C CA . LEU B 1 110 ? 11.461 -20.812 -24.969 1 96.69 110 LEU B CA 1
ATOM 3878 C C . LEU B 1 110 ? 9.953 -20.625 -25.047 1 96.69 110 LEU B C 1
ATOM 3880 O O . LEU B 1 110 ? 9.195 -21.328 -24.375 1 96.69 110 LEU B O 1
ATOM 3884 N N . VAL B 1 111 ? 9.562 -19.688 -25.875 1 96.19 111 VAL B N 1
ATOM 3885 C CA . VAL B 1 111 ? 8.141 -19.391 -26.016 1 96.19 111 VAL B CA 1
ATOM 3886 C C . VAL B 1 111 ? 7.418 -20.609 -26.594 1 96.19 111 VAL B C 1
ATOM 3888 O O . VAL B 1 111 ? 6.316 -20.938 -26.141 1 96.19 111 VAL B O 1
ATOM 3891 N N . GLU B 1 112 ? 8.016 -21.25 -27.5 1 96.62 112 GLU B N 1
ATOM 3892 C CA . GLU B 1 112 ? 7.453 -22.469 -28.094 1 96.62 112 GLU B CA 1
ATOM 3893 C C . GLU B 1 112 ? 7.328 -23.578 -27.047 1 96.62 112 GLU B C 1
ATOM 3895 O O . GLU B 1 112 ? 6.332 -24.297 -27.016 1 96.62 112 GLU B O 1
ATOM 3900 N N . SER B 1 113 ? 8.328 -23.719 -26.281 1 97.25 113 SER B N 1
ATOM 3901 C CA . SER B 1 113 ? 8.305 -24.703 -25.203 1 97.25 113 SER B CA 1
ATOM 3902 C C . SER B 1 113 ? 7.137 -24.453 -24.25 1 97.25 113 SER B C 1
ATOM 3904 O O . SER B 1 113 ? 6.402 -25.375 -23.906 1 97.25 113 SER B O 1
ATOM 3906 N N . LEU B 1 114 ? 6.98 -23.234 -23.859 1 97.69 114 LEU B N 1
ATOM 3907 C CA . LEU B 1 114 ? 5.922 -22.859 -22.938 1 97.69 114 LEU B CA 1
ATOM 3908 C C . LEU B 1 114 ? 4.547 -23.125 -23.547 1 97.69 114 LEU B C 1
ATOM 3910 O O . LEU B 1 114 ? 3.648 -23.625 -22.859 1 97.69 114 LEU B O 1
ATOM 3914 N N . LYS B 1 115 ? 4.402 -22.766 -24.812 1 96.75 115 LYS B N 1
ATOM 3915 C CA . LYS B 1 115 ? 3.119 -22.969 -25.484 1 96.75 115 LYS B CA 1
ATOM 3916 C C . LYS B 1 115 ? 2.809 -24.469 -25.625 1 96.75 115 LYS B C 1
ATOM 3918 O O . LYS B 1 115 ? 1.653 -24.875 -25.5 1 96.75 115 LYS B O 1
ATOM 3923 N N . ARG B 1 116 ? 3.809 -25.25 -25.891 1 97.06 116 ARG B N 1
ATOM 3924 C CA . ARG B 1 116 ? 3.643 -26.688 -26.047 1 97.06 116 ARG B CA 1
ATOM 3925 C C . ARG B 1 116 ? 3.332 -27.359 -24.719 1 97.06 116 ARG B C 1
ATOM 3927 O O . ARG B 1 116 ? 2.396 -28.156 -24.625 1 97.06 116 ARG B O 1
ATOM 3934 N N . ASN B 1 117 ? 4.047 -27.031 -23.688 1 97.12 117 ASN B N 1
ATOM 3935 C CA . ASN B 1 117 ? 3.928 -27.703 -22.391 1 97.12 117 ASN B CA 1
ATOM 3936 C C . ASN B 1 117 ? 2.787 -27.125 -21.562 1 97.12 117 ASN B C 1
ATOM 3938 O O . ASN B 1 117 ? 2.285 -27.781 -20.656 1 97.12 117 ASN B O 1
ATOM 3942 N N . LYS B 1 118 ? 2.463 -25.875 -21.766 1 97.38 118 LYS B N 1
ATOM 3943 C CA . LYS B 1 118 ? 1.358 -25.141 -21.141 1 97.38 118 LYS B CA 1
ATOM 3944 C C . LYS B 1 118 ? 1.628 -24.875 -19.672 1 97.38 118 LYS B C 1
ATOM 3946 O O . LYS B 1 118 ? 0.839 -24.203 -19 1 97.38 118 LYS B O 1
ATOM 3951 N N . VAL B 1 119 ? 2.684 -25.5 -19.156 1 97.94 119 VAL B N 1
ATOM 3952 C CA . VAL B 1 119 ? 3.068 -25.297 -17.766 1 97.94 119 VAL B CA 1
ATOM 3953 C C . VAL B 1 119 ? 4.566 -25.016 -17.672 1 97.94 119 VAL B C 1
ATOM 3955 O O . VAL B 1 119 ? 5.371 -25.672 -18.344 1 97.94 119 VAL B O 1
ATOM 3958 N N . GLY B 1 120 ? 4.895 -24.016 -16.953 1 98.38 120 GLY B N 1
ATOM 3959 C CA . GLY B 1 120 ? 6.289 -23.688 -16.688 1 98.38 120 GLY B CA 1
ATOM 3960 C C . GLY B 1 120 ? 6.523 -23.172 -15.281 1 98.38 120 GLY B C 1
ATOM 3961 O O . GLY B 1 120 ? 5.57 -22.844 -14.57 1 98.38 120 GLY B O 1
ATOM 3962 N N . ILE B 1 121 ? 7.73 -23.188 -14.867 1 98.69 121 ILE B N 1
ATOM 3963 C CA . ILE B 1 121 ? 8.164 -22.578 -13.617 1 98.69 121 ILE B CA 1
ATOM 3964 C C . ILE B 1 121 ? 9.484 -21.844 -13.828 1 98.69 121 ILE B C 1
ATOM 3966 O O . ILE B 1 121 ? 10.336 -22.281 -14.602 1 98.69 121 ILE B O 1
ATOM 3970 N N . LYS B 1 122 ? 9.562 -20.656 -13.211 1 98.31 122 LYS B N 1
ATOM 3971 C CA . LYS B 1 122 ? 10.727 -19.828 -13.516 1 98.31 122 LYS B CA 1
ATOM 3972 C C . LYS B 1 122 ? 11.328 -19.234 -12.25 1 98.31 122 LYS B C 1
ATOM 3974 O O . LYS B 1 122 ? 10.625 -19.031 -11.258 1 98.31 122 LYS B O 1
ATOM 3979 N N . GLY B 1 123 ? 12.672 -18.953 -12.289 1 97.5 123 GLY B N 1
ATOM 3980 C CA . GLY B 1 123 ? 13.32 -18.062 -11.344 1 97.5 123 GLY B CA 1
ATOM 3981 C C . GLY B 1 123 ? 13.172 -16.594 -11.703 1 97.5 123 GLY B C 1
ATOM 3982 O O . GLY B 1 123 ? 12.523 -16.25 -12.695 1 97.5 123 GLY B O 1
ATOM 3983 N N . PRO B 1 124 ? 13.734 -15.758 -10.836 1 96.69 124 PRO B N 1
ATOM 3984 C CA . PRO B 1 124 ? 13.68 -14.328 -11.141 1 96.69 124 PRO B CA 1
ATOM 3985 C C . PRO B 1 124 ? 14.367 -13.969 -12.453 1 96.69 124 PRO B C 1
ATOM 3987 O O . PRO B 1 124 ? 15.414 -14.539 -12.789 1 96.69 124 PRO B O 1
ATOM 3990 N N . MET B 1 125 ? 13.773 -13.055 -13.188 1 94.5 125 MET B N 1
ATOM 3991 C CA . MET B 1 125 ? 14.289 -12.688 -14.5 1 94.5 125 MET B CA 1
ATOM 3992 C C . MET B 1 125 ? 14.516 -11.18 -14.594 1 94.5 125 MET B C 1
ATOM 3994 O O . MET B 1 125 ? 13.82 -10.398 -13.945 1 94.5 125 MET B O 1
ATOM 3998 N N . ASP B 1 126 ? 15.43 -10.844 -15.43 1 91.38 126 ASP B N 1
ATOM 3999 C CA . ASP B 1 126 ? 15.625 -9.445 -15.781 1 91.38 126 ASP B CA 1
ATOM 4000 C C . ASP B 1 126 ? 14.32 -8.812 -16.266 1 91.38 126 ASP B C 1
ATOM 4002 O O . ASP B 1 126 ? 13.586 -9.414 -17.047 1 91.38 126 ASP B O 1
ATOM 4006 N N . PRO B 1 127 ? 14.086 -7.566 -15.812 1 85.69 127 PRO B N 1
ATOM 4007 C CA . PRO B 1 127 ? 12.789 -6.945 -16.094 1 85.69 127 PRO B CA 1
ATOM 4008 C C . PRO B 1 127 ? 12.523 -6.77 -17.578 1 85.69 127 PRO B C 1
ATOM 4010 O O . PRO B 1 127 ? 11.375 -6.836 -18.016 1 85.69 127 PRO B O 1
ATOM 4013 N N . VAL B 1 128 ? 13.531 -6.512 -18.344 1 86.31 128 VAL B N 1
ATOM 4014 C CA . VAL B 1 128 ? 13.367 -6.301 -19.781 1 86.31 128 VAL B CA 1
ATOM 4015 C C . VAL B 1 128 ? 12.883 -7.586 -20.453 1 86.31 128 VAL B C 1
ATOM 4017 O O . VAL B 1 128 ? 11.938 -7.57 -21.234 1 86.31 128 VAL B O 1
ATOM 4020 N N . PHE B 1 129 ? 13.469 -8.641 -20.094 1 91.62 129 PHE B N 1
ATOM 4021 C CA . PHE B 1 129 ? 13.109 -9.922 -20.688 1 91.62 129 PHE B CA 1
ATOM 4022 C C . PHE B 1 129 ? 11.797 -10.438 -20.109 1 91.62 129 PHE B C 1
ATOM 4024 O O . PHE B 1 129 ? 11.023 -11.094 -20.812 1 91.62 129 PHE B O 1
ATOM 4031 N N . LEU B 1 130 ? 11.602 -10.156 -18.828 1 92.19 130 LEU B N 1
ATOM 4032 C CA . LEU B 1 130 ? 10.32 -10.516 -18.25 1 92.19 130 LEU B CA 1
ATOM 4033 C C . LEU B 1 130 ? 9.172 -9.844 -18.984 1 92.19 130 LEU B C 1
ATOM 4035 O O . LEU B 1 130 ? 8.133 -10.469 -19.234 1 92.19 130 LEU B O 1
ATOM 4039 N N . LYS B 1 131 ? 9.367 -8.617 -19.281 1 88.62 131 LYS B N 1
ATOM 4040 C CA . LYS B 1 131 ? 8.359 -7.891 -20.047 1 88.62 131 LYS B CA 1
ATOM 4041 C C . LYS B 1 131 ? 8.117 -8.547 -21.406 1 88.62 131 LYS B C 1
ATOM 4043 O O . LYS B 1 131 ? 6.977 -8.664 -21.844 1 88.62 131 LYS B O 1
ATOM 4048 N N . GLN B 1 132 ? 9.172 -8.953 -22.062 1 91.94 132 GLN B N 1
ATOM 4049 C CA . GLN B 1 132 ? 9.062 -9.617 -23.359 1 91.94 132 GLN B CA 1
ATOM 4050 C C . GLN B 1 132 ? 8.344 -10.961 -23.234 1 91.94 132 GLN B C 1
ATOM 4052 O O . GLN B 1 132 ? 7.531 -11.32 -24.094 1 91.94 132 GLN B O 1
ATOM 4057 N N . LEU B 1 133 ? 8.664 -11.656 -22.188 1 94.69 133 LEU B N 1
ATOM 4058 C CA . LEU B 1 133 ? 8.016 -12.938 -21.953 1 94.69 133 LEU B CA 1
ATOM 4059 C C . LEU B 1 133 ? 6.52 -12.766 -21.734 1 94.69 133 LEU B C 1
ATOM 4061 O O . LEU B 1 133 ? 5.715 -13.539 -22.25 1 94.69 133 LEU B O 1
ATOM 4065 N N . ARG B 1 134 ? 6.176 -11.773 -20.906 1 92.69 134 ARG B N 1
ATOM 4066 C CA . ARG B 1 134 ? 4.77 -11.492 -20.625 1 92.69 134 ARG B CA 1
ATOM 4067 C C . ARG B 1 134 ? 4.008 -11.188 -21.906 1 92.69 134 ARG B C 1
ATOM 4069 O O . ARG B 1 134 ? 2.883 -11.664 -22.094 1 92.69 134 ARG B O 1
ATOM 4076 N N . LYS B 1 135 ? 4.641 -10.453 -22.75 1 90.25 135 LYS B N 1
ATOM 4077 C CA . LYS B 1 135 ? 4.02 -10.117 -24.031 1 90.25 135 LYS B CA 1
ATOM 4078 C C . LYS B 1 135 ? 3.926 -11.336 -24.938 1 90.25 135 LYS B C 1
ATOM 4080 O O . LYS B 1 135 ? 2.869 -11.617 -25.516 1 90.25 135 LYS B O 1
ATOM 4085 N N . ALA B 1 136 ? 5.008 -12.062 -25.078 1 93.25 136 ALA B N 1
ATOM 4086 C CA . ALA B 1 136 ? 5.094 -13.188 -26.016 1 93.25 136 ALA B CA 1
ATOM 4087 C C . ALA B 1 136 ? 4.156 -14.312 -25.594 1 93.25 136 ALA B C 1
ATOM 4089 O O . ALA B 1 136 ? 3.598 -15.008 -26.438 1 93.25 136 ALA B O 1
ATOM 4090 N N . PHE B 1 137 ? 4.016 -14.484 -24.297 1 95 137 PHE B N 1
ATOM 4091 C CA . PHE B 1 137 ? 3.191 -15.57 -23.781 1 95 137 PHE B CA 1
ATOM 4092 C C . PHE B 1 137 ? 1.835 -15.047 -23.328 1 95 137 PHE B C 1
ATOM 4094 O O . PHE B 1 137 ? 1.009 -15.812 -22.812 1 95 137 PHE B O 1
ATOM 4101 N N . ASP B 1 138 ? 1.569 -13.805 -23.391 1 94.06 138 ASP B N 1
ATOM 4102 C CA . ASP B 1 138 ? 0.333 -13.117 -23.016 1 94.06 138 ASP B CA 1
ATOM 4103 C C . ASP B 1 138 ? -0.022 -13.375 -21.562 1 94.06 138 ASP B C 1
ATOM 4105 O O . ASP B 1 138 ? -1.124 -13.836 -21.25 1 94.06 138 ASP B O 1
ATOM 4109 N N . LEU B 1 139 ? 0.967 -13.219 -20.797 1 96.06 139 LEU B N 1
ATOM 4110 C CA . LEU B 1 139 ? 0.73 -13.297 -19.359 1 96.06 139 LEU B CA 1
ATOM 4111 C C . LEU B 1 139 ? -0.012 -12.062 -18.859 1 96.06 139 LEU B C 1
ATOM 4113 O O . LEU B 1 139 ? 0.609 -11.047 -18.531 1 96.06 139 LEU B O 1
ATOM 4117 N N . TYR B 1 140 ? -1.331 -12.203 -18.578 1 96.38 140 TYR B N 1
ATOM 4118 C CA . TYR B 1 140 ? -2.115 -11 -18.359 1 96.38 140 TYR B CA 1
ATOM 4119 C C . TYR B 1 140 ? -2.41 -10.812 -16.875 1 96.38 140 TYR B C 1
ATOM 4121 O O . TYR B 1 140 ? -2.764 -9.711 -16.438 1 96.38 140 TYR B O 1
ATOM 4129 N N . ALA B 1 141 ? -2.271 -11.859 -16.109 1 98.06 141 ALA B N 1
ATOM 4130 C CA . ALA B 1 141 ? -2.553 -11.766 -14.68 1 98.06 141 ALA B CA 1
ATOM 4131 C C . ALA B 1 141 ? -1.517 -12.539 -13.867 1 98.06 141 ALA B C 1
ATOM 4133 O O . ALA B 1 141 ? -0.884 -13.461 -14.375 1 98.06 141 ALA B O 1
ATOM 4134 N N . PHE B 1 142 ? -1.286 -12.117 -12.719 1 98.25 142 PHE B N 1
ATOM 4135 C CA . PHE B 1 142 ? -0.449 -12.805 -11.742 1 98.25 142 PHE B CA 1
ATOM 4136 C C . PHE B 1 142 ? -1.24 -13.117 -10.477 1 98.25 142 PHE B C 1
ATOM 4138 O O . PHE B 1 142 ? -2.027 -12.289 -10.008 1 98.25 142 PHE B O 1
ATOM 4145 N N . VAL B 1 143 ? -1.054 -14.312 -9.969 1 98.75 143 VAL B N 1
ATOM 4146 C CA . VAL B 1 143 ? -1.726 -14.766 -8.758 1 98.75 143 VAL B CA 1
ATOM 4147 C C . VAL B 1 143 ? -0.694 -15.031 -7.66 1 98.75 143 VAL B C 1
ATOM 4149 O O . VAL B 1 143 ? 0.233 -15.82 -7.852 1 98.75 143 VAL B O 1
ATOM 4152 N N . ALA B 1 144 ? -0.798 -14.375 -6.57 1 98.69 144 ALA B N 1
ATOM 4153 C CA . ALA B 1 144 ? 0.004 -14.641 -5.379 1 98.69 144 ALA B CA 1
ATOM 4154 C C . ALA B 1 144 ? -0.838 -15.297 -4.289 1 98.69 144 ALA B C 1
ATOM 4156 O O . ALA B 1 144 ? -1.891 -14.781 -3.912 1 98.69 144 ALA B O 1
ATOM 4157 N N . VAL B 1 145 ? -0.412 -16.422 -3.803 1 98.31 145 VAL B N 1
ATOM 4158 C CA . VAL B 1 145 ? -1.132 -17.156 -2.76 1 98.31 145 VAL B CA 1
ATOM 4159 C C . VAL B 1 145 ? -0.451 -16.922 -1.411 1 98.31 145 VAL B C 1
ATOM 4161 O O . VAL B 1 145 ? 0.548 -17.578 -1.098 1 98.31 145 VAL B O 1
ATOM 4164 N N . CYS B 1 146 ? -1.029 -16.047 -0.612 1 97 146 CYS B N 1
ATOM 4165 C CA . CYS B 1 146 ? -0.419 -15.633 0.645 1 97 146 CYS B CA 1
ATOM 4166 C C . CYS B 1 146 ? -1.115 -16.281 1.832 1 97 146 CYS B C 1
ATOM 4168 O O . CYS B 1 146 ? -2.188 -15.844 2.248 1 97 146 CYS B O 1
ATOM 4170 N N . ARG B 1 147 ? -0.469 -17.234 2.348 1 95.31 147 ARG B N 1
ATOM 4171 C CA . ARG B 1 147 ? -0.982 -17.953 3.506 1 95.31 147 ARG B CA 1
ATOM 4172 C C . ARG B 1 147 ? 0.102 -18.141 4.562 1 95.31 147 ARG B C 1
ATOM 4174 O O . ARG B 1 147 ? 1.231 -18.516 4.246 1 95.31 147 ARG B O 1
ATOM 4181 N N . ASN B 1 148 ? -0.281 -17.875 5.77 1 93.81 148 ASN B N 1
ATOM 4182 C CA . ASN B 1 148 ? 0.673 -18.047 6.859 1 93.81 148 ASN B CA 1
ATOM 4183 C C . ASN B 1 148 ? 1.163 -19.5 6.938 1 93.81 148 ASN B C 1
ATOM 4185 O O . ASN B 1 148 ? 0.389 -20.438 6.727 1 93.81 148 ASN B O 1
ATOM 4189 N N . LEU B 1 149 ? 2.438 -19.641 7.145 1 92.62 149 LEU B N 1
ATOM 4190 C CA . LEU B 1 149 ? 3.027 -20.938 7.484 1 92.62 149 LEU B CA 1
ATOM 4191 C C . LEU B 1 149 ? 3.082 -21.125 8.992 1 92.62 149 LEU B C 1
ATOM 4193 O O . LEU B 1 149 ? 3.691 -20.328 9.703 1 92.62 149 LEU B O 1
ATOM 4197 N N . LYS B 1 150 ? 2.418 -22.172 9.453 1 89.56 150 LYS B N 1
ATOM 4198 C CA . LYS B 1 150 ? 2.48 -22.453 10.883 1 89.56 150 LYS B CA 1
ATOM 4199 C C . LYS B 1 150 ? 3.926 -22.609 11.352 1 89.56 150 LYS B C 1
ATOM 4201 O O . LYS B 1 150 ? 4.711 -23.312 10.727 1 89.56 150 LYS B O 1
ATOM 4206 N N . GLY B 1 151 ? 4.352 -21.891 12.336 1 88.38 151 GLY B N 1
ATOM 4207 C CA . GLY B 1 151 ? 5.707 -21.938 12.859 1 88.38 151 GLY B CA 1
ATOM 4208 C C . GLY B 1 151 ? 6.547 -20.734 12.445 1 88.38 151 GLY B C 1
ATOM 4209 O O . GLY B 1 151 ? 7.582 -20.453 13.055 1 88.38 151 GLY B O 1
ATOM 4210 N N . GLN B 1 152 ? 6.125 -20.141 11.422 1 88.12 152 GLN B N 1
ATOM 4211 C CA . GLN B 1 152 ? 6.812 -18.922 11.023 1 88.12 152 GLN B CA 1
ATOM 4212 C C . GLN B 1 152 ? 6.215 -17.703 11.719 1 88.12 152 GLN B C 1
ATOM 4214 O O . GLN B 1 152 ? 4.996 -17.531 11.75 1 88.12 152 GLN B O 1
ATOM 4219 N N . LYS B 1 153 ? 7.09 -16.953 12.305 1 79.62 153 LYS B N 1
ATOM 4220 C CA . LYS B 1 153 ? 6.652 -15.742 12.984 1 79.62 153 LYS B CA 1
ATOM 4221 C C . LYS B 1 153 ? 6.035 -14.75 12 1 79.62 153 LYS B C 1
ATOM 4223 O O . LYS B 1 153 ? 6.59 -14.516 10.922 1 79.62 153 LYS B O 1
ATOM 4228 N N . SER B 1 154 ? 4.816 -14.453 12.312 1 78.12 154 SER B N 1
ATOM 4229 C CA . SER B 1 154 ? 4.129 -13.43 11.531 1 78.12 154 SER B CA 1
ATOM 4230 C C . SER B 1 154 ? 3.357 -12.469 12.43 1 78.12 154 SER B C 1
ATOM 4232 O O . SER B 1 154 ? 3.113 -12.766 13.602 1 78.12 154 SER B O 1
ATOM 4234 N N . VAL B 1 155 ? 3.152 -11.305 11.867 1 71.19 155 VAL B N 1
ATOM 4235 C CA . VAL B 1 155 ? 2.438 -10.281 12.625 1 71.19 155 VAL B CA 1
ATOM 4236 C C . VAL B 1 155 ? 0.995 -10.727 12.859 1 71.19 155 VAL B C 1
ATOM 4238 O O . VAL B 1 155 ? 0.416 -10.445 13.906 1 71.19 155 VAL B O 1
ATOM 4241 N N . TYR B 1 156 ? 0.597 -11.406 11.812 1 75.75 156 TYR B N 1
ATOM 4242 C CA . TYR B 1 156 ? -0.762 -11.938 11.883 1 75.75 156 TYR B CA 1
ATOM 4243 C C . TYR B 1 156 ? -0.78 -13.43 11.609 1 75.75 156 TYR B C 1
ATOM 4245 O O . TYR B 1 156 ? -0.003 -13.93 10.797 1 75.75 156 TYR B O 1
ATOM 4253 N N . ASP B 1 157 ? -1.646 -14.133 12.336 1 75.88 157 ASP B N 1
ATOM 4254 C CA . ASP B 1 157 ? -1.582 -15.586 12.227 1 75.88 157 ASP B CA 1
ATOM 4255 C C . ASP B 1 157 ? -2.758 -16.125 11.414 1 75.88 157 ASP B C 1
ATOM 4257 O O . ASP B 1 157 ? -2.908 -17.344 11.266 1 75.88 157 ASP B O 1
ATOM 4261 N N . LYS B 1 158 ? -3.441 -15.273 10.852 1 82.38 158 LYS B N 1
ATOM 4262 C CA . LYS B 1 158 ? -4.621 -15.805 10.18 1 82.38 158 LYS B CA 1
ATOM 4263 C C . LYS B 1 158 ? -4.707 -15.305 8.742 1 82.38 158 LYS B C 1
ATOM 4265 O O . LYS B 1 158 ? -5.805 -15.109 8.211 1 82.38 158 LYS B O 1
ATOM 4270 N N . LEU B 1 159 ? -3.609 -15.211 8.141 1 93 159 LEU B N 1
ATOM 4271 C CA . LEU B 1 159 ? -3.664 -14.742 6.762 1 93 159 LEU B CA 1
ATOM 4272 C C . LEU B 1 159 ? -3.863 -15.914 5.797 1 93 159 LEU B C 1
ATOM 4274 O O . LEU B 1 159 ? -3.129 -16.906 5.852 1 93 159 LEU B O 1
ATOM 4278 N N . ASP B 1 160 ? -4.867 -15.953 5.055 1 95.94 160 ASP B N 1
ATOM 4279 C CA . ASP B 1 160 ? -5.133 -16.781 3.881 1 95.94 160 ASP B CA 1
ATOM 4280 C C . ASP B 1 160 ? -5.801 -15.961 2.775 1 95.94 160 ASP B C 1
ATOM 4282 O O . ASP B 1 160 ? -7.027 -15.961 2.654 1 95.94 160 ASP B O 1
ATOM 4286 N N . CYS B 1 161 ? -4.93 -15.352 2.055 1 96.38 161 CYS B N 1
ATOM 4287 C CA . CYS B 1 161 ? -5.398 -14.406 1.048 1 96.38 161 CYS B CA 1
ATOM 4288 C C . CYS B 1 161 ? -4.719 -14.656 -0.294 1 96.38 161 CYS B C 1
ATOM 4290 O O . CYS B 1 161 ? -3.557 -15.062 -0.34 1 96.38 161 CYS B O 1
ATOM 4292 N N . VAL B 1 162 ? -5.508 -14.508 -1.343 1 98.5 162 VAL B N 1
ATOM 4293 C CA . VAL B 1 162 ? -4.977 -14.57 -2.699 1 98.5 162 VAL B CA 1
ATOM 4294 C C . VAL B 1 162 ? -5.074 -13.203 -3.361 1 98.5 162 VAL B C 1
ATOM 4296 O O . VAL B 1 162 ? -6.121 -12.555 -3.309 1 98.5 162 VAL B O 1
ATOM 4299 N N . VAL B 1 163 ? -4.004 -12.75 -3.908 1 98.75 163 VAL B N 1
ATOM 4300 C CA . VAL B 1 163 ? -4.008 -11.492 -4.641 1 98.75 163 VAL B CA 1
ATOM 4301 C C . VAL B 1 163 ? -3.848 -11.758 -6.133 1 98.75 163 VAL B C 1
ATOM 4303 O O . VAL B 1 163 ? -2.898 -12.43 -6.551 1 98.75 163 VAL B O 1
ATOM 4306 N N . ILE B 1 164 ? -4.773 -11.281 -6.918 1 98.81 164 ILE B N 1
ATOM 4307 C CA . ILE B 1 164 ? -4.727 -11.383 -8.375 1 98.81 164 ILE B CA 1
ATOM 4308 C C . ILE B 1 164 ? -4.559 -10 -8.984 1 98.81 164 ILE B C 1
ATOM 4310 O O . ILE B 1 164 ? -5.324 -9.078 -8.672 1 98.81 164 ILE B O 1
ATOM 4314 N N . ARG B 1 165 ? -3.553 -9.875 -9.828 1 97.5 165 ARG B N 1
ATOM 4315 C CA . ARG B 1 165 ? -3.303 -8.547 -10.367 1 97.5 165 ARG B CA 1
ATOM 4316 C C . ARG B 1 165 ? -3.123 -8.594 -11.883 1 97.5 165 ARG B C 1
ATOM 4318 O O . ARG B 1 165 ? -2.648 -9.594 -12.422 1 97.5 165 ARG B O 1
ATOM 4325 N N . ASP B 1 166 ? -3.518 -7.438 -12.5 1 96.38 166 ASP B N 1
ATOM 4326 C CA . ASP B 1 166 ? -3.137 -7.148 -13.875 1 96.38 166 ASP B CA 1
ATOM 4327 C C . ASP B 1 166 ? -1.628 -6.945 -14 1 96.38 166 ASP B C 1
ATOM 4329 O O . ASP B 1 166 ? -1.007 -6.336 -13.125 1 96.38 166 ASP B O 1
ATOM 4333 N N . VAL B 1 167 ? -1.032 -7.504 -15.117 1 94.12 167 VAL B N 1
ATOM 4334 C CA . VAL B 1 167 ? 0.416 -7.336 -15.18 1 94.12 167 VAL B CA 1
ATOM 4335 C C . VAL B 1 167 ? 0.809 -6.762 -16.547 1 94.12 167 VAL B C 1
ATOM 4337 O O . VAL B 1 167 ? 1.996 -6.598 -16.828 1 94.12 167 VAL B O 1
ATOM 4340 N N . ILE B 1 168 ? -0.151 -6.387 -17.359 1 91.06 168 ILE B N 1
ATOM 4341 C CA . ILE B 1 168 ? 0.271 -5.977 -18.703 1 91.06 168 ILE B CA 1
ATOM 4342 C C . ILE B 1 168 ? -0.238 -4.566 -18.984 1 91.06 168 ILE B C 1
ATOM 4344 O O . ILE B 1 168 ? 0.333 -3.855 -19.812 1 91.06 168 ILE B O 1
ATOM 4348 N N . GLU B 1 169 ? -1.321 -4.168 -18.359 1 94 169 GLU B N 1
ATOM 4349 C CA . GLU B 1 169 ? -1.836 -2.82 -18.594 1 94 169 GLU B CA 1
ATOM 4350 C C . GLU B 1 169 ? -1.621 -1.936 -17.375 1 94 169 GLU B C 1
ATOM 4352 O O . GLU B 1 169 ? -0.623 -2.078 -16.656 1 94 169 GLU B O 1
ATOM 4357 N N . GLY B 1 170 ? -2.328 -0.875 -17.234 1 93.06 170 GLY B N 1
ATOM 4358 C CA . GLY B 1 170 ? -2.107 0.08 -16.172 1 93.06 170 GLY B CA 1
ATOM 4359 C C . GLY B 1 170 ? -0.878 0.944 -16.375 1 93.06 170 GLY B C 1
ATOM 4360 O O . GLY B 1 170 ? -0.609 1.384 -17.5 1 93.06 170 GLY B O 1
ATOM 4361 N N . GLU B 1 171 ? -0.186 1.205 -15.344 1 90.06 171 GLU B N 1
ATOM 4362 C CA . GLU B 1 171 ? 1.039 1.998 -15.383 1 90.06 171 GLU B CA 1
ATOM 4363 C C . GLU B 1 171 ? 2.176 1.227 -16.047 1 90.06 171 GLU B C 1
ATOM 4365 O O . GLU B 1 171 ? 3.199 1.809 -16.406 1 90.06 171 GLU B O 1
ATOM 4370 N N . TYR B 1 172 ? 1.983 -0.004 -16.234 1 81.06 172 TYR B N 1
ATOM 4371 C CA . TYR B 1 172 ? 3.014 -0.878 -16.781 1 81.06 172 TYR B CA 1
ATOM 4372 C C . TYR B 1 172 ? 2.996 -0.852 -18.312 1 81.06 172 TYR B C 1
ATOM 4374 O O . TYR B 1 172 ? 3.766 -1.564 -18.953 1 81.06 172 TYR B O 1
ATOM 4382 N N . SER B 1 173 ? 2.133 -0.01 -18.844 1 81.25 173 SER B N 1
ATOM 4383 C CA . SER B 1 173 ? 2.127 0.199 -20.281 1 81.25 173 SER B CA 1
ATOM 4384 C C . SER B 1 173 ? 3.432 0.833 -20.75 1 81.25 173 SER B C 1
ATOM 4386 O O . SER B 1 173 ? 3.787 0.732 -21.922 1 81.25 173 SER B O 1
ATOM 4388 N N . GLY B 1 174 ? 4.074 1.562 -19.859 1 80.69 174 GLY B N 1
ATOM 4389 C CA . GLY B 1 174 ? 5.379 2.141 -20.141 1 80.69 174 GLY B CA 1
ATOM 4390 C C . GLY B 1 174 ? 5.309 3.379 -21 1 80.69 174 GLY B C 1
ATOM 4391 O O . GLY B 1 174 ? 6.324 3.811 -21.562 1 80.69 174 GLY B O 1
ATOM 4392 N N . ILE B 1 175 ? 4.125 3.934 -21.109 1 88.5 175 ILE B N 1
ATOM 4393 C CA . ILE B 1 175 ? 3.941 5.102 -21.969 1 88.5 175 ILE B CA 1
ATOM 4394 C C . ILE B 1 175 ? 4.129 6.375 -21.141 1 88.5 175 ILE B C 1
ATOM 4396 O O . ILE B 1 175 ? 3.336 6.668 -20.25 1 88.5 175 ILE B O 1
ATOM 4400 N N . GLU B 1 176 ? 5.176 7.074 -21.453 1 93.81 176 GLU B N 1
ATOM 4401 C CA . GLU B 1 176 ? 5.473 8.344 -20.781 1 93.81 176 GLU B CA 1
ATOM 4402 C C . GLU B 1 176 ? 5.895 9.406 -21.797 1 93.81 176 GLU B C 1
ATOM 4404 O O . GLU B 1 176 ? 6.41 9.086 -22.859 1 93.81 176 GLU B O 1
ATOM 4409 N N . HIS B 1 177 ? 5.629 10.648 -21.453 1 93.38 177 HIS B N 1
ATOM 4410 C CA . HIS B 1 177 ? 5.969 11.758 -22.328 1 93.38 177 HIS B CA 1
ATOM 4411 C C . HIS B 1 177 ? 6.594 12.914 -21.547 1 93.38 177 HIS B C 1
ATOM 4413 O O . HIS B 1 177 ? 6.188 13.195 -20.422 1 93.38 177 HIS B O 1
ATOM 4419 N N . ASN B 1 178 ? 7.609 13.461 -22.141 1 93.69 178 ASN B N 1
ATOM 4420 C CA . ASN B 1 178 ? 8.039 14.805 -21.781 1 93.69 178 ASN B CA 1
ATOM 4421 C C . ASN B 1 178 ? 7.266 15.867 -22.547 1 93.69 178 ASN B C 1
ATOM 4423 O O . ASN B 1 178 ? 7.586 16.156 -23.703 1 93.69 178 ASN B O 1
ATOM 4427 N N . VAL B 1 179 ? 6.289 16.484 -21.922 1 88.5 179 VAL B N 1
ATOM 4428 C CA . VAL B 1 179 ? 5.418 17.422 -22.625 1 88.5 179 VAL B CA 1
ATOM 4429 C C . VAL B 1 179 ? 6.188 18.703 -22.953 1 88.5 179 VAL B C 1
ATOM 4431 O O . VAL B 1 179 ? 6.262 19.094 -24.125 1 88.5 179 VAL B O 1
ATOM 4434 N N . VAL B 1 180 ? 6.707 19.312 -21.984 1 87.81 180 VAL B N 1
ATOM 4435 C CA . VAL B 1 180 ? 7.688 20.391 -22.031 1 87.81 180 VAL B CA 1
ATOM 4436 C C . VAL B 1 180 ? 8.703 20.234 -20.906 1 87.81 180 VAL B C 1
ATOM 4438 O O . VAL B 1 180 ? 8.469 19.469 -19.953 1 87.81 180 VAL B O 1
ATOM 4441 N N . PRO B 1 181 ? 9.781 20.875 -21.094 1 86.69 181 PRO B N 1
ATOM 4442 C CA . PRO B 1 181 ? 10.773 20.703 -20.031 1 86.69 181 PRO B CA 1
ATOM 4443 C C . PRO B 1 181 ? 10.195 20.953 -18.641 1 86.69 181 PRO B C 1
ATOM 4445 O O . PRO B 1 181 ? 9.609 22.016 -18.406 1 86.69 181 PRO B O 1
ATOM 4448 N N . GLY B 1 182 ? 10.352 19.906 -17.875 1 90.12 182 GLY B N 1
ATOM 4449 C CA . GLY B 1 182 ? 9.914 20.062 -16.5 1 90.12 182 GLY B CA 1
ATOM 4450 C C . GLY B 1 182 ? 8.484 19.609 -16.281 1 90.12 182 GLY B C 1
ATOM 4451 O O . GLY B 1 182 ? 8.008 19.562 -15.141 1 90.12 182 GLY B O 1
ATOM 4452 N N . ILE B 1 183 ? 7.82 19.344 -17.281 1 93.69 183 ILE B N 1
ATOM 4453 C CA . ILE B 1 183 ? 6.461 18.828 -17.188 1 93.69 183 ILE B CA 1
ATOM 4454 C C . ILE B 1 183 ? 6.379 17.453 -17.844 1 93.69 183 ILE B C 1
ATOM 4456 O O . ILE B 1 183 ? 6.434 17.344 -19.062 1 93.69 183 ILE B O 1
ATOM 4460 N N . LEU B 1 184 ? 6.207 16.453 -17 1 95.88 184 LEU B N 1
ATOM 4461 C CA . LEU B 1 184 ? 6.25 15.062 -17.453 1 95.88 184 LEU B CA 1
ATOM 4462 C C . LEU B 1 184 ? 4.918 14.359 -17.188 1 95.88 184 LEU B C 1
ATOM 4464 O O . LEU B 1 184 ? 4.203 14.719 -16.25 1 95.88 184 LEU B O 1
ATOM 4468 N N . GLN B 1 185 ? 4.617 13.422 -18.062 1 95.81 185 GLN B N 1
ATOM 4469 C CA . GLN B 1 185 ? 3.385 12.664 -17.859 1 95.81 185 GLN B CA 1
ATOM 4470 C C . GLN B 1 185 ? 3.619 11.172 -18.078 1 95.81 185 GLN B C 1
ATOM 4472 O O . GLN B 1 185 ? 4.461 10.781 -18.891 1 95.81 185 GLN B O 1
ATOM 4477 N N . SER B 1 186 ? 2.947 10.375 -17.328 1 95.25 186 SER B N 1
ATOM 4478 C CA . SER B 1 186 ? 2.854 8.93 -17.516 1 95.25 186 SER B CA 1
ATOM 4479 C C . SER B 1 186 ? 1.406 8.492 -17.719 1 95.25 186 SER B C 1
ATOM 4481 O O . SER B 1 186 ? 0.497 9.008 -17.062 1 95.25 186 SER B O 1
ATOM 4483 N N . ILE B 1 187 ? 1.201 7.574 -18.641 1 94.5 187 ILE B N 1
ATOM 4484 C CA . ILE B 1 187 ? -0.15 7.191 -19.031 1 94.5 187 ILE B CA 1
ATOM 4485 C C . ILE B 1 187 ? -0.491 5.828 -18.438 1 94.5 187 ILE B C 1
ATOM 4487 O O . ILE B 1 187 ? 0.245 4.855 -18.625 1 94.5 187 ILE B O 1
ATOM 4491 N N . LYS B 1 188 ? -1.483 5.773 -17.688 1 95.19 188 LYS B N 1
ATOM 4492 C CA . LYS B 1 188 ? -2.121 4.535 -17.25 1 95.19 188 LYS B CA 1
ATOM 4493 C C . LYS B 1 188 ? -3.189 4.086 -18.25 1 95.19 188 LYS B C 1
ATOM 4495 O O . LYS B 1 188 ? -4.117 4.836 -18.547 1 95.19 188 LYS B O 1
ATOM 4500 N N . VAL B 1 189 ? -3.07 2.85 -18.75 1 95.81 189 VAL B N 1
ATOM 4501 C CA . VAL B 1 189 ? -4.008 2.359 -19.766 1 95.81 189 VAL B CA 1
ATOM 4502 C C . VAL B 1 189 ? -4.902 1.28 -19.141 1 95.81 189 VAL B C 1
ATOM 4504 O O . VAL B 1 189 ? -4.438 0.462 -18.344 1 95.81 189 VAL B O 1
ATOM 4507 N N . CYS B 1 190 ? -6.16 1.329 -19.453 1 96.69 190 CYS B N 1
ATOM 4508 C CA . CYS B 1 190 ? -7.105 0.272 -19.094 1 96.69 190 CYS B CA 1
ATOM 4509 C C . CYS B 1 190 ? -8.016 -0.052 -20.281 1 96.69 190 CYS B C 1
ATOM 4511 O O . CYS B 1 190 ? -8.734 0.823 -20.766 1 96.69 190 CYS B O 1
ATOM 4513 N N . THR B 1 191 ? -8.008 -1.256 -20.734 1 96.88 191 THR B N 1
ATOM 4514 C CA . THR B 1 191 ? -8.922 -1.681 -21.797 1 96.88 191 THR B CA 1
ATOM 4515 C C . THR B 1 191 ? -10.016 -2.582 -21.234 1 96.88 191 THR B C 1
ATOM 4517 O O . THR B 1 191 ? -9.766 -3.387 -20.344 1 96.88 191 THR B O 1
ATOM 4520 N N . SER B 1 192 ? -11.172 -2.43 -21.844 1 97.5 192 SER B N 1
ATOM 4521 C CA . SER B 1 192 ? -12.273 -3.299 -21.438 1 97.5 192 SER B CA 1
ATOM 4522 C C . SER B 1 192 ? -11.945 -4.766 -21.719 1 97.5 192 SER B C 1
ATOM 4524 O O . SER B 1 192 ? -12.312 -5.641 -20.922 1 97.5 192 SER B O 1
ATOM 4526 N N . LEU B 1 193 ? -11.289 -5.043 -22.766 1 96.81 193 LEU B N 1
ATOM 4527 C CA . LEU B 1 193 ? -10.93 -6.406 -23.125 1 96.81 193 LEU B CA 1
ATOM 4528 C C . LEU B 1 193 ? -10.102 -7.066 -22.031 1 96.81 193 LEU B C 1
ATOM 4530 O O . LEU B 1 193 ? -10.414 -8.18 -21.609 1 96.81 193 LEU B O 1
ATOM 4534 N N . ASN B 1 194 ? -9.07 -6.434 -21.594 1 96.75 194 ASN B N 1
ATOM 4535 C CA . ASN B 1 194 ? -8.203 -7.004 -20.562 1 96.75 194 ASN B CA 1
ATOM 4536 C C . ASN B 1 194 ? -8.898 -7.047 -19.219 1 96.75 194 ASN B C 1
ATOM 4538 O O . ASN B 1 194 ? -8.766 -8.023 -18.469 1 96.75 194 ASN B O 1
ATOM 4542 N N . ALA B 1 195 ? -9.609 -5.965 -18.875 1 98.12 195 ALA B N 1
ATOM 4543 C CA . ALA B 1 195 ? -10.344 -5.934 -17.625 1 98.12 195 ALA B CA 1
ATOM 4544 C C . ALA B 1 195 ? -11.359 -7.074 -17.547 1 98.12 195 ALA B C 1
ATOM 4546 O O . ALA B 1 195 ? -11.492 -7.734 -16.516 1 98.12 195 ALA B O 1
ATOM 4547 N N . ASP B 1 196 ? -12.008 -7.332 -18.641 1 98.12 196 ASP B N 1
ATOM 4548 C CA . ASP B 1 196 ? -13.031 -8.375 -18.688 1 98.12 196 ASP B CA 1
ATOM 4549 C C . ASP B 1 196 ? -12.406 -9.758 -18.516 1 98.12 196 ASP B C 1
ATOM 4551 O O . ASP B 1 196 ? -12.961 -10.609 -17.812 1 98.12 196 ASP B O 1
ATOM 4555 N N . ARG B 1 197 ? -11.359 -10.016 -19.188 1 97.69 197 ARG B N 1
ATOM 4556 C CA . ARG B 1 197 ? -10.773 -11.344 -19.078 1 97.69 197 ARG B CA 1
ATOM 4557 C C . ARG B 1 197 ? -10.211 -11.578 -17.672 1 97.69 197 ARG B C 1
ATOM 4559 O O . ARG B 1 197 ? -10.258 -12.695 -17.156 1 97.69 197 ARG B O 1
ATOM 4566 N N . ILE B 1 198 ? -9.68 -10.547 -17.031 1 98.38 198 ILE B N 1
ATOM 4567 C CA . ILE B 1 198 ? -9.227 -10.688 -15.641 1 98.38 198 ILE B CA 1
ATOM 4568 C C . ILE B 1 198 ? -10.422 -10.977 -14.734 1 98.38 198 ILE B C 1
ATOM 4570 O O . ILE B 1 198 ? -10.352 -11.844 -13.867 1 98.38 198 ILE B O 1
ATOM 4574 N N . ALA B 1 199 ? -11.508 -10.25 -14.969 1 98.56 199 ALA B N 1
ATOM 4575 C CA . ALA B 1 199 ? -12.719 -10.492 -14.18 1 98.56 199 ALA B CA 1
ATOM 4576 C C . ALA B 1 199 ? -13.18 -11.938 -14.312 1 98.56 199 ALA B C 1
ATOM 4578 O O . ALA B 1 199 ? -13.469 -12.594 -13.312 1 98.56 199 ALA B O 1
ATOM 4579 N N . ARG B 1 200 ? -13.234 -12.391 -15.516 1 98.12 200 ARG B N 1
ATOM 4580 C CA . ARG B 1 200 ? -13.648 -13.773 -15.75 1 98.12 200 ARG B CA 1
ATOM 4581 C C . ARG B 1 200 ? -12.727 -14.75 -15.023 1 98.12 200 ARG B C 1
ATOM 4583 O O . ARG B 1 200 ? -13.195 -15.703 -14.398 1 98.12 200 ARG B O 1
ATOM 4590 N N . TYR B 1 201 ? -11.5 -14.523 -15.102 1 98.31 201 TYR B N 1
ATOM 4591 C CA . TYR B 1 201 ? -10.539 -15.414 -14.461 1 98.31 201 TYR B CA 1
ATOM 4592 C C . TYR B 1 201 ? -10.703 -15.406 -12.945 1 98.31 201 TYR B C 1
ATOM 4594 O O . TYR B 1 201 ? -10.633 -16.453 -12.305 1 98.31 201 TYR B O 1
ATOM 4602 N N . VAL B 1 202 ? -10.859 -14.211 -12.352 1 98.56 202 VAL B N 1
ATOM 4603 C CA . VAL B 1 202 ? -10.945 -14.055 -10.898 1 98.56 202 VAL B CA 1
ATOM 4604 C C . VAL B 1 202 ? -12.125 -14.859 -10.359 1 98.56 202 VAL B C 1
ATOM 4606 O O . VAL B 1 202 ? -11.992 -15.578 -9.367 1 98.56 202 VAL B O 1
ATOM 4609 N N . PHE B 1 203 ? -13.242 -14.773 -10.969 1 98.12 203 PHE B N 1
ATOM 4610 C CA . PHE B 1 203 ? -14.43 -15.461 -10.484 1 98.12 203 PHE B CA 1
ATOM 4611 C C . PHE B 1 203 ? -14.32 -16.969 -10.727 1 98.12 203 PHE B C 1
ATOM 4613 O O . PHE B 1 203 ? -14.758 -17.766 -9.906 1 98.12 203 PHE B O 1
ATOM 4620 N N . LYS B 1 204 ? -13.75 -17.328 -11.875 1 96.81 204 LYS B N 1
ATOM 4621 C CA . LYS B 1 204 ? -13.469 -18.734 -12.117 1 96.81 204 LYS B CA 1
ATOM 4622 C C . LYS B 1 204 ? -12.531 -19.297 -11.055 1 96.81 204 LYS B C 1
ATOM 4624 O O . LYS B 1 204 ? -12.781 -20.375 -10.516 1 96.81 204 LYS B O 1
ATOM 4629 N N . TYR B 1 205 ? -11.5 -18.578 -10.789 1 97.31 205 TYR B N 1
ATOM 4630 C CA . TYR B 1 205 ? -10.539 -18.984 -9.773 1 97.31 205 TYR B CA 1
ATOM 4631 C C . TYR B 1 205 ? -11.211 -19.172 -8.422 1 97.31 205 TYR B C 1
ATOM 4633 O O . TYR B 1 205 ? -10.969 -20.156 -7.727 1 97.31 205 TYR B O 1
ATOM 4641 N N . ALA B 1 206 ? -11.984 -18.141 -8.031 1 97.44 206 ALA B N 1
ATOM 4642 C CA . ALA B 1 206 ? -12.68 -18.188 -6.742 1 97.44 206 ALA B CA 1
ATOM 4643 C C . ALA B 1 206 ? -13.547 -19.438 -6.637 1 97.44 206 ALA B C 1
ATOM 4645 O O . ALA B 1 206 ? -13.547 -20.109 -5.609 1 97.44 206 ALA B O 1
ATOM 4646 N N . LYS B 1 207 ? -14.266 -19.734 -7.676 1 95.44 207 LYS B N 1
ATOM 4647 C CA . LYS B 1 207 ? -15.141 -20.891 -7.688 1 95.44 207 LYS B CA 1
ATOM 4648 C C . LYS B 1 207 ? -14.336 -22.188 -7.582 1 95.44 207 LYS B C 1
ATOM 4650 O O . LYS B 1 207 ? -14.633 -23.031 -6.738 1 95.44 207 LYS B O 1
ATOM 4655 N N . GLU B 1 208 ? -13.32 -22.281 -8.367 1 94.44 208 GLU B N 1
ATOM 4656 C CA . GLU B 1 208 ? -12.539 -23.5 -8.453 1 94.44 208 GLU B CA 1
ATOM 4657 C C . GLU B 1 208 ? -11.727 -23.734 -7.18 1 94.44 208 GLU B C 1
ATOM 4659 O O . GLU B 1 208 ? -11.391 -24.859 -6.844 1 94.44 208 GLU B O 1
ATOM 4664 N N . ASN B 1 209 ? -11.453 -22.688 -6.453 1 95.62 209 ASN B N 1
ATOM 4665 C CA . ASN B 1 209 ? -10.641 -22.797 -5.246 1 95.62 209 ASN B CA 1
ATOM 4666 C C . ASN B 1 209 ? -11.477 -22.578 -3.986 1 95.62 209 ASN B C 1
ATOM 4668 O O . ASN B 1 209 ? -10.93 -22.375 -2.902 1 95.62 209 ASN B O 1
ATOM 4672 N N . GLN B 1 210 ? -12.789 -22.531 -4.105 1 95.31 210 GLN B N 1
ATOM 4673 C CA . GLN B 1 210 ? -13.758 -22.453 -3.018 1 95.31 210 GLN B CA 1
ATOM 4674 C C . GLN B 1 210 ? -13.516 -21.234 -2.152 1 95.31 210 GLN B C 1
ATOM 4676 O O . GLN B 1 210 ? -13.508 -21.312 -0.922 1 95.31 210 GLN B O 1
ATOM 4681 N N . ARG B 1 211 ? -13.188 -20.203 -2.826 1 97.06 211 ARG B N 1
ATOM 4682 C CA . ARG B 1 211 ? -13.094 -18.922 -2.139 1 97.06 211 ARG B CA 1
ATOM 4683 C C . ARG B 1 211 ? -14.477 -18.297 -1.931 1 97.06 211 ARG B C 1
ATOM 4685 O O . ARG B 1 211 ? -15.406 -18.578 -2.689 1 97.06 211 ARG B O 1
ATOM 4692 N N . LYS B 1 212 ? -14.586 -17.438 -0.913 1 96.81 212 LYS B N 1
ATOM 4693 C CA . LYS B 1 212 ? -15.914 -17.016 -0.493 1 96.81 212 LYS B CA 1
ATOM 4694 C C . LYS B 1 212 ? -16.125 -15.523 -0.771 1 96.81 212 LYS B C 1
ATOM 4696 O O . LYS B 1 212 ? -17.266 -15.055 -0.808 1 96.81 212 LYS B O 1
ATOM 4701 N N . LYS B 1 213 ? -15.078 -14.82 -0.966 1 98 213 LYS B N 1
ATOM 4702 C CA . LYS B 1 213 ? -15.203 -13.375 -1.096 1 98 213 LYS B CA 1
ATOM 4703 C C . LYS B 1 213 ? -14.164 -12.812 -2.066 1 98 213 LYS B C 1
ATOM 4705 O O . LYS B 1 213 ? -13.008 -13.234 -2.053 1 98 213 LYS B O 1
ATOM 4710 N N . ILE B 1 214 ? -14.633 -11.992 -2.969 1 98.44 214 ILE B N 1
ATOM 4711 C CA . ILE B 1 214 ? -13.766 -11.25 -3.879 1 98.44 214 ILE B CA 1
ATOM 4712 C C . ILE B 1 214 ? -13.859 -9.758 -3.584 1 98.44 214 ILE B C 1
ATOM 4714 O O . ILE B 1 214 ? -14.953 -9.195 -3.545 1 98.44 214 ILE B O 1
ATOM 4718 N N . THR B 1 215 ? -12.766 -9.125 -3.311 1 98.62 215 THR B N 1
ATOM 4719 C CA . THR B 1 215 ? -12.68 -7.684 -3.115 1 98.62 215 THR B CA 1
ATOM 4720 C C . THR B 1 215 ? -11.867 -7.035 -4.23 1 98.62 215 THR B C 1
ATOM 4722 O O . THR B 1 215 ? -10.688 -7.352 -4.41 1 98.62 215 THR B O 1
ATOM 4725 N N . VAL B 1 216 ? -12.492 -6.141 -4.977 1 98.81 216 VAL B N 1
ATOM 4726 C CA . VAL B 1 216 ? -11.766 -5.367 -5.98 1 98.81 216 VAL B CA 1
ATOM 4727 C C . VAL B 1 216 ? -11.289 -4.055 -5.367 1 98.81 216 VAL B C 1
ATOM 4729 O O . VAL B 1 216 ? -12.086 -3.285 -4.828 1 98.81 216 VAL B O 1
ATOM 4732 N N . ALA B 1 217 ? -10 -3.852 -5.391 1 98.62 217 ALA B N 1
ATOM 4733 C CA . ALA B 1 217 ? -9.391 -2.6 -4.941 1 98.62 217 ALA B CA 1
ATOM 4734 C C . ALA B 1 217 ? -9.188 -1.64 -6.105 1 98.62 217 ALA B C 1
ATOM 4736 O O . ALA B 1 217 ? -8.641 -2.021 -7.145 1 98.62 217 ALA B O 1
ATOM 4737 N N . HIS B 1 218 ? -9.625 -0.421 -5.949 1 97.69 218 HIS B N 1
ATOM 4738 C CA . HIS B 1 218 ? -9.594 0.556 -7.035 1 97.69 218 HIS B CA 1
ATOM 4739 C C . HIS B 1 218 ? -9.578 1.98 -6.488 1 97.69 218 HIS B C 1
ATOM 4741 O O . HIS B 1 218 ? -9.648 2.188 -5.277 1 97.69 218 HIS B O 1
ATOM 4747 N N . LYS B 1 219 ? -9.344 2.873 -7.32 1 95.75 219 LYS B N 1
ATOM 4748 C CA . LYS B 1 219 ? -9.469 4.289 -6.984 1 95.75 219 LYS B CA 1
ATOM 4749 C C . LYS B 1 219 ? -10.352 5.016 -7.996 1 95.75 219 LYS B C 1
ATOM 4751 O O . LYS B 1 219 ? -9.953 6.031 -8.562 1 95.75 219 LYS B O 1
ATOM 4756 N N . ALA B 1 220 ? -11.547 4.582 -8.195 1 95.31 220 ALA B N 1
ATOM 4757 C CA . ALA B 1 220 ? -12.445 5.07 -9.242 1 95.31 220 ALA B CA 1
ATOM 4758 C C . ALA B 1 220 ? -13.023 6.434 -8.875 1 95.31 220 ALA B C 1
ATOM 4760 O O . ALA B 1 220 ? -13.578 7.129 -9.727 1 95.31 220 ALA B O 1
ATOM 4761 N N . ASN B 1 221 ? -12.867 6.824 -7.625 1 88.69 221 ASN B N 1
ATOM 4762 C CA . ASN B 1 221 ? -13.305 8.164 -7.25 1 88.69 221 ASN B CA 1
ATOM 4763 C C . ASN B 1 221 ? -12.375 9.234 -7.812 1 88.69 221 ASN B C 1
ATOM 4765 O O . ASN B 1 221 ? -12.781 10.383 -7.996 1 88.69 221 ASN B O 1
ATOM 4769 N N . ILE B 1 222 ? -11.148 8.828 -8.055 1 88.75 222 ILE B N 1
ATOM 4770 C CA . ILE B 1 222 ? -10.164 9.742 -8.633 1 88.75 222 ILE B CA 1
ATOM 4771 C C . ILE B 1 222 ? -10.008 9.469 -10.125 1 88.75 222 ILE B C 1
ATOM 4773 O O . ILE B 1 222 ? -10.008 10.391 -10.938 1 88.75 222 ILE B O 1
ATOM 4777 N N . MET B 1 223 ? -9.812 8.234 -10.391 1 93.94 223 MET B N 1
ATOM 4778 C CA . MET B 1 223 ? -9.695 7.805 -11.781 1 93.94 223 MET B CA 1
ATOM 4779 C C . MET B 1 223 ? -10.977 7.117 -12.25 1 93.94 223 MET B C 1
ATOM 4781 O O . MET B 1 223 ? -11.047 5.887 -12.281 1 93.94 223 MET B O 1
ATOM 4785 N N . GLN B 1 224 ? -11.836 7.859 -12.719 1 94.06 224 GLN B N 1
ATOM 4786 C CA . GLN B 1 224 ? -13.203 7.422 -12.992 1 94.06 224 GLN B CA 1
ATOM 4787 C C . GLN B 1 224 ? -13.258 6.559 -14.25 1 94.06 224 GLN B C 1
ATOM 4789 O O . GLN B 1 224 ? -14.047 5.617 -14.328 1 94.06 224 GLN B O 1
ATOM 4794 N N . LEU B 1 225 ? -12.398 6.879 -15.188 1 95.25 225 LEU B N 1
ATOM 4795 C CA . LEU B 1 225 ? -12.477 6.156 -16.453 1 95.25 225 LEU B CA 1
ATOM 4796 C C . LEU B 1 225 ? -11.688 4.852 -16.391 1 95.25 225 LEU B C 1
ATOM 4798 O O . LEU B 1 225 ? -12.25 3.771 -16.562 1 95.25 225 LEU B O 1
ATOM 4802 N N . THR B 1 226 ? -10.445 4.98 -16.016 1 96.06 226 THR B N 1
ATOM 4803 C CA . THR B 1 226 ? -9.602 3.793 -16.062 1 96.06 226 THR B CA 1
ATOM 4804 C C 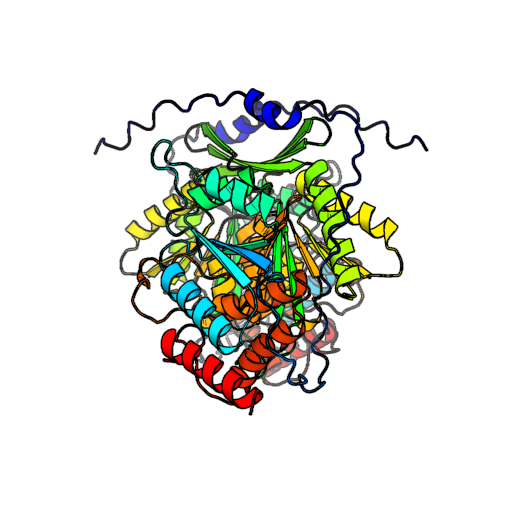. THR B 1 226 ? -9.969 2.83 -14.93 1 96.06 226 THR B C 1
ATOM 4806 O O . THR B 1 226 ? -10.414 1.709 -15.188 1 96.06 226 THR B O 1
ATOM 4809 N N . ASP B 1 227 ? -9.875 3.273 -13.719 1 96.94 227 ASP B N 1
ATOM 4810 C CA . ASP B 1 227 ? -10.266 2.412 -12.602 1 96.94 227 ASP B CA 1
ATOM 4811 C C . ASP B 1 227 ? -11.75 2.084 -12.648 1 96.94 227 ASP B C 1
ATOM 4813 O O . ASP B 1 227 ? -12.172 0.996 -12.242 1 96.94 227 ASP B O 1
ATOM 4817 N N . GLY B 1 228 ? -12.508 3.064 -13.109 1 97.25 228 GLY B N 1
ATOM 4818 C CA . GLY B 1 228 ? -13.922 2.797 -13.273 1 97.25 228 GLY B CA 1
ATOM 4819 C C . GLY B 1 228 ? -14.203 1.654 -14.234 1 97.25 228 GLY B C 1
ATOM 4820 O O . GLY B 1 228 ? -15.086 0.829 -13.984 1 97.25 228 GLY B O 1
ATOM 4821 N N . ASN B 1 229 ? -13.523 1.639 -15.32 1 97.75 229 ASN B N 1
ATOM 4822 C CA . ASN B 1 229 ? -13.688 0.569 -16.297 1 97.75 229 ASN B CA 1
ATOM 4823 C C . ASN B 1 229 ? -13.305 -0.788 -15.719 1 97.75 229 ASN B C 1
ATOM 4825 O O . ASN B 1 229 ? -14.008 -1.779 -15.938 1 97.75 229 ASN B O 1
ATOM 4829 N N . PHE B 1 230 ? -12.219 -0.852 -15.016 1 98.25 230 PHE B N 1
ATOM 4830 C CA . PHE B 1 230 ? -11.797 -2.078 -14.352 1 98.25 230 PHE B CA 1
ATOM 4831 C C . PHE B 1 230 ? -12.852 -2.547 -13.352 1 98.25 230 PHE B C 1
ATOM 4833 O O . PHE B 1 230 ? -13.195 -3.729 -13.32 1 98.25 230 PHE B O 1
ATOM 4840 N N . LEU B 1 231 ? -13.336 -1.623 -12.555 1 98.56 231 LEU B N 1
ATOM 4841 C CA . LEU B 1 231 ? -14.367 -1.895 -11.562 1 98.56 231 LEU B CA 1
ATOM 4842 C C . LEU B 1 231 ? -15.648 -2.393 -12.227 1 98.56 231 LEU B C 1
ATOM 4844 O O . LEU B 1 231 ? -16.281 -3.328 -11.734 1 98.56 231 LEU B O 1
ATOM 4848 N N . GLU B 1 232 ? -16.031 -1.76 -13.305 1 98.12 232 GLU B N 1
ATOM 4849 C CA . GLU B 1 232 ? -17.25 -2.139 -14 1 98.12 232 GLU B CA 1
ATOM 4850 C C . GLU B 1 232 ? -17.172 -3.562 -14.539 1 98.12 232 GLU B C 1
ATOM 4852 O O . GLU B 1 232 ? -18.141 -4.309 -14.5 1 98.12 232 GLU B O 1
ATOM 4857 N N . SER B 1 233 ? -16.031 -3.918 -15.102 1 98.12 233 SER B N 1
ATOM 4858 C CA . SER B 1 233 ? -15.828 -5.285 -15.57 1 98.12 233 SER B CA 1
ATOM 4859 C C . SER B 1 233 ? -16.016 -6.289 -14.438 1 98.12 233 SER B C 1
ATOM 4861 O O . SER B 1 233 ? -16.641 -7.336 -14.625 1 98.12 233 SER B O 1
ATOM 4863 N N . MET B 1 234 ? -15.484 -5.977 -13.266 1 98.38 234 MET B N 1
ATOM 4864 C CA . MET B 1 234 ? -15.641 -6.832 -12.094 1 98.38 234 MET B CA 1
ATOM 4865 C C . MET B 1 234 ? -17.109 -6.93 -11.68 1 98.38 234 MET B C 1
ATOM 4867 O O . MET B 1 234 ? -17.594 -8.016 -11.359 1 98.38 234 MET B O 1
ATOM 4871 N N . ARG B 1 235 ? -17.781 -5.801 -11.711 1 98 235 ARG B N 1
ATOM 4872 C CA . ARG B 1 235 ? -19.188 -5.754 -11.352 1 98 235 ARG B CA 1
ATOM 4873 C C . ARG B 1 235 ? -20.031 -6.625 -12.281 1 98 235 ARG B C 1
ATOM 4875 O O . ARG B 1 235 ? -20.891 -7.383 -11.828 1 98 235 ARG B O 1
ATOM 4882 N N . GLN B 1 236 ? -19.75 -6.422 -13.516 1 97.88 236 GLN B N 1
ATOM 4883 C CA . GLN B 1 236 ? -20.5 -7.176 -14.508 1 97.88 236 GLN B CA 1
ATOM 4884 C C . GLN B 1 236 ? -20.297 -8.68 -14.336 1 97.88 236 GLN B C 1
ATOM 4886 O O . GLN B 1 236 ? -21.266 -9.445 -14.398 1 97.88 236 GLN B O 1
ATOM 4891 N N . GLU B 1 237 ? -19.109 -9.07 -14.125 1 97.94 237 GLU B N 1
ATOM 4892 C CA . GLU B 1 237 ? -18.859 -10.492 -13.922 1 97.94 237 GLU B CA 1
ATOM 4893 C C . GLU B 1 237 ? -19.5 -10.992 -12.633 1 97.94 237 GLU B C 1
ATOM 4895 O O . GLU B 1 237 ? -19.984 -12.125 -12.578 1 97.94 237 GLU B O 1
ATOM 4900 N N . ALA B 1 238 ? -19.469 -10.195 -11.602 1 97.5 238 ALA B N 1
ATOM 4901 C CA . ALA B 1 238 ? -20.062 -10.547 -10.312 1 97.5 238 ALA B CA 1
ATOM 4902 C C . ALA B 1 238 ? -21.547 -10.883 -10.461 1 97.5 238 ALA B C 1
ATOM 4904 O O . ALA B 1 238 ? -22.062 -11.766 -9.773 1 97.5 238 ALA B O 1
ATOM 4905 N N . THR B 1 239 ? -22.219 -10.219 -11.336 1 96.38 239 THR B N 1
ATOM 4906 C CA . THR B 1 239 ? -23.656 -10.438 -11.531 1 96.38 239 THR B CA 1
ATOM 4907 C C . THR B 1 239 ? -23.922 -11.852 -12.039 1 96.38 239 THR B C 1
ATOM 4909 O O . THR B 1 239 ? -25 -12.406 -11.797 1 96.38 239 THR B O 1
ATOM 4912 N N . LYS B 1 240 ? -22.969 -12.406 -12.695 1 94.5 240 LYS B N 1
ATOM 4913 C CA . LYS B 1 240 ? -23.125 -13.75 -13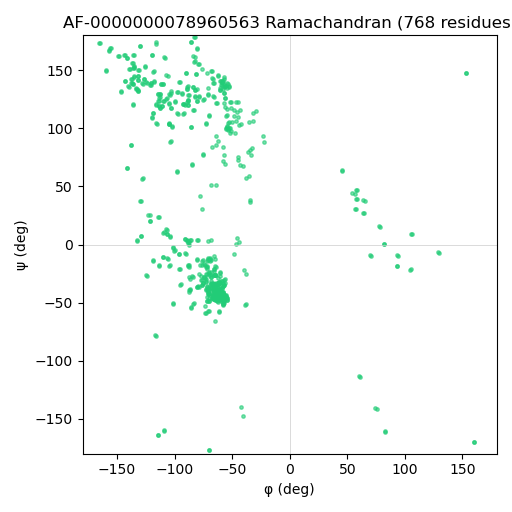.25 1 94.5 240 LYS B CA 1
ATOM 4914 C C . LYS B 1 240 ? -22.891 -14.812 -12.18 1 94.5 240 LYS B C 1
ATOM 4916 O O . LYS B 1 240 ? -23.234 -15.984 -12.375 1 94.5 240 LYS B O 1
ATOM 4921 N N . HIS B 1 241 ? -22.375 -14.422 -11.07 1 91 241 HIS B N 1
ATOM 4922 C CA . HIS B 1 241 ? -22 -15.367 -10.023 1 91 241 HIS B CA 1
ATOM 4923 C C . HIS B 1 241 ? -22.703 -15.055 -8.711 1 91 241 HIS B C 1
ATOM 4925 O O . HIS B 1 241 ? -22.234 -15.414 -7.637 1 91 241 HIS B O 1
ATOM 4931 N N . PHE B 1 242 ? -23.766 -14.453 -8.797 1 82.62 242 PHE B N 1
ATOM 4932 C CA . PHE B 1 242 ? -24.531 -14.016 -7.633 1 82.62 242 PHE B CA 1
ATOM 4933 C C . PHE B 1 242 ? -24.875 -15.195 -6.73 1 82.62 242 PHE B C 1
ATOM 4935 O O . PHE B 1 242 ? -25.312 -16.25 -7.211 1 82.62 242 PHE B O 1
ATOM 4942 N N . GLY B 1 243 ? -24.594 -15.07 -5.355 1 85.31 243 GLY B N 1
ATOM 4943 C CA . GLY B 1 243 ? -24.938 -16.094 -4.379 1 85.31 243 GLY B CA 1
ATOM 4944 C C . GLY B 1 243 ? -23.797 -17.078 -4.125 1 85.31 243 GLY B C 1
ATOM 4945 O O . GLY B 1 243 ? -23.766 -17.719 -3.076 1 85.31 243 GLY B O 1
ATOM 4946 N N . SER B 1 244 ? -22.812 -17.172 -5.012 1 89.62 244 SER B N 1
ATOM 4947 C CA . SER B 1 244 ? -21.734 -18.141 -4.844 1 89.62 244 SER B CA 1
ATOM 4948 C C . SER B 1 244 ? -20.531 -17.516 -4.148 1 89.62 244 SER B C 1
ATOM 4950 O O . SER B 1 244 ? -19.812 -18.188 -3.406 1 89.62 244 SER B O 1
ATOM 4952 N N . VAL B 1 245 ? -20.328 -16.281 -4.426 1 94.88 245 VAL B N 1
ATOM 4953 C CA . VAL B 1 245 ? -19.203 -15.562 -3.861 1 94.88 245 VAL B CA 1
ATOM 4954 C C . VAL B 1 245 ? -19.625 -14.141 -3.49 1 94.88 245 VAL B C 1
ATOM 4956 O O . VAL B 1 245 ? -20.375 -13.5 -4.227 1 94.88 245 VAL B O 1
ATOM 4959 N N . THR B 1 246 ? -19.219 -13.695 -2.348 1 96.94 246 THR B N 1
ATOM 4960 C CA . THR B 1 246 ? -19.469 -12.312 -1.939 1 96.94 246 THR B CA 1
ATOM 4961 C C . THR B 1 246 ? -18.531 -11.359 -2.684 1 96.94 246 THR B C 1
ATOM 4963 O O . THR B 1 246 ? -17.328 -11.578 -2.744 1 96.94 246 THR B O 1
ATOM 4966 N N . PHE B 1 247 ? -19.203 -10.414 -3.33 1 97.88 247 PHE B N 1
ATOM 4967 C CA . PHE B 1 247 ? -18.438 -9.422 -4.066 1 97.88 247 PHE B CA 1
ATOM 4968 C C . PHE B 1 247 ? -18.406 -8.094 -3.312 1 97.88 247 PHE B C 1
ATOM 4970 O O . PHE B 1 247 ? -19.453 -7.574 -2.924 1 97.88 247 PHE B O 1
ATOM 4977 N N . GLU B 1 248 ? -17.141 -7.535 -3.123 1 97.56 248 GLU B N 1
ATOM 4978 C CA . GLU B 1 248 ? -16.938 -6.277 -2.41 1 97.56 248 GLU B CA 1
ATOM 4979 C C . GLU B 1 248 ? -16.031 -5.332 -3.197 1 97.56 248 GLU B C 1
ATOM 4981 O O . GLU B 1 248 ? -15.133 -5.781 -3.916 1 97.56 248 GLU B O 1
ATOM 4986 N N . GLU B 1 249 ? -16.359 -4.043 -3.062 1 97.81 249 GLU B N 1
ATOM 4987 C CA . GLU B 1 249 ? -15.531 -2.979 -3.609 1 97.81 249 GLU B CA 1
ATOM 4988 C C . GLU B 1 249 ? -14.875 -2.162 -2.498 1 97.81 249 GLU B C 1
ATOM 4990 O O . GLU B 1 249 ? -15.508 -1.873 -1.48 1 97.81 249 GLU B O 1
ATOM 4995 N N . ARG B 1 250 ? -13.617 -1.867 -2.75 1 97.69 250 ARG B N 1
ATOM 4996 C CA . ARG B 1 250 ? -12.906 -1.028 -1.792 1 97.69 250 ARG B CA 1
ATOM 4997 C C . ARG B 1 250 ? -11.953 -0.071 -2.506 1 97.69 250 ARG B C 1
ATOM 4999 O O . ARG B 1 250 ? -11.305 -0.446 -3.484 1 97.69 250 ARG B O 1
ATOM 5006 N N . TYR B 1 251 ? -11.93 1.153 -1.945 1 96.44 251 TYR B N 1
ATOM 5007 C CA . TYR B 1 251 ? -10.844 2.014 -2.402 1 96.44 251 TYR B CA 1
ATOM 5008 C C . TYR B 1 251 ? -9.484 1.42 -2.041 1 96.44 251 TYR B C 1
ATOM 5010 O O . TYR B 1 251 ? -9.336 0.793 -0.991 1 96.44 251 TYR B O 1
ATOM 5018 N N . MET B 1 252 ? -8.555 1.648 -2.922 1 97.31 252 MET B N 1
ATOM 5019 C CA . MET B 1 252 ? -7.223 1.065 -2.781 1 97.31 252 MET B CA 1
ATOM 5020 C C . MET B 1 252 ? -6.621 1.402 -1.421 1 97.31 252 MET B C 1
ATOM 5022 O O . MET B 1 252 ? -6.066 0.531 -0.751 1 97.31 252 MET B O 1
ATOM 5026 N N . ASP B 1 253 ? -6.711 2.68 -1.003 1 93.88 253 ASP B N 1
ATOM 5027 C CA . ASP B 1 253 ? -6.172 3.09 0.29 1 93.88 253 ASP B CA 1
ATOM 5028 C C . ASP B 1 253 ? -6.855 2.34 1.432 1 93.88 253 ASP B C 1
ATOM 5030 O O . ASP B 1 253 ? -6.191 1.894 2.371 1 93.88 253 ASP B O 1
ATOM 5034 N N . THR B 1 254 ? -8.148 2.143 1.311 1 94.56 254 THR B N 1
ATOM 5035 C CA . THR B 1 254 ? -8.906 1.426 2.33 1 94.56 254 THR B CA 1
ATOM 5036 C C . THR B 1 254 ? -8.562 -0.061 2.312 1 94.56 254 THR B C 1
ATOM 5038 O O . THR B 1 254 ? -8.531 -0.708 3.361 1 94.56 254 THR B O 1
ATOM 5041 N N . ALA B 1 255 ? -8.383 -0.596 1.138 1 97.25 255 ALA B N 1
ATOM 5042 C CA . ALA B 1 255 ? -7.969 -1.992 1.028 1 97.25 255 ALA B CA 1
ATOM 5043 C C . ALA B 1 255 ? -6.645 -2.229 1.747 1 97.25 255 ALA B C 1
ATOM 5045 O O . ALA B 1 255 ? -6.48 -3.234 2.443 1 97.25 255 ALA B O 1
ATOM 5046 N N . CYS B 1 256 ? -5.734 -1.327 1.583 1 96.56 256 CYS B N 1
ATOM 5047 C CA . CYS B 1 256 ? -4.441 -1.438 2.248 1 96.56 256 CYS B CA 1
ATOM 5048 C C . CYS B 1 256 ? -4.59 -1.312 3.76 1 96.56 256 CYS B C 1
ATOM 5050 O O . CYS B 1 256 ? -3.963 -2.057 4.516 1 96.56 256 CYS B O 1
ATOM 5052 N N . LEU B 1 257 ? -5.418 -0.351 4.148 1 94.75 257 LEU B N 1
ATOM 5053 C CA . LEU B 1 257 ? -5.699 -0.183 5.57 1 94.75 257 LEU B CA 1
ATOM 5054 C C . LEU B 1 257 ? -6.254 -1.471 6.172 1 94.75 257 LEU B C 1
ATOM 5056 O O . LEU B 1 257 ? -5.785 -1.926 7.219 1 94.75 257 LEU B O 1
ATOM 5060 N N . ASN B 1 258 ? -7.219 -2.062 5.496 1 93.88 258 ASN B N 1
ATOM 5061 C CA . ASN B 1 258 ? -7.863 -3.277 5.984 1 93.88 258 ASN B CA 1
ATOM 5062 C C . ASN B 1 258 ? -6.883 -4.445 6.035 1 93.88 258 ASN B C 1
ATOM 5064 O O . ASN B 1 258 ? -6.945 -5.273 6.949 1 93.88 258 ASN B O 1
ATOM 5068 N N . LEU B 1 259 ? -6.051 -4.492 5.047 1 94.38 259 LEU B N 1
ATOM 5069 C CA . LEU B 1 259 ? -5.09 -5.586 4.98 1 94.38 259 LEU B CA 1
ATOM 5070 C C . LEU B 1 259 ? -4.125 -5.535 6.16 1 94.38 259 LEU B C 1
ATOM 5072 O O . LEU B 1 259 ? -3.695 -6.574 6.664 1 94.38 259 LEU B O 1
ATOM 5076 N N . VAL B 1 260 ? -3.811 -4.363 6.59 1 91.25 260 VAL B N 1
ATOM 5077 C CA . VAL B 1 260 ? -2.877 -4.207 7.703 1 91.25 260 VAL B CA 1
ATOM 5078 C C . VAL B 1 260 ? -3.604 -4.438 9.023 1 91.25 260 VAL B C 1
ATOM 5080 O O . VAL B 1 260 ? -3.047 -5.035 9.953 1 91.25 260 VAL B O 1
ATOM 5083 N N . MET B 1 261 ? -4.805 -4.027 9.117 1 90.19 261 MET B N 1
ATOM 5084 C CA . MET B 1 261 ? -5.512 -4.043 10.398 1 90.19 261 MET B CA 1
ATOM 5085 C C . MET B 1 261 ? -6.176 -5.391 10.641 1 90.19 261 MET B C 1
ATOM 5087 O O . MET B 1 261 ? -6.246 -5.859 11.773 1 90.19 261 MET B O 1
ATOM 5091 N N . GLN B 1 262 ? -6.719 -5.945 9.516 1 90.38 262 GLN B N 1
ATOM 5092 C CA . GLN B 1 262 ? -7.492 -7.176 9.617 1 90.38 262 GLN B CA 1
ATOM 5093 C C . GLN B 1 262 ? -7.227 -8.102 8.43 1 90.38 262 GLN B C 1
ATOM 5095 O O . GLN B 1 262 ? -8.141 -8.414 7.668 1 90.38 262 GLN B O 1
ATOM 5100 N N . PRO B 1 263 ? -6.031 -8.57 8.359 1 91.56 263 PRO B N 1
ATOM 5101 C CA . PRO B 1 263 ? -5.672 -9.383 7.199 1 91.56 263 PRO B CA 1
ATOM 5102 C C . PRO B 1 263 ? -6.531 -10.641 7.066 1 91.56 263 PRO B C 1
ATOM 5104 O O . PRO B 1 263 ? -6.73 -11.141 5.957 1 91.56 263 PRO B O 1
ATOM 5107 N N . GLY B 1 264 ? -7.105 -11.125 8.148 1 92.12 264 GLY B N 1
ATOM 5108 C CA . GLY B 1 264 ? -7.918 -12.328 8.133 1 92.12 264 GLY B CA 1
ATOM 5109 C C . GLY B 1 264 ? -9.227 -12.148 7.391 1 92.12 264 GLY B C 1
ATOM 5110 O O . GLY B 1 264 ? -9.883 -13.133 7.035 1 92.12 264 GLY B O 1
ATOM 5111 N N . LEU B 1 265 ? -9.57 -10.953 7.117 1 91.56 265 LEU B N 1
ATOM 5112 C CA . LEU B 1 265 ? -10.844 -10.688 6.461 1 91.56 265 LEU B CA 1
ATOM 5113 C C . LEU B 1 265 ? -10.688 -10.688 4.945 1 91.56 265 LEU B C 1
ATOM 5115 O O . LEU B 1 265 ? -11.68 -10.672 4.215 1 91.56 265 LEU B O 1
ATOM 5119 N N . SER B 1 266 ? -9.477 -10.758 4.5 1 94.94 266 SER B N 1
ATOM 5120 C CA . SER B 1 266 ? -9.219 -10.781 3.061 1 94.94 266 SER B CA 1
ATOM 5121 C C . SER B 1 266 ? -9.227 -12.211 2.523 1 94.94 266 SER B C 1
ATOM 5123 O O . SER B 1 266 ? -8.734 -13.125 3.178 1 94.94 266 SER B O 1
ATOM 5125 N N . ASP B 1 267 ? -9.891 -12.398 1.452 1 97.69 267 ASP B N 1
ATOM 5126 C CA . ASP B 1 267 ? -9.945 -13.695 0.792 1 97.69 267 ASP B CA 1
ATOM 5127 C C . ASP B 1 267 ? -9.32 -13.633 -0.601 1 97.69 267 ASP B C 1
ATOM 5129 O O . ASP B 1 267 ? -8.102 -13.781 -0.75 1 97.69 267 ASP B O 1
ATOM 5133 N N . VAL B 1 268 ? -10.016 -13.109 -1.595 1 98.62 268 VAL B N 1
ATOM 5134 C CA . VAL B 1 268 ? -9.438 -12.82 -2.9 1 98.62 268 VAL B CA 1
ATOM 5135 C C . VAL B 1 268 ? -9.406 -11.312 -3.131 1 98.62 268 VAL B C 1
ATOM 5137 O O . VAL B 1 268 ? -10.461 -10.656 -3.137 1 98.62 268 VAL B O 1
ATOM 5140 N N . LEU B 1 269 ? -8.227 -10.789 -3.264 1 98.75 269 LEU B N 1
ATOM 5141 C CA . LEU B 1 269 ? -8.047 -9.391 -3.631 1 98.75 269 LEU B CA 1
ATOM 5142 C C . LEU B 1 269 ? -7.66 -9.266 -5.102 1 98.75 269 LEU B C 1
ATOM 5144 O O . LEU B 1 269 ? -6.793 -9.992 -5.586 1 98.75 269 LEU B O 1
ATOM 5148 N N . VAL B 1 270 ? -8.336 -8.375 -5.809 1 98.81 270 VAL B N 1
ATOM 5149 C CA . VAL B 1 270 ? -8.008 -8.156 -7.215 1 98.81 270 VAL B CA 1
ATOM 5150 C C . VAL B 1 270 ? -7.801 -6.668 -7.469 1 98.81 270 VAL B C 1
ATOM 5152 O O . VAL B 1 270 ? -8.516 -5.832 -6.914 1 98.81 270 VAL B O 1
ATOM 5155 N N . ALA B 1 271 ? -6.836 -6.359 -8.227 1 98.56 271 ALA B N 1
ATOM 5156 C CA . ALA B 1 271 ? -6.535 -4.965 -8.531 1 98.56 271 ALA B CA 1
ATOM 5157 C C . ALA B 1 271 ? -5.754 -4.844 -9.836 1 98.56 271 ALA B C 1
ATOM 5159 O O . ALA B 1 271 ? -5.277 -5.844 -10.375 1 98.56 271 ALA B O 1
ATOM 5160 N N . SER B 1 272 ? -5.668 -3.625 -10.336 1 96.12 272 SER B N 1
ATOM 5161 C CA . SER B 1 272 ? -4.84 -3.332 -11.5 1 96.12 272 SER B CA 1
ATOM 5162 C C . SER B 1 272 ? -3.355 -3.438 -11.156 1 96.12 272 SER B C 1
ATOM 5164 O O . SER B 1 272 ? -2.994 -3.783 -10.031 1 96.12 272 SER B O 1
ATOM 5166 N N . SER B 1 273 ? -2.469 -3.137 -12.07 1 93.88 273 SER B N 1
ATOM 5167 C CA . SER B 1 273 ? -1.062 -3.525 -12.07 1 93.88 273 SER B CA 1
ATOM 5168 C C . SER B 1 273 ? -0.329 -2.951 -10.867 1 93.88 273 SER B C 1
ATOM 5170 O O . SER B 1 273 ? 0.051 -3.689 -9.953 1 93.88 273 SER B O 1
ATOM 5172 N N . MET B 1 274 ? -0.328 -1.67 -10.695 1 94.38 274 MET B N 1
ATOM 5173 C CA . MET B 1 274 ? 0.42 -1.053 -9.602 1 94.38 274 MET B CA 1
ATOM 5174 C C . MET B 1 274 ? -0.233 -1.354 -8.258 1 94.38 274 MET B C 1
ATOM 5176 O O . MET B 1 274 ? 0.457 -1.649 -7.281 1 94.38 274 MET B O 1
ATOM 5180 N N . TYR B 1 275 ? -1.527 -1.296 -8.211 1 97.12 275 TYR B N 1
ATOM 5181 C CA . TYR B 1 275 ? -2.262 -1.603 -6.992 1 97.12 275 TYR B CA 1
ATOM 5182 C C . TYR B 1 275 ? -2 -3.035 -6.543 1 97.12 275 TYR B C 1
ATOM 5184 O O . TYR B 1 275 ? -1.755 -3.287 -5.363 1 97.12 275 TYR B O 1
ATOM 5192 N N . GLY B 1 276 ? -2.051 -3.867 -7.527 1 97.69 276 GLY B N 1
ATOM 5193 C CA . GLY B 1 276 ? -1.808 -5.27 -7.23 1 97.69 276 GLY B CA 1
ATOM 5194 C C . GLY B 1 276 ? -0.396 -5.543 -6.746 1 97.69 276 GLY B C 1
ATOM 5195 O O . GLY B 1 276 ? -0.186 -6.387 -5.871 1 97.69 276 GLY B O 1
ATOM 5196 N N . ASP B 1 277 ? 0.513 -4.902 -7.332 1 96.25 277 ASP B N 1
ATOM 5197 C CA . ASP B 1 277 ? 1.902 -5.035 -6.906 1 96.25 277 ASP B CA 1
ATOM 5198 C C . ASP B 1 277 ? 2.062 -4.672 -5.434 1 96.25 277 ASP B C 1
ATOM 5200 O O . ASP B 1 277 ? 2.729 -5.387 -4.68 1 96.25 277 ASP B O 1
ATOM 5204 N N . VAL B 1 278 ? 1.443 -3.641 -5.027 1 97.25 278 VAL B N 1
ATOM 5205 C CA . VAL B 1 278 ? 1.477 -3.176 -3.643 1 97.25 278 VAL B CA 1
ATOM 5206 C C . VAL B 1 278 ? 0.8 -4.203 -2.736 1 97.25 278 VAL B C 1
ATOM 5208 O O . VAL B 1 278 ? 1.354 -4.59 -1.706 1 97.25 278 VAL B O 1
ATOM 5211 N N . LEU B 1 279 ? -0.332 -4.66 -3.137 1 98.25 279 LEU B N 1
ATOM 5212 C CA . LEU B 1 279 ? -1.108 -5.586 -2.318 1 98.25 279 LEU B CA 1
ATOM 5213 C C . LEU B 1 279 ? -0.375 -6.914 -2.156 1 98.25 279 LEU B C 1
ATOM 5215 O O . LEU B 1 279 ? -0.4 -7.512 -1.079 1 98.25 279 LEU B O 1
ATOM 5219 N N . VAL B 1 280 ? 0.253 -7.355 -3.238 1 98 280 VAL B N 1
ATOM 5220 C CA . VAL B 1 280 ? 1.016 -8.602 -3.188 1 98 280 VAL B CA 1
ATOM 5221 C C . VAL B 1 280 ? 2.146 -8.469 -2.17 1 98 280 VAL B C 1
ATOM 5223 O O . VAL B 1 280 ? 2.354 -9.359 -1.345 1 98 280 VAL B O 1
ATOM 5226 N N . MET B 1 281 ? 2.811 -7.379 -2.188 1 97.19 281 MET B N 1
ATOM 5227 C CA . MET B 1 281 ? 3.945 -7.188 -1.291 1 97.19 281 MET B CA 1
ATOM 5228 C C . MET B 1 281 ? 3.479 -7.035 0.153 1 97.19 281 MET B C 1
ATOM 5230 O O . MET B 1 281 ? 4.125 -7.535 1.074 1 97.19 281 MET B O 1
ATOM 5234 N N . MET B 1 282 ? 2.387 -6.344 0.297 1 96.19 282 MET B N 1
ATOM 5235 C CA . MET B 1 282 ? 1.834 -6.223 1.643 1 96.19 282 MET B CA 1
ATOM 5236 C C . MET B 1 282 ? 1.427 -7.586 2.188 1 96.19 282 MET B C 1
ATOM 5238 O O . MET B 1 282 ? 1.807 -7.953 3.301 1 96.19 282 MET B O 1
ATOM 5242 N N . ALA B 1 283 ? 0.694 -8.336 1.398 1 96.38 283 ALA B N 1
ATOM 5243 C CA . ALA B 1 283 ? 0.199 -9.641 1.845 1 96.38 283 ALA B CA 1
ATOM 5244 C C . ALA B 1 283 ? 1.351 -10.602 2.107 1 96.38 283 ALA B C 1
ATOM 5246 O O . ALA B 1 283 ? 1.342 -11.336 3.102 1 96.38 283 ALA B O 1
ATOM 5247 N N . SER B 1 284 ? 2.316 -10.586 1.223 1 96 284 SER B N 1
ATOM 5248 C CA . SER B 1 284 ? 3.459 -11.477 1.414 1 96 284 SER B CA 1
ATOM 5249 C C . SER B 1 284 ? 4.273 -11.07 2.639 1 96 284 SER B C 1
ATOM 5251 O O . SER B 1 284 ? 4.84 -11.922 3.324 1 96 284 SER B O 1
ATOM 5253 N N . GLY B 1 285 ? 4.363 -9.773 2.893 1 93.62 285 GLY B N 1
ATOM 5254 C CA . GLY B 1 285 ? 5.004 -9.312 4.113 1 93.62 285 GLY B CA 1
ATOM 5255 C C . GLY B 1 285 ? 4.285 -9.758 5.371 1 93.62 285 GLY B C 1
ATOM 5256 O O . GLY B 1 285 ? 4.918 -10.188 6.336 1 93.62 285 GLY B O 1
ATOM 5257 N N . ILE B 1 286 ? 2.998 -9.617 5.324 1 92.69 286 ILE B N 1
ATOM 5258 C CA . ILE B 1 286 ? 2.176 -10.031 6.457 1 92.69 286 ILE B CA 1
ATOM 5259 C C . ILE B 1 286 ? 2.348 -11.531 6.691 1 92.69 286 ILE B C 1
ATOM 5261 O O . ILE B 1 286 ? 2.355 -11.984 7.84 1 92.69 286 ILE B O 1
ATOM 5265 N N . MET B 1 287 ? 2.541 -12.234 5.609 1 92.5 287 MET B N 1
ATOM 5266 C CA . MET B 1 287 ? 2.777 -13.672 5.668 1 92.5 287 MET B CA 1
ATOM 5267 C C . MET B 1 287 ? 4.098 -13.977 6.367 1 92.5 287 MET B C 1
ATOM 5269 O O . MET B 1 287 ? 4.293 -15.086 6.871 1 92.5 287 MET B O 1
ATOM 5273 N N . GLY B 1 288 ? 5 -13.086 6.328 1 91.5 288 GLY B N 1
ATOM 5274 C CA . GLY B 1 288 ? 6.293 -13.281 6.965 1 91.5 288 GLY B CA 1
ATOM 5275 C C . GLY B 1 288 ? 7.461 -12.984 6.043 1 91.5 288 GLY B C 1
ATOM 5276 O O . GLY B 1 288 ? 8.617 -13.047 6.465 1 91.5 288 GLY B O 1
ATOM 5277 N N . GLY B 1 289 ? 7.109 -12.75 4.809 1 93.19 289 GLY B N 1
ATOM 5278 C CA . GLY B 1 289 ? 8.156 -12.43 3.852 1 93.19 289 GLY B CA 1
ATOM 5279 C C . GLY B 1 289 ? 7.793 -12.797 2.424 1 93.19 289 GLY B C 1
ATOM 5280 O O . GLY B 1 289 ? 7.16 -13.828 2.186 1 93.19 289 GLY B O 1
ATOM 5281 N N . LYS B 1 290 ? 8.312 -11.992 1.498 1 95.25 290 LYS B N 1
ATOM 5282 C CA . LYS B 1 290 ? 7.953 -12.211 0.1 1 95.25 290 LYS B CA 1
ATOM 5283 C C . LYS B 1 290 ? 8.539 -13.523 -0.418 1 95.25 290 LYS B C 1
ATOM 5285 O O . LYS B 1 290 ? 7.957 -14.156 -1.301 1 95.25 290 LYS B O 1
ATOM 5290 N N . SER B 1 291 ? 9.664 -13.992 0.119 1 96.69 291 SER B N 1
ATOM 5291 C CA . SER B 1 291 ? 10.336 -15.195 -0.364 1 96.69 291 SER B CA 1
ATOM 5292 C C . SER B 1 291 ? 9.547 -16.453 -0.007 1 96.69 291 SER B C 1
ATOM 5294 O O . SER B 1 291 ? 9.82 -17.531 -0.534 1 96.69 291 SER B O 1
ATOM 5296 N N . LEU B 1 292 ? 8.617 -16.312 0.849 1 96.81 292 LEU B N 1
ATOM 5297 C CA . LEU B 1 292 ? 7.797 -17.453 1.272 1 96.81 292 LEU B CA 1
ATOM 5298 C C . LEU B 1 292 ? 6.594 -17.625 0.354 1 96.81 292 LEU B C 1
ATOM 5300 O O . LEU B 1 292 ? 5.941 -18.672 0.369 1 96.81 292 LEU B O 1
ATOM 5304 N N . CYS B 1 293 ? 6.273 -16.625 -0.363 1 97.5 293 CYS B N 1
ATOM 5305 C CA . CYS B 1 293 ? 4.98 -16.547 -1.032 1 97.5 293 CYS B CA 1
ATOM 5306 C C . CYS B 1 293 ? 5.035 -17.188 -2.41 1 97.5 293 CYS B C 1
ATOM 5308 O O . CYS B 1 293 ? 5.84 -16.797 -3.256 1 97.5 293 CYS B O 1
ATOM 5310 N N . PRO B 1 294 ? 4.164 -18.188 -2.686 1 98.38 294 PRO B N 1
ATOM 5311 C CA . PRO B 1 294 ? 4.07 -18.75 -4.035 1 98.38 294 PRO B CA 1
ATOM 5312 C C . PRO B 1 294 ? 3.178 -17.922 -4.957 1 98.38 294 PRO B C 1
ATOM 5314 O O . PRO B 1 294 ? 2.354 -17.141 -4.484 1 98.38 294 PRO B O 1
ATOM 5317 N N . GLY B 1 295 ? 3.404 -18.078 -6.234 1 98.38 295 GLY B N 1
ATOM 5318 C CA . GLY B 1 295 ? 2.578 -17.391 -7.219 1 98.38 295 GLY B CA 1
ATOM 5319 C C . GLY B 1 295 ? 2.742 -17.953 -8.617 1 98.38 295 GLY B C 1
ATOM 5320 O O . GLY B 1 295 ? 3.527 -18.875 -8.844 1 98.38 295 GLY B O 1
ATOM 5321 N N . PHE B 1 296 ? 1.919 -17.469 -9.531 1 98.62 296 PHE B N 1
ATOM 5322 C CA . PHE B 1 296 ? 2.018 -17.891 -10.93 1 98.62 296 PHE B CA 1
ATOM 5323 C C . PHE B 1 296 ? 1.35 -16.875 -11.844 1 98.62 296 PHE B C 1
ATOM 5325 O O . PHE B 1 296 ? 0.425 -16.172 -11.438 1 98.62 296 PHE B O 1
ATOM 5332 N N . GLY B 1 297 ? 1.899 -16.812 -13.031 1 98.25 297 GLY B N 1
ATOM 5333 C CA . GLY B 1 297 ? 1.314 -16 -14.086 1 98.25 297 GLY B CA 1
ATOM 5334 C C . GLY B 1 297 ? 0.305 -16.766 -14.93 1 98.25 297 GLY B C 1
ATOM 5335 O O . GLY B 1 297 ? 0.474 -17.953 -15.18 1 98.25 297 GLY B O 1
ATOM 5336 N N . VAL B 1 298 ? -0.688 -16 -15.391 1 98.38 298 VAL B N 1
ATOM 5337 C CA . VAL B 1 298 ? -1.808 -16.594 -16.109 1 98.38 298 VAL B CA 1
ATOM 5338 C C . VAL B 1 298 ? -1.797 -16.109 -17.562 1 98.38 298 VAL B C 1
ATOM 5340 O O . VAL B 1 298 ? -1.658 -14.914 -17.828 1 98.38 298 VAL B O 1
ATOM 5343 N N . SER B 1 299 ? -1.89 -17.031 -18.453 1 97.12 299 SER B N 1
ATOM 5344 C CA . SER B 1 299 ? -2.033 -16.781 -19.875 1 97.12 299 SER B CA 1
ATOM 5345 C C . SER B 1 299 ? -3.092 -17.672 -20.5 1 97.12 299 SER B C 1
ATOM 5347 O O . SER B 1 299 ? -3.506 -18.672 -19.906 1 97.12 299 SER B O 1
ATOM 5349 N N . LYS B 1 300 ? -3.529 -17.25 -21.719 1 93.5 300 LYS B N 1
ATOM 5350 C CA . LYS B 1 300 ? -4.453 -18.109 -22.453 1 93.5 300 LYS B CA 1
ATOM 5351 C C . LYS B 1 300 ? -3.785 -19.422 -22.844 1 93.5 300 LYS B C 1
ATOM 5353 O O . LYS B 1 300 ? -4.465 -20.422 -23.109 1 93.5 300 LYS B O 1
ATO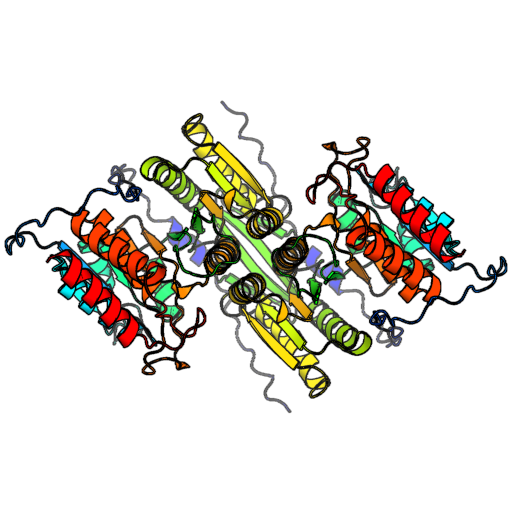M 5358 N N . HIS B 1 301 ? -2.453 -19.453 -22.828 1 95.38 301 HIS B N 1
ATOM 5359 C CA . HIS B 1 301 ? -1.708 -20.609 -23.312 1 95.38 301 HIS B CA 1
ATOM 5360 C C . HIS B 1 301 ? -1.335 -21.547 -22.172 1 95.38 301 HIS B C 1
ATOM 5362 O O . HIS B 1 301 ? -1.02 -22.719 -22.406 1 95.38 301 HIS B O 1
ATOM 5368 N N . GLY B 1 302 ? -1.338 -21.031 -21.031 1 97.12 302 GLY B N 1
ATOM 5369 C CA . GLY B 1 302 ? -0.904 -21.828 -19.891 1 97.12 302 GLY B CA 1
ATOM 5370 C C . GLY B 1 302 ? -0.501 -21 -18.688 1 97.12 302 GLY B C 1
ATOM 5371 O O . GLY B 1 302 ? -0.803 -19.812 -18.625 1 97.12 302 GLY B O 1
ATOM 5372 N N . LEU B 1 303 ? 0.115 -21.703 -17.688 1 98.38 303 LEU B N 1
ATOM 5373 C CA . LEU B 1 303 ? 0.511 -21.062 -16.438 1 98.38 303 LEU B CA 1
ATOM 5374 C C . LEU B 1 303 ? 2.023 -21.125 -16.25 1 98.38 303 LEU B C 1
ATOM 5376 O O . LEU B 1 303 ? 2.656 -22.125 -16.609 1 98.38 303 LEU B O 1
ATOM 5380 N N . ILE B 1 304 ? 2.562 -20.062 -15.75 1 98.62 304 ILE B N 1
ATOM 5381 C CA . ILE B 1 304 ? 3.973 -20.047 -15.383 1 98.62 304 ILE B CA 1
ATOM 5382 C C . ILE B 1 304 ? 4.109 -19.781 -13.883 1 98.62 304 ILE B C 1
ATOM 5384 O O . ILE B 1 304 ? 3.822 -18.688 -13.414 1 98.62 304 ILE B O 1
ATOM 5388 N N . TYR B 1 305 ? 4.57 -20.734 -13.188 1 98.62 305 TYR B N 1
ATOM 5389 C CA . TYR B 1 305 ? 4.754 -20.609 -11.742 1 98.62 305 TYR B CA 1
ATOM 5390 C C . TYR B 1 305 ? 6.059 -19.891 -11.422 1 98.62 305 TYR B C 1
ATOM 5392 O O . TYR B 1 305 ? 7.02 -19.953 -12.188 1 98.62 305 TYR B O 1
ATOM 5400 N N . ASP B 1 306 ? 5.945 -19.125 -10.281 1 95.88 306 ASP B N 1
ATOM 5401 C CA . ASP B 1 306 ? 6.98 -18.141 -9.992 1 95.88 306 ASP B CA 1
ATOM 5402 C C . ASP B 1 306 ? 7.152 -17.969 -8.484 1 95.88 306 ASP B C 1
ATOM 5404 O O . ASP B 1 306 ? 6.371 -18.5 -7.695 1 95.88 306 ASP B O 1
ATOM 5408 N N . THR B 1 307 ? 8.281 -17.391 -8.117 1 94 307 THR B N 1
ATOM 5409 C CA . THR B 1 307 ? 8.5 -16.922 -6.758 1 94 307 THR B CA 1
ATOM 5410 C C . THR B 1 307 ? 8.492 -15.391 -6.715 1 94 307 THR B C 1
ATOM 5412 O O . THR B 1 307 ? 8.617 -14.734 -7.754 1 94 307 THR B O 1
ATOM 5415 N N . LEU B 1 308 ? 8.297 -14.828 -5.551 1 95.38 308 LEU B N 1
ATOM 5416 C CA . LEU B 1 308 ? 8.32 -13.375 -5.414 1 95.38 308 LEU B CA 1
ATOM 5417 C C . LEU B 1 308 ? 9.734 -12.875 -5.125 1 95.38 308 LEU B C 1
ATOM 5419 O O . LEU B 1 308 ? 9.953 -11.672 -4.965 1 95.38 308 LEU B O 1
ATOM 5423 N N . ASN B 1 309 ? 10.672 -13.828 -5.113 1 94.75 309 ASN B N 1
ATOM 5424 C CA . ASN B 1 309 ? 12.062 -13.406 -5 1 94.75 309 ASN B CA 1
ATOM 5425 C C . ASN B 1 309 ? 12.461 -12.469 -6.137 1 94.75 309 ASN B C 1
ATOM 5427 O O . ASN B 1 309 ? 12.055 -12.672 -7.285 1 94.75 309 ASN B O 1
ATOM 5431 N N . LYS B 1 310 ? 13.234 -11.492 -5.789 1 92 310 LYS B N 1
ATOM 5432 C CA . LYS B 1 310 ? 13.836 -10.656 -6.816 1 92 310 LYS B CA 1
ATOM 5433 C C . LYS B 1 310 ? 15.141 -11.273 -7.328 1 92 310 LYS B C 1
ATOM 5435 O O . LYS B 1 310 ? 15.578 -12.312 -6.832 1 92 310 LYS B O 1
ATOM 5440 N N . ILE B 1 311 ? 15.688 -10.656 -8.32 1 92.38 311 ILE B N 1
ATOM 5441 C CA . ILE B 1 311 ? 16.859 -11.211 -8.984 1 92.38 311 ILE B CA 1
ATOM 5442 C C . ILE B 1 311 ? 18.031 -11.273 -7.996 1 92.38 311 ILE B C 1
ATOM 5444 O O . ILE B 1 311 ? 18.828 -12.219 -8.023 1 92.38 311 ILE B O 1
ATOM 5448 N N . ASN B 1 312 ? 18.141 -10.211 -7.172 1 92 312 ASN B N 1
ATOM 5449 C CA . ASN B 1 312 ? 19.156 -10.125 -6.133 1 92 312 ASN B CA 1
ATOM 5450 C C . ASN B 1 312 ? 20.531 -10.547 -6.66 1 92 312 ASN B C 1
ATOM 5452 O O . ASN B 1 312 ? 21.156 -11.453 -6.105 1 92 312 ASN B O 1
ATOM 5456 N N . MET B 1 313 ? 21.047 -9.852 -7.582 1 91 313 MET B N 1
ATOM 5457 C CA . MET B 1 313 ? 22.344 -10.156 -8.203 1 91 313 MET B CA 1
ATOM 5458 C C . MET B 1 313 ? 23.453 -10.227 -7.16 1 91 313 MET B C 1
ATOM 5460 O O . MET B 1 313 ? 24.359 -11.047 -7.27 1 91 313 MET B O 1
ATOM 5464 N N . ASN B 1 314 ? 23.328 -9.438 -6.168 1 92.69 314 ASN B N 1
ATOM 5465 C CA . ASN B 1 314 ? 24.359 -9.344 -5.137 1 92.69 314 ASN B CA 1
ATOM 5466 C C . ASN B 1 314 ? 24.328 -10.562 -4.215 1 92.69 314 ASN B C 1
ATOM 5468 O O . ASN B 1 314 ? 25.312 -10.828 -3.512 1 92.69 314 ASN B O 1
ATOM 5472 N N . LEU B 1 315 ? 23.297 -11.305 -4.207 1 94.88 315 LEU B N 1
ATOM 5473 C CA . LEU B 1 315 ? 23.172 -12.469 -3.342 1 94.88 315 LEU B CA 1
ATOM 5474 C C . LEU B 1 315 ? 23.469 -13.75 -4.117 1 94.88 315 LEU B C 1
ATOM 5476 O O . LEU B 1 315 ? 23.578 -14.828 -3.527 1 94.88 315 LEU B O 1
ATOM 5480 N N . ALA B 1 316 ? 23.672 -13.594 -5.426 1 95.38 316 ALA B N 1
ATOM 5481 C CA . ALA B 1 316 ? 23.922 -14.766 -6.262 1 95.38 316 ALA B CA 1
ATOM 5482 C C . ALA B 1 316 ? 25.172 -15.508 -5.809 1 95.38 316 ALA B C 1
ATOM 5484 O O . ALA B 1 316 ? 26.203 -14.883 -5.539 1 95.38 316 ALA B O 1
ATOM 5485 N N . GLY B 1 317 ? 25.062 -16.828 -5.684 1 95.62 317 GLY B N 1
ATOM 5486 C CA . GLY B 1 317 ? 26.203 -17.656 -5.34 1 95.62 317 GLY B CA 1
ATOM 5487 C C . GLY B 1 317 ? 26.5 -17.688 -3.852 1 95.62 317 GLY B C 1
ATOM 5488 O O . GLY B 1 317 ? 27.391 -18.406 -3.4 1 95.62 317 GLY B O 1
ATOM 5489 N N . LYS B 1 318 ? 25.719 -17 -3.051 1 96.94 318 LYS B N 1
ATOM 5490 C CA . LYS B 1 318 ? 26.016 -16.875 -1.627 1 96.94 318 LYS B CA 1
ATOM 5491 C C . LYS B 1 318 ? 25.234 -17.906 -0.812 1 96.94 318 LYS B C 1
ATOM 5493 O O . LYS B 1 318 ? 25.453 -18.031 0.395 1 96.94 318 LYS B O 1
ATOM 5498 N N . ASP B 1 319 ? 24.344 -18.594 -1.434 1 97.75 319 ASP B N 1
ATOM 5499 C CA . ASP B 1 319 ? 23.609 -19.703 -0.807 1 97.75 319 ASP B CA 1
ATOM 5500 C C . ASP B 1 319 ? 22.75 -19.203 0.352 1 97.75 319 ASP B C 1
ATOM 5502 O O . ASP B 1 319 ? 22.641 -19.875 1.38 1 97.75 319 ASP B O 1
ATOM 5506 N N . ILE B 1 320 ? 22.141 -18.016 0.183 1 96.94 320 ILE B N 1
ATOM 5507 C CA . ILE B 1 320 ? 21.422 -17.438 1.312 1 96.94 320 ILE B CA 1
ATOM 5508 C C . ILE B 1 320 ? 19.938 -17.266 0.958 1 96.94 320 ILE B C 1
ATOM 5510 O O . ILE B 1 320 ? 19.109 -17.031 1.835 1 96.94 320 ILE B O 1
ATOM 5514 N N . ILE B 1 321 ? 19.562 -17.375 -0.342 1 97.88 321 ILE B N 1
ATOM 5515 C CA . ILE B 1 321 ? 18.203 -17.094 -0.802 1 97.88 321 ILE B CA 1
ATOM 5516 C C . ILE B 1 321 ? 17.234 -18.125 -0.242 1 97.88 321 ILE B C 1
ATOM 5518 O O . ILE B 1 321 ? 17.609 -19.297 -0.056 1 97.88 321 ILE B O 1
ATOM 5522 N N . ASN B 1 322 ? 16.062 -17.75 0.114 1 98.31 322 ASN B N 1
ATOM 5523 C CA . ASN B 1 322 ? 14.992 -18.594 0.64 1 98.31 322 ASN B CA 1
ATOM 5524 C C . ASN B 1 322 ? 14.219 -19.281 -0.481 1 98.31 322 ASN B C 1
ATOM 5526 O O . ASN B 1 322 ? 13.516 -18.609 -1.251 1 98.31 322 ASN B O 1
ATOM 5530 N N . PRO B 1 323 ? 14.25 -20.594 -0.569 1 98.56 323 PRO B N 1
ATOM 5531 C CA . PRO B 1 323 ? 13.602 -21.281 -1.692 1 98.56 323 PRO B CA 1
ATOM 5532 C C . PRO B 1 323 ? 12.156 -21.656 -1.394 1 98.56 323 PRO B C 1
ATOM 5534 O O . PRO B 1 323 ? 11.5 -22.297 -2.221 1 98.56 323 PRO B O 1
ATOM 5537 N N . THR B 1 324 ? 11.602 -21.281 -0.296 1 98.56 324 THR B N 1
ATOM 5538 C CA . THR B 1 324 ? 10.297 -21.734 0.182 1 98.56 324 THR B CA 1
ATOM 5539 C C . THR B 1 324 ? 9.211 -21.391 -0.831 1 98.56 324 THR B C 1
ATOM 5541 O O . THR B 1 324 ? 8.391 -22.234 -1.186 1 98.56 324 THR B O 1
ATOM 5544 N N . GLY B 1 325 ? 9.219 -20.109 -1.266 1 98.44 325 GLY B N 1
ATOM 5545 C CA . GLY B 1 325 ? 8.219 -19.719 -2.25 1 98.44 325 GLY B CA 1
ATOM 5546 C C . GLY B 1 325 ? 8.281 -20.547 -3.521 1 98.44 325 GLY B C 1
ATOM 5547 O O . GLY B 1 325 ? 7.246 -20.844 -4.125 1 98.44 325 GLY B O 1
ATOM 5548 N N . MET B 1 326 ? 9.453 -20.906 -3.916 1 98.56 326 MET B N 1
ATOM 5549 C CA . MET B 1 326 ? 9.641 -21.75 -5.098 1 98.56 326 MET B CA 1
ATOM 5550 C C . MET B 1 326 ? 9.055 -23.141 -4.875 1 98.56 326 MET B C 1
ATOM 5552 O O . MET B 1 326 ? 8.406 -23.703 -5.762 1 98.56 326 MET B O 1
ATOM 5556 N N . PHE B 1 327 ? 9.281 -23.734 -3.699 1 98.81 327 PHE B N 1
ATOM 5557 C CA . PHE B 1 327 ? 8.75 -25.062 -3.377 1 98.81 327 PHE B CA 1
ATOM 5558 C C . PHE B 1 327 ? 7.227 -25.047 -3.365 1 98.81 327 PHE B C 1
ATOM 5560 O O . PHE B 1 327 ? 6.586 -25.938 -3.916 1 98.81 327 PHE B O 1
ATOM 5567 N N . LEU B 1 328 ? 6.711 -24 -2.803 1 98.69 328 LEU B N 1
ATOM 5568 C CA . LEU B 1 328 ? 5.258 -23.906 -2.707 1 98.69 328 LEU B CA 1
ATOM 5569 C C . LEU B 1 328 ? 4.641 -23.641 -4.074 1 98.69 328 LEU B C 1
ATOM 5571 O O . LEU B 1 328 ? 3.557 -24.156 -4.379 1 98.69 328 LEU B O 1
ATOM 5575 N N . SER B 1 329 ? 5.301 -22.859 -4.898 1 98.81 329 SER B N 1
ATOM 5576 C CA . SER B 1 329 ? 4.852 -22.672 -6.277 1 98.81 329 SER B CA 1
ATOM 5577 C C . SER B 1 329 ? 4.883 -23.984 -7.051 1 98.81 329 SER B C 1
ATOM 5579 O O . SER B 1 329 ? 3.992 -24.25 -7.859 1 98.81 329 SER B O 1
ATOM 5581 N N . ALA B 1 330 ? 5.898 -24.734 -6.797 1 98.75 330 ALA B N 1
ATOM 5582 C CA . ALA B 1 330 ? 6.004 -26.047 -7.441 1 98.75 330 ALA B CA 1
ATOM 5583 C C . ALA B 1 330 ? 4.855 -26.953 -7.016 1 98.75 330 ALA B C 1
ATOM 5585 O O . ALA B 1 330 ? 4.328 -27.719 -7.828 1 98.75 330 ALA B O 1
ATOM 5586 N N . ALA B 1 331 ? 4.527 -26.922 -5.758 1 98.56 331 ALA B N 1
ATOM 5587 C CA . ALA B 1 331 ? 3.389 -27.703 -5.289 1 98.56 331 ALA B CA 1
ATOM 5588 C C . ALA B 1 331 ? 2.107 -27.297 -6.016 1 98.56 331 ALA B C 1
ATOM 5590 O O . ALA B 1 331 ? 1.311 -28.156 -6.402 1 98.56 331 ALA B O 1
ATOM 5591 N N . LEU B 1 332 ? 1.938 -25.984 -6.195 1 98.38 332 LEU B N 1
ATOM 5592 C CA . LEU B 1 332 ? 0.792 -25.5 -6.961 1 98.38 332 LEU B CA 1
ATOM 5593 C C . LEU B 1 332 ? 0.835 -26.031 -8.391 1 98.38 332 LEU B C 1
ATOM 5595 O O . LEU B 1 332 ? -0.19 -26.438 -8.938 1 98.38 332 LEU B O 1
ATOM 5599 N N . MET B 1 333 ? 1.979 -26 -8.977 1 98.62 333 MET B N 1
ATOM 5600 C CA . MET B 1 333 ? 2.172 -26.469 -10.344 1 98.62 333 MET B CA 1
ATOM 5601 C C . MET B 1 333 ? 1.794 -27.953 -10.461 1 98.62 333 MET B C 1
ATOM 5603 O O . MET B 1 333 ? 1.124 -28.344 -11.414 1 98.62 333 MET B O 1
ATOM 5607 N N . LEU B 1 334 ? 2.164 -28.75 -9.5 1 98.31 334 LEU B N 1
ATOM 5608 C CA . LEU B 1 334 ? 1.894 -30.188 -9.516 1 98.31 334 LEU B CA 1
ATOM 5609 C C . LEU B 1 334 ? 0.396 -30.453 -9.422 1 98.31 334 LEU B C 1
ATOM 5611 O O . LEU B 1 334 ? -0.102 -31.422 -10.008 1 98.31 334 LEU B O 1
ATOM 5615 N N . ARG B 1 335 ? -0.284 -29.625 -8.711 1 96.88 335 ARG B N 1
ATOM 5616 C CA . ARG B 1 335 ? -1.735 -29.766 -8.664 1 96.88 335 ARG B CA 1
ATOM 5617 C C . ARG B 1 335 ? -2.354 -29.516 -10.039 1 96.88 335 ARG B C 1
ATOM 5619 O O . ARG B 1 335 ? -3.309 -30.188 -10.43 1 96.88 335 ARG B O 1
ATOM 5626 N N . THR B 1 336 ? -1.818 -28.562 -10.703 1 95.75 336 THR B N 1
ATOM 5627 C CA . THR B 1 336 ? -2.27 -28.281 -12.062 1 95.75 336 THR B CA 1
ATOM 5628 C C . THR B 1 336 ? -2.025 -29.469 -12.977 1 95.75 336 THR B C 1
ATOM 5630 O O . THR B 1 336 ? -2.816 -29.734 -13.883 1 95.75 336 THR B O 1
ATOM 5633 N N . LEU B 1 337 ? -0.994 -30.203 -12.742 1 96.62 337 LEU B N 1
ATOM 5634 C CA . LEU B 1 337 ? -0.618 -31.359 -13.539 1 96.62 337 LEU B CA 1
ATOM 5635 C C . LEU B 1 337 ? -1.319 -32.625 -13.039 1 96.62 337 LEU B C 1
ATOM 5637 O O . LEU B 1 337 ? -1.037 -33.719 -13.508 1 96.62 337 LEU B O 1
ATOM 5641 N N . LYS B 1 338 ? -2.164 -32.531 -12.047 1 96 338 LYS B N 1
ATOM 5642 C CA . LYS B 1 338 ? -2.916 -33.625 -11.438 1 96 338 LYS B CA 1
ATOM 5643 C C . LYS B 1 338 ? -1.982 -34.625 -10.766 1 96 338 LYS B C 1
ATOM 5645 O O . LYS B 1 338 ? -2.248 -35.844 -10.773 1 96 338 LYS B O 1
ATOM 5650 N N . LEU B 1 339 ? -0.882 -34.156 -10.367 1 97.06 339 LEU B N 1
ATOM 5651 C CA . LEU B 1 339 ? 0.041 -34.906 -9.531 1 97.06 339 LEU B CA 1
ATOM 5652 C C . LEU B 1 339 ? -0.119 -34.531 -8.062 1 97.06 339 LEU B C 1
ATOM 5654 O O . LEU B 1 339 ? 0.854 -34.156 -7.406 1 97.06 339 LEU B O 1
ATOM 5658 N N . ASN B 1 340 ? -1.273 -34.781 -7.492 1 97.12 340 ASN B N 1
ATOM 5659 C CA . ASN B 1 340 ? -1.71 -34.25 -6.199 1 97.12 340 ASN B CA 1
ATOM 5660 C C . ASN B 1 340 ? -0.914 -34.875 -5.055 1 97.12 340 ASN B C 1
ATOM 5662 O O . ASN B 1 340 ? -0.606 -34.188 -4.07 1 97.12 340 ASN B O 1
ATOM 5666 N N . SER B 1 341 ? -0.6 -36.125 -5.188 1 97.12 341 SER B N 1
ATOM 5667 C CA . SER B 1 341 ? 0.135 -36.781 -4.113 1 97.12 341 SER B CA 1
ATOM 5668 C C . SER B 1 341 ? 1.526 -36.188 -3.945 1 97.12 341 SER B C 1
ATOM 5670 O O . SER B 1 341 ? 1.975 -35.938 -2.82 1 97.12 341 SER B O 1
ATOM 5672 N N . HIS B 1 342 ? 2.133 -35.938 -5.07 1 97.5 342 HIS B N 1
ATOM 5673 C CA . HIS B 1 342 ? 3.453 -35.344 -5.023 1 97.5 342 HIS B CA 1
ATOM 5674 C C . HIS B 1 342 ? 3.369 -33.906 -4.523 1 97.5 342 HIS B C 1
ATOM 5676 O O . HIS B 1 342 ? 4.254 -33.438 -3.797 1 97.5 342 HIS B O 1
ATOM 5682 N N . ALA B 1 343 ? 2.326 -33.156 -4.91 1 98.31 343 ALA B N 1
ATOM 5683 C CA . ALA B 1 343 ? 2.084 -31.812 -4.422 1 98.31 343 ALA B CA 1
ATOM 5684 C C . ALA B 1 343 ? 1.945 -31.781 -2.9 1 98.31 343 ALA B C 1
ATOM 5686 O O . ALA B 1 343 ? 2.535 -30.938 -2.227 1 98.31 343 ALA B O 1
ATOM 5687 N N . ASP B 1 344 ? 1.246 -32.719 -2.375 1 97.94 344 ASP B N 1
ATOM 5688 C CA . ASP B 1 344 ? 1.021 -32.844 -0.936 1 97.94 344 ASP B CA 1
ATOM 5689 C C . ASP B 1 344 ? 2.326 -33.125 -0.195 1 97.94 344 ASP B C 1
ATOM 5691 O O . ASP B 1 344 ? 2.568 -32.562 0.88 1 97.94 344 ASP B O 1
ATOM 5695 N N . ILE B 1 345 ? 3.111 -34 -0.792 1 98.06 345 ILE B N 1
ATOM 5696 C CA . ILE B 1 345 ? 4.375 -34.375 -0.168 1 98.06 345 ILE B CA 1
ATOM 5697 C C . ILE B 1 345 ? 5.254 -33.125 -0.004 1 98.06 345 ILE B C 1
ATOM 5699 O O . ILE B 1 345 ? 5.785 -32.875 1.08 1 98.06 345 ILE B O 1
ATOM 5703 N N . ILE B 1 346 ? 5.332 -32.344 -0.99 1 98.44 346 ILE B N 1
ATOM 5704 C CA . ILE B 1 346 ? 6.203 -31.172 -0.969 1 98.44 346 ILE B CA 1
ATOM 5705 C C . ILE B 1 346 ? 5.617 -30.109 -0.038 1 98.44 346 ILE B C 1
ATOM 5707 O O . ILE B 1 346 ? 6.324 -29.562 0.806 1 98.44 346 ILE B O 1
ATOM 5711 N N . GLN B 1 347 ? 4.367 -29.828 -0.189 1 98.06 347 GLN B N 1
ATOM 5712 C CA . GLN B 1 347 ? 3.707 -28.828 0.658 1 98.06 347 GLN B CA 1
ATOM 5713 C C . GLN B 1 347 ? 3.811 -29.219 2.131 1 98.06 347 GLN B C 1
ATOM 5715 O O . GLN B 1 347 ? 4.145 -28.375 2.973 1 98.06 347 GLN B O 1
ATOM 5720 N N . CYS B 1 348 ? 3.572 -30.438 2.439 1 97.75 348 CYS B N 1
ATOM 5721 C CA . CYS B 1 348 ? 3.627 -30.906 3.818 1 97.75 348 CYS B CA 1
ATOM 5722 C C . CYS B 1 348 ? 5.047 -30.844 4.363 1 97.75 348 CYS B C 1
ATOM 5724 O O . CYS B 1 348 ? 5.25 -30.5 5.531 1 97.75 348 CYS B O 1
ATOM 5726 N N . ALA B 1 349 ? 5.953 -31.219 3.545 1 98.44 349 ALA B N 1
ATOM 5727 C CA . ALA B 1 349 ? 7.348 -31.172 3.973 1 98.44 349 ALA B CA 1
ATOM 5728 C C . ALA B 1 349 ? 7.762 -29.75 4.352 1 98.44 349 ALA B C 1
ATOM 5730 O O . ALA B 1 349 ? 8.445 -29.547 5.359 1 98.44 349 ALA B O 1
ATOM 5731 N N . VAL B 1 350 ? 7.34 -28.766 3.59 1 98.31 350 VAL B N 1
ATOM 5732 C CA . VAL B 1 350 ? 7.652 -27.375 3.869 1 98.31 350 VAL B CA 1
ATOM 5733 C C . VAL B 1 350 ? 6.965 -26.938 5.164 1 98.31 350 VAL B C 1
ATOM 5735 O O . VAL B 1 350 ? 7.582 -26.312 6.02 1 98.31 350 VAL B O 1
ATOM 5738 N N . GLU B 1 351 ? 5.727 -27.266 5.281 1 97 351 GLU B N 1
ATOM 5739 C CA . GLU B 1 351 ? 4.977 -26.906 6.48 1 97 351 GLU B CA 1
ATOM 5740 C C . GLU B 1 351 ? 5.59 -27.547 7.727 1 97 351 GLU B C 1
ATOM 5742 O O . GLU B 1 351 ? 5.688 -26.891 8.773 1 97 351 GLU B O 1
ATOM 5747 N N . GLN B 1 352 ? 6.008 -28.781 7.598 1 97.56 352 GLN B N 1
ATOM 5748 C CA . GLN B 1 352 ? 6.637 -29.484 8.711 1 97.56 352 GLN B CA 1
ATOM 5749 C C . GLN B 1 352 ? 7.977 -28.844 9.078 1 97.56 352 GLN B C 1
ATOM 5751 O O . GLN B 1 352 ? 8.336 -28.781 10.258 1 97.56 352 GLN B O 1
ATOM 5756 N N . LEU B 1 353 ? 8.703 -28.453 8.094 1 97.94 353 LEU B N 1
ATOM 5757 C CA . LEU B 1 353 ? 9.961 -27.766 8.367 1 97.94 353 LEU B CA 1
ATOM 5758 C C . LEU B 1 353 ? 9.742 -26.562 9.266 1 97.94 353 LEU B C 1
ATOM 5760 O O . LEU B 1 353 ? 10.445 -26.391 10.258 1 97.94 353 LEU B O 1
ATOM 5764 N N . PHE B 1 354 ? 8.773 -25.75 8.945 1 96.12 354 PHE B N 1
ATOM 5765 C CA . PHE B 1 354 ? 8.523 -24.516 9.68 1 96.12 354 PHE B CA 1
ATOM 5766 C C . PHE B 1 354 ? 7.91 -24.812 11.039 1 96.12 354 PHE B C 1
ATOM 5768 O O . PHE B 1 354 ? 8.164 -24.094 12.008 1 96.12 354 PHE B O 1
ATOM 5775 N N . GLN B 1 355 ? 7.172 -25.844 11.117 1 95.38 355 GLN B N 1
ATOM 5776 C CA . GLN B 1 355 ? 6.484 -26.172 12.359 1 95.38 355 GLN B CA 1
ATOM 5777 C C . GLN B 1 355 ? 7.434 -26.859 13.344 1 95.38 355 GLN B C 1
ATOM 5779 O O . GLN B 1 355 ? 7.371 -26.609 14.547 1 95.38 355 GLN B O 1
ATOM 5784 N N . ASP B 1 356 ? 8.32 -27.656 12.805 1 95.44 356 ASP B N 1
ATOM 5785 C CA . ASP B 1 356 ? 9.008 -28.609 13.68 1 95.44 356 ASP B CA 1
ATOM 5786 C C . ASP B 1 356 ? 10.484 -28.219 13.844 1 95.44 356 ASP B C 1
ATOM 5788 O O . ASP B 1 356 ? 11.188 -28.797 14.68 1 95.44 356 ASP B O 1
ATOM 5792 N N . THR B 1 357 ? 10.922 -27.281 13.039 1 96.12 357 THR B N 1
ATOM 5793 C CA . THR B 1 357 ? 12.336 -26.922 13.133 1 96.12 357 THR B CA 1
ATOM 5794 C C . THR B 1 357 ? 12.508 -25.406 13.242 1 96.12 357 THR B C 1
ATOM 5796 O O . THR B 1 357 ? 11.539 -24.656 13.07 1 96.12 357 THR B O 1
ATOM 5799 N N . ASP B 1 358 ? 13.781 -25.031 13.539 1 95.44 358 ASP B N 1
ATOM 5800 C CA . ASP B 1 358 ? 14.117 -23.609 13.609 1 95.44 358 ASP B CA 1
ATOM 5801 C C . ASP B 1 358 ? 14.945 -23.188 12.398 1 95.44 358 ASP B C 1
ATOM 5803 O O . ASP B 1 358 ? 15.523 -22.094 12.391 1 95.44 358 ASP B O 1
ATOM 5807 N N . ILE B 1 359 ? 14.984 -24.047 11.422 1 97.31 359 ILE B N 1
ATOM 5808 C CA . ILE B 1 359 ? 15.75 -23.734 10.227 1 97.31 359 ILE B CA 1
ATOM 5809 C C . ILE B 1 359 ? 15.07 -22.625 9.445 1 97.31 359 ILE B C 1
ATOM 5811 O O . ILE B 1 359 ? 13.961 -22.797 8.93 1 97.31 359 ILE B O 1
ATOM 5815 N N . ARG B 1 360 ? 15.742 -21.453 9.438 1 96.94 360 ARG B N 1
ATOM 5816 C CA . ARG B 1 360 ? 15.266 -20.266 8.742 1 96.94 360 ARG B CA 1
ATOM 5817 C C . ARG B 1 360 ? 16.406 -19.562 8.016 1 96.94 360 ARG B C 1
ATOM 5819 O O . ARG B 1 360 ? 17.531 -19.484 8.531 1 96.94 360 ARG B O 1
ATOM 5826 N N . THR B 1 361 ? 16.062 -19.062 6.863 1 97.38 361 THR B N 1
ATOM 5827 C CA . THR B 1 361 ? 17.047 -18.234 6.172 1 97.38 361 THR B CA 1
ATOM 5828 C C . THR B 1 361 ? 17.047 -16.812 6.734 1 97.38 361 THR B C 1
ATOM 5830 O O . THR B 1 361 ? 16.156 -16.453 7.504 1 97.38 361 THR B O 1
ATOM 5833 N N . PRO B 1 362 ? 18.047 -15.984 6.371 1 95.5 362 PRO B N 1
ATOM 5834 C CA . PRO B 1 362 ? 18.203 -14.656 6.973 1 95.5 362 PRO B CA 1
ATOM 5835 C C . PRO B 1 362 ? 17 -13.742 6.711 1 95.5 362 PRO B C 1
ATOM 5837 O O . PRO B 1 362 ? 16.656 -12.93 7.562 1 95.5 362 PRO B O 1
ATOM 5840 N N . ASP B 1 363 ? 16.375 -13.867 5.621 1 93.19 363 ASP B N 1
ATOM 5841 C CA . ASP B 1 363 ? 15.281 -12.961 5.258 1 93.19 363 ASP B CA 1
ATOM 5842 C C . ASP B 1 363 ? 14.094 -13.133 6.207 1 93.19 363 ASP B C 1
ATOM 5844 O O . ASP B 1 363 ? 13.266 -12.227 6.336 1 93.19 363 ASP B O 1
ATOM 5848 N N . VAL B 1 364 ? 14.047 -14.258 6.855 1 93.75 364 VAL B N 1
ATOM 5849 C CA . VAL B 1 364 ? 12.93 -14.469 7.766 1 93.75 364 VAL B CA 1
ATOM 5850 C C . VAL B 1 364 ? 13.445 -14.711 9.18 1 93.75 364 VAL B C 1
ATOM 5852 O O . VAL B 1 364 ? 12.805 -15.406 9.977 1 93.75 364 VAL B O 1
ATOM 5855 N N . GLY B 1 365 ? 14.664 -14.289 9.422 1 91.38 365 GLY B N 1
ATOM 5856 C CA . GLY B 1 365 ? 15.125 -14.172 10.797 1 91.38 365 GLY B CA 1
ATOM 5857 C C . GLY B 1 365 ? 16.094 -15.266 11.195 1 91.38 365 GLY B C 1
ATOM 5858 O O . GLY B 1 365 ? 16.391 -15.438 12.383 1 91.38 365 GLY B O 1
ATOM 5859 N N . GLY B 1 366 ? 16.547 -16.062 10.273 1 95.31 366 GLY B N 1
ATOM 5860 C CA . GLY B 1 366 ? 17.484 -17.125 10.602 1 95.31 366 GLY B CA 1
ATOM 5861 C C . GLY B 1 366 ? 18.859 -16.922 9.977 1 95.31 366 GLY B C 1
ATOM 5862 O O . GLY B 1 366 ? 19.234 -15.805 9.625 1 95.31 366 GLY B O 1
ATOM 5863 N N . THR B 1 367 ? 19.594 -18.031 9.984 1 97.5 367 THR B N 1
ATOM 5864 C CA . THR B 1 367 ? 20.953 -17.969 9.453 1 97.5 367 THR B CA 1
ATOM 5865 C C . THR B 1 367 ? 21.219 -19.125 8.508 1 97.5 367 THR B C 1
ATOM 5867 O O . THR B 1 367 ? 22.312 -19.266 7.969 1 97.5 367 THR B O 1
ATOM 5870 N N . ALA B 1 368 ? 20.203 -19.922 8.273 1 98.12 368 ALA B N 1
ATOM 5871 C CA . ALA B 1 368 ? 20.375 -21.109 7.445 1 98.12 368 ALA B CA 1
ATOM 5872 C C . ALA B 1 368 ? 20.656 -20.719 5.992 1 98.12 368 ALA B C 1
ATOM 5874 O O . ALA B 1 368 ? 20.156 -19.703 5.504 1 98.12 368 ALA B O 1
ATOM 5875 N N . LYS B 1 369 ? 21.375 -21.531 5.375 1 98.38 369 LYS B N 1
ATOM 5876 C CA . LYS B 1 369 ? 21.656 -21.391 3.947 1 98.38 369 LYS B CA 1
ATOM 5877 C C . LYS B 1 369 ? 20.516 -21.969 3.105 1 98.38 369 LYS B C 1
ATOM 5879 O O . LYS B 1 369 ? 19.703 -22.734 3.607 1 98.38 369 LYS B O 1
ATOM 5884 N N . CYS B 1 370 ? 20.5 -21.531 1.834 1 98.44 370 CYS B N 1
ATOM 5885 C CA . CYS B 1 370 ? 19.562 -22.094 0.887 1 98.44 370 CYS B CA 1
ATOM 5886 C C . CYS B 1 370 ? 19.703 -23.609 0.824 1 98.44 370 CYS B C 1
ATOM 5888 O O . CYS B 1 370 ? 18.703 -24.344 0.891 1 98.44 370 CYS B O 1
ATOM 5890 N N . SER B 1 371 ? 20.938 -24.094 0.792 1 98.5 371 SER B N 1
ATOM 5891 C CA . SER B 1 371 ? 21.234 -25.516 0.676 1 98.5 371 SER B CA 1
ATOM 5892 C C . SER B 1 371 ? 20.828 -26.266 1.939 1 98.5 371 SER B C 1
ATOM 5894 O O . SER B 1 371 ? 20.359 -27.406 1.867 1 98.5 371 SER B O 1
ATOM 5896 N N . GLU B 1 372 ? 20.969 -25.594 3.047 1 98.62 372 GLU B N 1
ATOM 5897 C CA . GLU B 1 372 ? 20.609 -26.219 4.312 1 98.62 372 GLU B CA 1
ATOM 5898 C C . GLU B 1 372 ? 19.109 -26.375 4.441 1 98.62 372 GLU B C 1
ATOM 5900 O O . GLU B 1 372 ? 18.625 -27.422 4.895 1 98.62 372 GLU B O 1
ATOM 5905 N N . LEU B 1 373 ? 18.438 -25.375 4.055 1 98.69 373 LEU B N 1
ATOM 5906 C CA . LEU B 1 373 ? 16.969 -25.469 4.078 1 98.69 373 LEU B CA 1
ATOM 5907 C C . LEU B 1 373 ? 16.469 -26.531 3.105 1 98.69 373 LEU B C 1
ATOM 5909 O O . LEU B 1 373 ? 15.586 -27.312 3.441 1 98.69 373 LEU B O 1
ATOM 5913 N N . THR B 1 374 ? 17.031 -26.594 1.945 1 98.81 374 THR B N 1
ATOM 5914 C CA . THR B 1 374 ? 16.672 -27.578 0.933 1 98.81 374 THR B CA 1
ATOM 5915 C C . THR B 1 374 ? 16.906 -29 1.444 1 98.81 374 THR B C 1
ATOM 5917 O O . THR B 1 374 ? 16.062 -29.875 1.297 1 98.81 374 THR B O 1
ATOM 5920 N N . LYS B 1 375 ? 18.047 -29.203 2.031 1 98.69 375 LYS B N 1
ATOM 5921 C CA . LYS B 1 375 ? 18.375 -30.516 2.578 1 98.69 375 LYS B CA 1
ATOM 5922 C C . LYS B 1 375 ? 17.375 -30.922 3.656 1 98.69 375 LYS B C 1
ATOM 5924 O O . LYS B 1 375 ? 16.969 -32.094 3.723 1 98.69 375 LYS B O 1
ATOM 5929 N N . ALA B 1 376 ? 17.047 -29.969 4.445 1 98.62 376 ALA B N 1
ATOM 5930 C CA . ALA B 1 376 ? 16.109 -30.25 5.516 1 98.62 376 ALA B CA 1
ATOM 5931 C C . ALA B 1 376 ? 14.758 -30.688 4.949 1 98.62 376 ALA B C 1
ATOM 5933 O O . ALA B 1 376 ? 14.133 -31.625 5.469 1 98.62 376 ALA B O 1
ATOM 5934 N N . VAL B 1 377 ? 14.312 -30.016 3.916 1 98.75 377 VAL B N 1
ATOM 5935 C CA . VAL B 1 377 ? 13.055 -30.375 3.27 1 98.75 377 VAL B CA 1
ATOM 5936 C C . VAL B 1 377 ? 13.172 -31.781 2.668 1 98.75 377 VAL B C 1
ATOM 5938 O O . VAL B 1 377 ? 12.266 -32.594 2.818 1 98.75 377 VAL B O 1
ATOM 5941 N N . CYS B 1 378 ? 14.258 -32.094 2.029 1 98.62 378 CYS B N 1
ATOM 5942 C CA . CYS B 1 378 ? 14.492 -33.406 1.438 1 98.62 378 CYS B CA 1
ATOM 5943 C C . CYS B 1 378 ? 14.5 -34.5 2.508 1 98.62 378 CYS B C 1
ATOM 5945 O O . CYS B 1 378 ? 13.969 -35.594 2.295 1 98.62 378 CYS B O 1
ATOM 5947 N N . ASP B 1 379 ? 15.094 -34.156 3.611 1 98.19 379 ASP B N 1
ATOM 5948 C CA . ASP B 1 379 ? 15.156 -35.125 4.711 1 98.19 379 ASP B CA 1
ATOM 5949 C C . ASP B 1 379 ? 13.758 -35.438 5.234 1 98.19 379 ASP B C 1
ATOM 5951 O O . ASP B 1 379 ? 13.445 -36.594 5.539 1 98.19 379 ASP B O 1
ATOM 5955 N N . ILE B 1 380 ? 12.984 -34.438 5.344 1 98.19 380 ILE B N 1
ATOM 5956 C CA . ILE B 1 380 ? 11.617 -34.625 5.809 1 98.19 380 ILE B CA 1
ATOM 5957 C C . ILE B 1 380 ? 10.859 -35.5 4.82 1 98.19 380 ILE B C 1
ATOM 5959 O O . ILE B 1 380 ? 10.125 -36.406 5.223 1 98.19 380 ILE B O 1
ATOM 5963 N N . ILE B 1 381 ? 11.039 -35.281 3.551 1 98.19 381 ILE B N 1
ATOM 5964 C CA . ILE B 1 381 ? 10.375 -36.031 2.508 1 98.19 381 ILE B CA 1
ATOM 5965 C C . ILE B 1 381 ? 10.797 -37.5 2.604 1 98.19 381 ILE B C 1
ATOM 5967 O O . ILE B 1 381 ? 9.953 -38.406 2.521 1 98.19 381 ILE B O 1
ATOM 5971 N N . SER B 1 382 ? 12.031 -37.75 2.791 1 96.12 382 SER B N 1
ATOM 5972 C CA . SER B 1 382 ? 12.562 -39.094 2.881 1 96.12 382 SER B CA 1
ATOM 5973 C C . SER B 1 382 ? 11.977 -39.844 4.078 1 96.12 382 SER B C 1
ATOM 5975 O O . SER B 1 382 ? 11.766 -41.062 4.02 1 96.12 382 SER B O 1
ATOM 5977 N N . ASN B 1 383 ? 11.734 -39.094 5.051 1 93.25 383 ASN B N 1
ATOM 5978 C CA . ASN B 1 383 ? 11.195 -39.719 6.27 1 93.25 383 ASN B CA 1
ATOM 5979 C C . ASN B 1 383 ? 9.703 -40 6.145 1 93.25 383 ASN B C 1
ATOM 5981 O O . ASN B 1 383 ? 9.164 -40.812 6.883 1 93.25 383 ASN B O 1
ATOM 5985 N N . MET B 1 384 ? 9.078 -39.25 5.32 1 89.56 384 MET B N 1
ATOM 5986 C CA . MET B 1 384 ? 7.652 -39.5 5.09 1 89.56 384 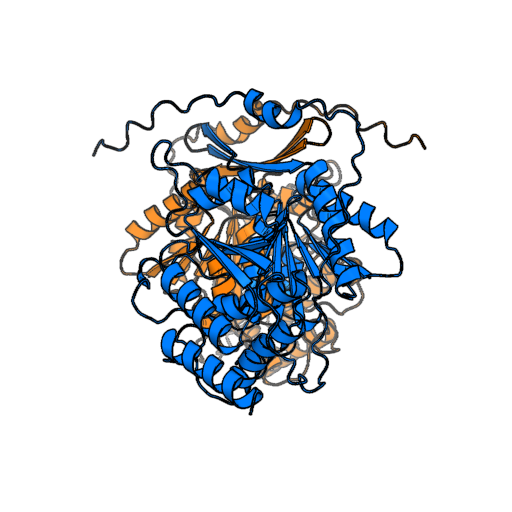MET B CA 1
ATOM 5987 C C . MET B 1 384 ? 7.434 -40.812 4.363 1 89.56 384 MET B C 1
ATOM 5989 O O . MET B 1 384 ? 6.375 -41.438 4.5 1 89.56 384 MET B O 1
ATOM 5993 N N . GLU B 1 385 ? 8.281 -41.25 3.535 1 77.88 385 GLU B N 1
ATOM 5994 C CA . GLU B 1 385 ? 8.203 -42.5 2.771 1 77.88 385 GLU B CA 1
ATOM 5995 C C . GLU B 1 385 ? 8.492 -43.688 3.654 1 77.88 385 GLU B C 1
ATOM 5997 O O . GLU B 1 385 ? 8.016 -44.812 3.377 1 77.88 385 GLU B O 1
ATOM 6002 N N . GLU B 1 386 ? 9.289 -43.5 4.711 1 59.97 386 GLU B N 1
ATOM 6003 C CA . GLU B 1 386 ? 9.555 -44.594 5.633 1 59.97 386 GLU B CA 1
ATOM 6004 C C . GLU B 1 386 ? 8.398 -44.781 6.617 1 59.97 386 GLU B C 1
ATOM 6006 O O . GLU B 1 386 ? 8.039 -45.906 6.953 1 59.97 386 GLU B O 1
#

Foldseek 3Di:
DPPPPPPDDPPPPDPVVVCVVPPPPPPPPPPPLPCLQQQAPDDDDPDQLPQDDQDDLVPAQEEEEEQAFAQSVLLVVLQVLLCVLLNPRHDYDYPDDQADPPPRAGDPVSLVSCLVRQEYEYEAHDPVRVLRSCVSQVQFKKKWFFAAQAQFDFPDHQAGAIEMEGANFFQNVVDKDDPDVPDIDGDGDADLVSLLVSLVSLVSNCQSHVWAEEEEEFACVVVVPRRVSSVVSNVVSCVVVPPRHHYYYDYLVVVLVCCVPPNNVHYYYYYYHVSRVVVLQSSNVSSQHQQQMWMWTDGSSHIYTYGSDHNPNVCGPVQQRANNRVLLSVLSSCSSVVVNSSSSLSVVLSSCCSNPHPDDGVSRPDPHGSVRSSVSSSVSSNVSSD/DPPPPPPDDPPPPDPVVVCVVPPPPPPPPPPPLPCLQQQAPDDQDPDQQDQDDQDDLVPAQEEEEEQAFAQSVLLVVLQVLLCVLLNPRHDYDYPDDQADPPPRAGDPVSLVSCLVRQEYEYEAHDPVRVLRSCVSQVQFKKKWFFAAQAQFDFPDHQAGAIEMEGANFFQNVVDKDDPDVPDIDGDGDADLVSLLVSLVSLVSNCQSHVWAEEEEEFACVVVVPRRVSSVVSNVVSCVVVPPRHHYHYDYLVVVLVCCVPPNNVHYYYYYYHVSRVVVLQSSNVSSQHQQQMWMWTDGSSHIYTYGSDHNPNVCGPVQQRANNRVLLSVLSSCSSVVVNSSSSLSVVLSSCCSNPHPDDGVSRPDPHGSVRSSVSSSVSSNVSSD

Secondary structure (DSSP, 8-state):
--TT----------GGGGGGGT-S---------------------------PPPPPGGGPEEEEEE--STTHHHHHHHHHHHHHHTT--EEEEEES--B-TTTSSB-HHHHHHHHHHSEEEE----HHHHHHHHHHHT--EEEEEEEPPTTS--S-S--EEEEEEE-SSEEEEEEEEEEETTEEEEEEEEEHHHHHHHHHHHHHHHHHTT--EEEEEE-TTT-TTHHHHHHHHHHHHHHTTTTTSEEEEEEHHHHHHHHHH-GGG-SEEEE-HHHHHHHHHHHHHHHT-GGG-EEEEE-SS-EEEEES----GGGTTSS----HHHHHHHHHHHHHTT-HHHHHHHHHHHHHHHHH-----GGGT----HHHHHHHHHHHHHHHH-/--TT----------GGGGGGGT-S---------------------------PPPPPGGGPEEEEEE--STTHHHHHHHHHHHHHHTT--EEEEEES--B-TTTSSB-HHHHHHHHHHSEEEE----HHHHHHHHHHHTEEEEEEEEEPPTTS--S-S--EEEEEEE-SSEEEEEEEEEEETTEEEEEEEEEHHHHHHHHHHHHHHHHHTT--EEEEEE-TTT-TTHHHHHHHHHHHHHHTTTTTSEEEEEEHHHHHHHHHH-GGG-SEEEE-HHHHHHHHHHHHHHHT-GGG-EEEEEESS-EEEEES----GGGTTSS----HHHHHHHHHHHHHTT-HHHHHHHHHHHHHHHHH-----GGGT----HHHHHHHHHHHHHHHH-